Protein AF-0000000074603043 (afdb_homodimer)

Solvent-accessible surface area (backbone atoms only — not comparable to full-atom values): 39452 Å² total; per-residue (Å²): 116,74,67,57,56,56,46,47,62,51,51,57,43,56,59,62,70,58,48,74,81,62,66,72,71,74,90,68,62,43,54,28,22,32,28,30,52,29,53,39,15,46,60,41,42,52,50,49,51,49,52,36,56,74,66,64,51,60,64,40,76,47,75,42,74,73,46,95,51,70,27,81,90,56,72,27,39,52,38,62,65,52,54,48,41,37,67,71,43,22,29,31,40,36,34,19,74,76,57,75,82,84,74,81,60,74,49,58,69,58,47,49,23,58,78,55,40,24,37,29,35,40,33,55,36,59,38,48,90,89,49,88,43,94,40,82,68,40,57,34,34,36,36,15,29,48,67,44,22,56,67,61,64,50,59,48,71,81,48,94,55,33,23,33,31,38,30,41,37,38,48,67,63,31,33,53,40,36,45,48,49,53,52,48,30,60,76,66,72,46,57,37,42,34,41,43,35,52,38,91,59,36,49,60,33,36,34,49,40,50,51,32,37,51,60,47,46,66,77,38,78,84,41,47,76,49,78,39,45,47,30,57,45,42,14,42,45,64,64,44,45,69,82,43,42,33,37,38,26,50,27,63,59,24,50,30,50,48,34,28,48,19,15,47,51,69,25,47,56,70,26,28,26,31,30,32,24,68,94,67,27,36,38,21,29,49,65,41,74,33,55,60,87,49,35,84,47,64,87,74,61,66,53,58,26,51,47,46,10,46,53,53,37,45,36,68,69,46,88,53,47,51,46,76,75,40,40,60,49,48,48,40,46,54,39,48,59,53,53,50,44,71,51,85,76,68,29,47,52,58,47,36,54,58,40,52,68,51,75,72,68,82,71,62,63,68,65,64,66,39,76,66,55,60,52,68,77,94,116,72,68,57,55,56,45,47,60,50,53,57,43,57,60,62,69,59,49,76,80,62,68,71,71,75,90,65,63,43,53,28,22,33,29,30,52,30,53,39,14,46,60,42,42,52,49,49,52,49,52,36,56,73,67,63,49,62,64,39,76,46,76,40,76,74,47,96,52,70,26,81,90,54,71,28,38,52,38,62,66,53,53,47,40,38,66,70,42,23,29,32,40,35,36,18,75,76,54,75,82,84,72,84,60,74,50,58,68,56,48,50,24,60,77,54,41,23,37,30,34,40,33,54,37,57,40,49,90,89,48,86,44,94,42,80,68,41,57,32,33,36,35,17,29,49,66,43,23,56,67,62,63,50,61,50,71,80,48,92,56,32,24,34,31,39,29,40,38,38,49,67,64,31,33,54,40,37,44,48,50,53,51,48,29,60,77,66,74,47,58,37,43,34,41,41,36,52,38,92,59,35,49,60,32,36,34,50,40,49,53,31,36,51,59,46,45,68,78,37,79,85,40,48,76,49,77,40,45,47,30,56,45,42,15,42,45,65,63,43,45,68,80,45,41,31,37,36,25,49,27,64,58,25,51,31,50,46,34,28,48,18,15,48,49,70,25,47,57,70,26,28,27,32,31,34,24,67,93,68,26,37,38,21,28,49,63,43,73,33,53,61,88,50,33,84,49,64,87,72,62,67,52,58,27,50,47,45,9,46,51,52,36,45,36,66,68,46,90,52,47,52,47,77,75,40,39,58,46,48,48,40,47,55,39,49,59,52,52,49,43,70,52,84,76,67,29,49,52,58,46,36,56,58,40,53,68,52,74,74,72,81,71,65,64,70,65,66,65,40,76,67,55,60,52,68,77,95

Nearest PDB structures (foldseek):
  8grb-assembly3_I  TM=8.794E-01  e=2.011E-39  Homo sapiens
  6kdf-assembly5_I  TM=8.538E-01  e=9.826E-40  Homo sapiens
  8grb-assembly3_K  TM=8.430E-01  e=1.107E-39  Homo sapiens
  8grb-assembly1_A  TM=8.436E-01  e=1.406E-39  Homo sapiens
  8gru-assembly2_C  TM=8.445E-01  e=1.279E-38  Homo sapiens

Radius of gyration: 28.47 Å; Cα contacts (8 Å, |Δi|>4): 1426; chains: 2; bounding box: 65×84×84 Å

pLDDT: mean 71.12, std 26.32, range [23.45, 98.94]

Organism: Saponaria officinalis (NCBI:txid3572)

Structure (mmCIF, N/CA/C/O backbone):
data_AF-0000000074603043-model_v1
#
loop_
_entity.id
_entity.type
_entity.pdbx_description
1 polymer 'Isopropylmalate dehydrogenase-like domain-containing protein'
#
loop_
_atom_site.group_PDB
_atom_site.id
_atom_site.type_symbol
_atom_site.label_atom_id
_atom_site.label_alt_id
_atom_site.label_comp_id
_atom_site.label_asym_id
_atom_site.label_entity_id
_atom_site.label_seq_id
_atom_site.pdbx_PDB_ins_code
_atom_site.Cartn_x
_atom_site.Cartn_y
_atom_site.Cartn_z
_atom_site.occupancy
_atom_site.B_iso_or_equiv
_atom_site.auth_seq_id
_atom_site.auth_comp_id
_atom_site.auth_asym_id
_atom_site.auth_atom_id
_atom_site.pdbx_PDB_model_num
ATOM 1 N N . MET A 1 1 ? 7.477 7.004 50.625 1 24.86 1 MET A N 1
ATOM 2 C CA . MET A 1 1 ? 8.43 6.871 49.531 1 24.86 1 MET A CA 1
ATOM 3 C C . MET A 1 1 ? 7.863 7.43 48.25 1 24.86 1 MET A C 1
ATOM 5 O O . MET A 1 1 ? 8.609 7.777 47.312 1 24.86 1 MET A O 1
ATOM 9 N N . ALA A 1 2 ? 6.535 7.441 48.125 1 30.55 2 ALA A N 1
ATOM 10 C CA . ALA A 1 2 ? 5.664 8.008 47.094 1 30.55 2 ALA A CA 1
ATOM 11 C C . ALA A 1 2 ? 5.785 9.523 47.062 1 30.55 2 ALA A C 1
ATOM 13 O O . ALA A 1 2 ? 5.77 10.125 45.969 1 30.55 2 ALA A O 1
ATOM 14 N N . SER A 1 3 ? 6.09 10.062 48.188 1 32.88 3 SER A N 1
ATOM 15 C CA . SER A 1 3 ? 6.219 11.5 48.406 1 32.88 3 SER A CA 1
ATOM 16 C C . SER A 1 3 ? 7.484 12.047 47.75 1 32.88 3 SER A C 1
ATOM 18 O O . SER A 1 3 ? 7.496 13.18 47.25 1 32.88 3 SER A O 1
ATOM 20 N N . GLN A 1 4 ? 8.469 11.211 47.75 1 32.75 4 GLN A N 1
ATOM 21 C CA . GLN A 1 4 ? 9.773 11.695 47.312 1 32.75 4 GLN A CA 1
ATOM 22 C C . GLN A 1 4 ? 9.867 11.719 45.781 1 32.75 4 GLN A C 1
ATOM 24 O O . GLN A 1 4 ? 10.57 12.562 45.219 1 32.75 4 GLN A O 1
ATOM 29 N N . ILE A 1 5 ? 9.141 10.742 45.094 1 31 5 ILE A N 1
ATOM 30 C CA . ILE A 1 5 ? 9.289 10.664 43.656 1 31 5 ILE A CA 1
ATOM 31 C C . ILE A 1 5 ? 8.492 11.781 42.969 1 31 5 ILE A C 1
ATOM 33 O O . ILE A 1 5 ? 8.969 12.414 42.031 1 31 5 ILE A O 1
ATOM 37 N N . ILE A 1 6 ? 7.363 12.195 43.562 1 31.27 6 ILE A N 1
ATOM 38 C CA . ILE A 1 6 ? 6.605 13.367 43.125 1 31.27 6 ILE A CA 1
ATOM 39 C C . ILE A 1 6 ? 7.477 14.617 43.25 1 31.27 6 ILE A C 1
ATOM 41 O O . ILE A 1 6 ? 7.473 15.469 42.375 1 31.27 6 ILE A O 1
ATOM 45 N N . ARG A 1 7 ? 8.297 14.688 44.281 1 33.03 7 ARG A N 1
ATOM 46 C CA . ARG A 1 7 ? 9.133 15.859 44.562 1 33.03 7 ARG A CA 1
ATOM 47 C C . ARG A 1 7 ? 10.234 15.984 43.5 1 33.03 7 ARG A C 1
ATOM 49 O O . ARG A 1 7 ? 10.57 17.094 43.062 1 33.03 7 ARG A O 1
ATOM 56 N N . ARG A 1 8 ? 10.648 14.852 42.969 1 33.53 8 ARG A N 1
ATOM 57 C CA . ARG A 1 8 ? 11.758 14.945 42.031 1 33.53 8 ARG A CA 1
ATOM 58 C C . ARG A 1 8 ? 11.266 15.328 40.625 1 33.53 8 ARG A C 1
ATOM 60 O O . ARG A 1 8 ? 11.953 16.062 39.906 1 33.53 8 ARG A O 1
ATOM 67 N N . VAL A 1 9 ? 10.117 14.758 40.219 1 33.97 9 VAL A N 1
ATOM 68 C CA . VAL A 1 9 ? 9.547 15.156 38.938 1 33.97 9 VAL A CA 1
ATOM 69 C C . VAL A 1 9 ? 9.094 16.609 39.031 1 33.97 9 VAL A C 1
ATOM 71 O O . VAL A 1 9 ? 9.312 17.375 38.062 1 33.97 9 VAL A O 1
ATOM 74 N N . LEU A 1 10 ? 8.633 17.031 40.219 1 33.38 10 LEU A N 1
ATOM 75 C CA . LEU A 1 10 ? 8.328 18.438 40.438 1 33.38 10 LEU A CA 1
ATOM 76 C C . LEU A 1 10 ? 9.609 19.266 40.531 1 33.38 10 LEU A C 1
ATOM 78 O O . LEU A 1 10 ? 9.633 20.422 40.094 1 33.38 10 LEU A O 1
ATOM 82 N N . GLN A 1 11 ? 10.617 18.75 41.281 1 32.59 11 GLN A N 1
ATOM 83 C CA . GLN A 1 11 ? 11.859 19.516 41.406 1 32.59 11 GLN A CA 1
ATOM 84 C C . GLN A 1 11 ? 12.586 19.641 40.062 1 32.59 11 GLN A C 1
ATOM 86 O O . GLN A 1 11 ? 13.227 20.672 39.812 1 32.59 11 GLN A O 1
ATOM 91 N N . LYS A 1 12 ? 12.547 18.547 39.25 1 34.31 12 LYS A N 1
ATOM 92 C CA . LYS A 1 12 ? 13.188 18.734 37.969 1 34.31 12 LYS A CA 1
ATOM 93 C C . LYS A 1 12 ? 12.328 19.594 37.031 1 34.31 12 LYS A C 1
ATOM 95 O O . LYS A 1 12 ? 12.781 20.031 35.969 1 34.31 12 LYS A O 1
ATOM 100 N N . GLN A 1 13 ? 11.086 19.766 37.438 1 31.31 13 GLN A N 1
ATOM 101 C CA . GLN A 1 13 ? 10.172 20.75 36.844 1 31.31 13 GLN A CA 1
ATOM 102 C C . GLN A 1 13 ? 10.664 22.172 37.062 1 31.31 13 GLN A C 1
ATOM 104 O O . GLN A 1 13 ? 10.461 23.031 36.219 1 31.31 13 GLN A O 1
ATOM 109 N N . SER A 1 14 ? 11.18 22.422 38.219 1 32.5 14 SER A N 1
ATOM 110 C CA . SER A 1 14 ? 11.625 23.781 38.531 1 32.5 14 SER A CA 1
ATOM 111 C C . SER A 1 14 ? 12.766 24.219 37.625 1 32.5 14 SER A C 1
ATOM 113 O O . SER A 1 14 ? 12.875 25.391 37.25 1 32.5 14 SER A O 1
ATOM 115 N N . THR A 1 15 ? 13.672 23.328 37.375 1 32.16 15 THR A N 1
ATOM 116 C CA . THR A 1 15 ? 14.812 23.75 36.594 1 32.16 15 THR A CA 1
ATOM 117 C C . THR A 1 15 ? 14.438 23.844 35.125 1 32.16 15 THR A C 1
ATOM 119 O O . THR A 1 15 ? 15.109 24.531 34.344 1 32.16 15 THR A O 1
ATOM 122 N N . PHE A 1 16 ? 13.5 22.984 34.656 1 31.16 16 PHE A N 1
ATOM 123 C CA . PHE A 1 16 ? 13.086 22.984 33.25 1 31.16 16 PHE A CA 1
ATOM 124 C C . PHE A 1 16 ? 12.336 24.266 32.906 1 31.16 16 PHE A C 1
ATOM 126 O O . PHE A 1 16 ? 12.461 24.781 31.797 1 31.16 16 PHE A O 1
ATOM 133 N N . LEU A 1 17 ? 11.609 24.828 33.75 1 32.44 17 LEU A N 1
ATOM 134 C CA . LEU A 1 17 ? 10.969 26.125 33.625 1 32.44 17 LEU A CA 1
ATOM 135 C C . LEU A 1 17 ? 12.008 27.234 33.562 1 32.44 17 LEU A C 1
ATOM 137 O O . LEU A 1 17 ? 11.695 28.359 33.125 1 32.44 17 LEU A O 1
ATOM 141 N N . SER A 1 18 ? 13.164 27.031 34.125 1 31.39 18 SER A N 1
ATOM 142 C CA . SER A 1 18 ? 14.117 28.141 34.156 1 31.39 18 SER A CA 1
ATOM 143 C C . SER A 1 18 ? 14.922 28.219 32.875 1 31.39 18 SER A C 1
ATOM 145 O O . SER A 1 18 ? 15.969 28.859 32.812 1 31.39 18 SER A O 1
ATOM 147 N N . ASN A 1 19 ? 14.656 27.266 31.922 1 29.42 19 ASN A N 1
ATOM 148 C CA . ASN A 1 19 ? 15.484 27.531 30.75 1 29.42 19 ASN A CA 1
ATOM 149 C C . ASN A 1 19 ? 15.148 28.875 30.109 1 29.42 19 ASN A C 1
ATOM 151 O O . ASN A 1 19 ? 13.992 29.125 29.766 1 29.42 19 ASN A O 1
ATOM 155 N N . PRO A 1 20 ? 15.938 29.844 30.172 1 32.69 20 PRO A N 1
ATOM 156 C CA . PRO A 1 20 ? 15.789 31.234 29.719 1 32.69 20 PRO A CA 1
ATOM 157 C C . PRO A 1 20 ? 15.305 31.328 28.281 1 32.69 20 PRO A C 1
ATOM 159 O O . PRO A 1 20 ? 14.844 32.406 27.844 1 32.69 20 PRO A O 1
ATOM 162 N N . ASN A 1 21 ? 15.789 30.391 27.516 1 31 21 ASN A N 1
ATOM 163 C CA . ASN A 1 21 ? 15.469 30.609 26.109 1 31 21 ASN A CA 1
ATOM 164 C C . ASN A 1 21 ? 13.992 30.359 25.828 1 31 21 ASN A C 1
ATOM 166 O O . ASN A 1 21 ? 13.594 30.188 24.672 1 31 21 ASN A O 1
ATOM 170 N N . PHE A 1 22 ? 13.266 29.875 26.75 1 32.16 22 PHE A N 1
ATOM 171 C CA . PHE A 1 22 ? 11.812 29.906 26.641 1 32.16 22 PHE A CA 1
ATOM 172 C C . PHE A 1 22 ? 11.312 31.297 26.328 1 32.16 22 PHE A C 1
ATOM 174 O O . PHE A 1 22 ? 11.406 32.219 27.156 1 32.16 22 PHE A O 1
ATOM 181 N N . ARG A 1 23 ? 11.492 31.719 25.062 1 35.84 23 ARG A N 1
ATOM 182 C CA . ARG A 1 23 ? 10.836 33 24.828 1 35.84 23 ARG A CA 1
ATOM 183 C C . ARG A 1 23 ? 9.375 32.938 25.281 1 35.84 23 ARG A C 1
ATOM 185 O O . ARG A 1 23 ? 8.664 31.984 24.984 1 35.84 23 ARG A O 1
ATOM 192 N N . PRO A 1 24 ? 9.016 33.625 26.125 1 33.88 24 PRO A N 1
ATOM 193 C CA . PRO A 1 24 ? 7.621 33.812 26.547 1 33.88 24 PRO A CA 1
ATOM 194 C C . PRO A 1 24 ? 6.648 33.844 25.375 1 33.88 24 PRO A C 1
ATOM 196 O O . PRO A 1 24 ? 6.996 34.375 24.297 1 33.88 24 PRO A O 1
ATOM 199 N N . LEU A 1 25 ? 5.77 32.781 25.109 1 39.97 25 LEU A N 1
ATOM 200 C CA . LEU A 1 25 ? 4.621 32.906 24.219 1 39.97 25 LEU A CA 1
ATOM 201 C C . LEU A 1 25 ? 4.199 34.344 24.078 1 39.97 25 LEU A C 1
ATOM 203 O O . LEU A 1 25 ? 4.172 35.094 25.062 1 39.97 25 LEU A O 1
ATOM 207 N N . SER A 1 26 ? 4.453 35 23.031 1 41.44 26 SER A N 1
ATOM 208 C CA . SER A 1 26 ? 3.797 36.312 22.922 1 41.44 26 SER A CA 1
ATOM 209 C C . SER A 1 26 ? 2.455 36.312 23.641 1 41.44 26 SER A C 1
ATOM 211 O O . SER A 1 26 ? 1.766 35.281 23.703 1 41.44 26 SER A O 1
ATOM 213 N N . THR A 1 27 ? 2.203 36.938 24.719 1 51.09 27 THR A N 1
ATOM 214 C CA . THR A 1 27 ? 1.079 37.219 25.609 1 51.09 27 THR A CA 1
ATOM 215 C C . THR A 1 27 ? -0.221 37.312 24.812 1 51.09 27 THR A C 1
ATOM 217 O O . THR A 1 27 ? -1.31 37.281 25.391 1 51.09 27 THR A O 1
ATOM 220 N N . SER A 1 28 ? -0.269 37.5 23.391 1 64.62 28 SER A N 1
ATOM 221 C CA . SER A 1 28 ? -1.567 37.688 22.75 1 64.62 28 SER A CA 1
ATOM 222 C C . SER A 1 28 ? -2.152 36.375 22.281 1 64.62 28 SER A C 1
ATOM 224 O O . SER A 1 28 ? -1.431 35.531 21.766 1 64.62 28 SER A O 1
ATOM 226 N N . PRO A 1 29 ? -3.373 36.125 22.562 1 75.75 29 PRO A N 1
ATOM 227 C CA . PRO A 1 29 ? -4.035 34.875 22.188 1 75.75 29 PRO A CA 1
ATOM 228 C C . PRO A 1 29 ? -4.027 34.625 20.672 1 75.75 29 PRO A C 1
ATOM 230 O O . PRO A 1 29 ? -4.098 35.594 19.891 1 75.75 29 PRO A O 1
ATOM 233 N N . ILE A 1 30 ? -3.729 33.469 20.312 1 78.88 30 ILE A N 1
ATOM 234 C CA . ILE A 1 30 ? -3.83 33.031 18.922 1 78.88 30 ILE A CA 1
ATOM 235 C C . ILE A 1 30 ? -5.242 32.531 18.641 1 78.88 30 ILE A C 1
ATOM 237 O O . ILE A 1 30 ? -5.781 31.719 19.406 1 78.88 30 ILE A O 1
ATOM 241 N N . THR A 1 31 ? -5.84 33.031 17.578 1 88.69 31 THR A N 1
ATOM 242 C CA . THR A 1 31 ? -7.148 32.531 17.172 1 88.69 31 THR A CA 1
ATOM 243 C C . THR A 1 31 ? -6.996 31.359 16.219 1 88.69 31 THR A C 1
ATOM 245 O O . THR A 1 31 ? -6.281 31.453 15.211 1 88.69 31 THR A O 1
ATOM 248 N N . ALA A 1 32 ? -7.555 30.203 16.562 1 87.69 32 ALA A N 1
ATOM 249 C CA . ALA A 1 32 ? -7.496 29 15.734 1 87.69 32 ALA A CA 1
ATOM 250 C C . ALA A 1 32 ? -8.898 28.531 15.344 1 87.69 32 ALA A C 1
ATOM 252 O O . ALA A 1 32 ? -9.828 28.594 16.156 1 87.69 32 ALA A O 1
ATOM 253 N N . THR A 1 33 ? -9.008 28.109 14.102 1 92.44 33 THR A N 1
ATOM 254 C CA . THR A 1 33 ? -10.289 27.594 13.633 1 92.44 33 THR A CA 1
ATOM 255 C C . THR A 1 33 ? -10.5 26.156 14.117 1 92.44 33 THR A C 1
ATOM 257 O O . THR A 1 33 ? -9.594 25.328 14.031 1 92.44 33 THR A O 1
ATOM 260 N N . LEU A 1 34 ? -11.711 25.859 14.625 1 91.25 34 LEU A N 1
ATOM 261 C CA . LEU A 1 34 ? -12.047 24.531 15.109 1 91.25 34 LEU A CA 1
ATOM 262 C C . LEU A 1 34 ? -13.273 23.984 14.375 1 91.25 34 LEU A C 1
ATOM 264 O O . LEU A 1 34 ? -14.328 24.625 14.359 1 91.25 34 LEU A O 1
ATOM 268 N N . PHE A 1 35 ? -13.023 22.859 13.711 1 91.31 35 PHE A N 1
ATOM 269 C CA . PHE A 1 35 ? -14.133 22.078 13.18 1 91.31 35 PHE A CA 1
ATOM 270 C C . PHE A 1 35 ? -14.383 20.844 14.039 1 91.31 35 PHE A C 1
ATOM 272 O O . PHE A 1 35 ? -13.68 19.828 13.906 1 91.31 35 PHE A O 1
ATOM 279 N N . PRO A 1 36 ? -15.383 20.844 14.812 1 86.5 36 PRO A N 1
ATOM 280 C CA . PRO A 1 36 ? -15.617 19.672 15.656 1 86.5 36 PRO A CA 1
ATOM 281 C C . PRO A 1 36 ? -15.867 18.406 14.852 1 86.5 36 PRO A C 1
ATOM 283 O O . PRO A 1 36 ? -15.43 17.328 15.25 1 86.5 36 PRO A O 1
ATOM 286 N N . GLY A 1 37 ? -16.484 18.594 13.703 1 86.25 37 GLY A N 1
ATOM 287 C CA . GLY A 1 37 ? -16.719 17.453 12.836 1 86.25 37 GLY A CA 1
ATOM 288 C C . GLY A 1 37 ? -17.953 16.656 13.234 1 86.25 37 GLY A C 1
ATOM 289 O O . GLY A 1 37 ? -18.922 17.203 13.766 1 86.25 37 GLY A O 1
ATOM 290 N N . ASP A 1 38 ? -17.906 15.344 12.844 1 80.81 38 ASP A N 1
ATOM 291 C CA . ASP A 1 38 ? -19.062 14.477 13 1 80.81 38 ASP A CA 1
ATOM 292 C C . ASP A 1 38 ? -18.75 13.297 13.922 1 80.81 38 ASP A C 1
ATOM 294 O O . ASP A 1 38 ? -17.578 13.055 14.242 1 80.81 38 ASP A O 1
ATOM 298 N N . GLY A 1 39 ? -19.859 12.641 14.391 1 76.44 39 GLY A N 1
ATOM 299 C CA . GLY A 1 39 ? -19.672 11.477 15.242 1 76.44 39 GLY A CA 1
ATOM 300 C C . GLY A 1 39 ? -19.094 11.82 16.609 1 76.44 39 GLY A C 1
ATOM 301 O O . GLY A 1 39 ? -19.641 12.672 17.312 1 76.44 39 GLY A O 1
ATOM 302 N N . ILE A 1 40 ? -17.922 11.273 16.844 1 70.06 40 ILE A N 1
ATOM 303 C CA . ILE A 1 40 ? -17.281 11.5 18.141 1 70.06 40 ILE A CA 1
ATOM 304 C C . ILE A 1 40 ? -16.516 12.82 18.109 1 70.06 40 ILE A C 1
ATOM 306 O O . ILE A 1 40 ? -15.945 13.242 19.125 1 70.06 40 ILE A O 1
ATOM 310 N N . GLY A 1 41 ? -16.578 13.484 17.031 1 76.69 41 GLY A N 1
ATOM 311 C CA . GLY A 1 41 ? -15.812 14.703 16.812 1 76.69 41 GLY A CA 1
ATOM 312 C C . GLY A 1 41 ? -16.141 15.797 17.812 1 76.69 41 GLY A C 1
ATOM 313 O O . GLY A 1 41 ? -15.258 16.344 18.469 1 76.69 41 GLY A O 1
ATOM 314 N N . PRO A 1 42 ? -17.391 16.094 17.969 1 80.5 42 PRO A N 1
ATOM 315 C CA . PRO A 1 42 ? -17.781 17.156 18.906 1 80.5 42 PRO A CA 1
ATOM 316 C C . PRO A 1 42 ? -17.328 16.891 20.328 1 80.5 42 PRO A C 1
ATOM 318 O O . PRO A 1 42 ? -16.875 17.797 21.031 1 80.5 42 PRO A O 1
ATOM 321 N N . GLU A 1 43 ? -17.391 15.672 20.688 1 71.88 43 GLU A N 1
ATOM 322 C CA . GLU A 1 43 ? -16.938 15.32 22.031 1 71.88 43 GLU A CA 1
ATOM 323 C C . GLU A 1 43 ? -15.43 15.5 22.172 1 71.88 43 GLU A C 1
ATOM 325 O O . GLU A 1 43 ? -14.945 16 23.188 1 71.88 43 GLU A O 1
ATOM 330 N N . ILE A 1 44 ? -14.781 15.172 21.203 1 72 44 ILE A N 1
ATOM 331 C CA . ILE A 1 44 ? -13.328 15.312 21.203 1 72 44 ILE A CA 1
ATOM 332 C C . ILE A 1 44 ? -12.953 16.797 21.203 1 72 44 ILE A C 1
ATOM 334 O O . ILE A 1 44 ? -12.055 17.203 21.922 1 72 44 ILE A O 1
ATOM 338 N N . ALA A 1 45 ? -13.688 17.531 20.422 1 76.94 45 ALA A N 1
ATOM 339 C CA . ALA A 1 45 ? -13.414 18.969 20.344 1 76.94 45 ALA A CA 1
ATOM 340 C C . ALA A 1 45 ? -13.625 19.656 21.688 1 76.94 45 ALA A C 1
ATOM 342 O O . ALA A 1 45 ? -12.836 20.516 22.078 1 76.94 45 ALA A O 1
ATOM 343 N N . GLU A 1 46 ? -14.641 19.25 22.297 1 75.69 46 GLU A N 1
ATOM 344 C CA . GLU A 1 46 ? -14.922 19.828 23.609 1 75.69 46 GLU A CA 1
ATOM 345 C C . GLU A 1 46 ? -13.828 19.453 24.625 1 75.69 46 GLU A C 1
ATOM 347 O O . GLU A 1 46 ? -13.43 20.297 25.438 1 75.69 46 GLU A O 1
ATOM 352 N N . SER A 1 47 ? -13.438 18.281 24.5 1 68.12 47 SER A N 1
ATOM 353 C CA . SER A 1 47 ? -12.359 17.828 25.375 1 68.12 47 SER A CA 1
ATOM 354 C C . SER A 1 47 ? -11.078 18.609 25.109 1 68.12 47 SER A C 1
ATOM 356 O O . SER A 1 47 ? -10.359 18.969 26.047 1 68.12 47 SER A O 1
ATOM 358 N N . VAL A 1 48 ? -10.812 18.844 23.922 1 71.5 48 VAL A N 1
ATOM 359 C CA . VAL A 1 48 ? -9.609 19.578 23.531 1 71.5 48 VAL A CA 1
ATOM 360 C C . VAL A 1 48 ? -9.68 21 24.078 1 71.5 48 VAL A C 1
ATOM 362 O O . VAL A 1 48 ? -8.695 21.516 24.625 1 71.5 48 VAL A O 1
ATOM 365 N N . LYS A 1 49 ? -10.773 21.625 23.969 1 74.25 49 LYS A N 1
ATOM 366 C CA . LYS A 1 49 ? -10.945 22.969 24.484 1 74.25 49 LYS A CA 1
ATOM 367 C C . LYS A 1 49 ? -10.703 23.031 26 1 74.25 49 LYS A C 1
ATOM 369 O O . LYS A 1 49 ? -10.031 23.938 26.484 1 74.25 49 LYS A O 1
ATOM 374 N N . GLN A 1 50 ? -11.242 22.016 26.578 1 67.38 50 GLN A N 1
ATOM 375 C CA . GLN A 1 50 ? -11.109 21.969 28.031 1 67.38 50 GLN A CA 1
ATOM 376 C C . GLN A 1 50 ? -9.648 21.797 28.438 1 67.38 50 GLN A C 1
ATOM 378 O O . GLN A 1 50 ? -9.188 22.406 29.406 1 67.38 50 GLN A O 1
ATOM 383 N N . ILE A 1 51 ? -9.031 20.953 27.766 1 62.97 51 ILE A N 1
ATOM 384 C CA . ILE A 1 51 ? -7.629 20.688 28.078 1 62.97 51 ILE A CA 1
ATOM 385 C C . ILE A 1 51 ? -6.805 21.953 27.859 1 62.97 51 ILE A C 1
ATOM 387 O O . ILE A 1 51 ? -5.961 22.297 28.688 1 62.97 51 ILE A O 1
ATOM 391 N N . PHE A 1 52 ? -7.066 22.688 26.828 1 67.75 52 PHE A N 1
ATOM 392 C CA . PHE A 1 52 ? -6.316 23.891 26.516 1 67.75 52 PHE A CA 1
ATOM 393 C C . PHE A 1 52 ? -6.625 25 27.531 1 67.75 52 PHE A C 1
ATOM 395 O O . PHE A 1 52 ? -5.734 25.75 27.922 1 67.75 52 PHE A O 1
ATOM 402 N N . GLU A 1 53 ? -7.859 25 27.891 1 67.38 53 GLU A N 1
ATOM 403 C CA . GLU A 1 53 ? -8.258 25.969 28.906 1 67.38 53 GLU A CA 1
ATOM 404 C C . GLU A 1 53 ? -7.578 25.688 30.234 1 67.38 53 GLU A C 1
ATOM 406 O O . GLU A 1 53 ? -7.066 26.609 30.875 1 67.38 53 GLU A O 1
ATOM 411 N N . THR A 1 54 ? -7.605 24.469 30.516 1 57.16 54 THR A N 1
ATOM 412 C CA . THR A 1 54 ? -7.008 24.078 31.797 1 57.16 54 THR A CA 1
ATOM 413 C C . THR A 1 54 ? -5.5 24.312 31.781 1 57.16 54 THR A C 1
ATOM 415 O O . THR A 1 54 ? -4.922 24.688 32.812 1 57.16 54 THR A O 1
ATOM 418 N N . ALA A 1 55 ? -4.91 24.156 30.656 1 54.91 55 ALA A N 1
ATOM 419 C CA . ALA A 1 55 ? -3.467 24.344 30.516 1 54.91 55 ALA A CA 1
ATOM 420 C C . ALA A 1 55 ? -3.123 25.797 30.266 1 54.91 55 ALA A C 1
ATOM 422 O O . ALA A 1 55 ? -1.952 26.156 30.109 1 54.91 55 ALA A O 1
ATOM 423 N N . GLU A 1 56 ? -4.133 26.625 30.203 1 60.09 56 GLU A N 1
ATOM 424 C CA . GLU A 1 56 ? -3.986 28.062 30 1 60.09 56 GLU A CA 1
ATOM 425 C C . GLU A 1 56 ? -3.207 28.359 28.719 1 60.09 56 GLU A C 1
ATOM 427 O O . GLU A 1 56 ? -2.314 29.203 28.719 1 60.09 56 GLU A O 1
ATOM 432 N N . VAL A 1 57 ? -3.424 27.531 27.797 1 62.78 57 VAL A N 1
ATOM 433 C CA . VAL A 1 57 ? -2.863 27.797 26.469 1 62.78 57 VAL A CA 1
ATOM 434 C C . VAL A 1 57 ? -3.566 29 25.844 1 62.78 57 VAL A C 1
ATOM 436 O O . VAL A 1 57 ? -4.797 29.062 25.844 1 62.78 57 VAL A O 1
ATOM 439 N N . PRO A 1 58 ? -2.818 30.047 25.422 1 70.94 58 PRO A N 1
ATOM 440 C CA . PRO A 1 58 ? -3.42 31.266 24.891 1 70.94 58 PRO A CA 1
ATOM 441 C C . PRO A 1 58 ? -4.012 31.078 23.5 1 70.94 58 PRO A C 1
ATOM 443 O O . PRO A 1 58 ? -3.521 31.656 22.531 1 70.94 58 PRO A O 1
ATOM 446 N N . ILE A 1 59 ? -5.086 30.281 23.438 1 77.06 59 ILE A N 1
ATOM 447 C CA . ILE A 1 59 ? -5.762 30.016 22.172 1 77.06 59 ILE A CA 1
ATOM 448 C C . ILE A 1 59 ? -7.234 30.406 22.281 1 77.06 59 ILE A C 1
ATOM 450 O O . ILE A 1 59 ? -7.879 30.141 23.297 1 77.06 59 ILE A O 1
ATOM 454 N N . GLU A 1 60 ? -7.609 31.172 21.297 1 86.06 60 GLU A N 1
ATOM 455 C CA . GLU A 1 60 ? -9.031 31.453 21.109 1 86.06 60 GLU A CA 1
ATOM 456 C C . GLU A 1 60 ? -9.602 30.656 19.938 1 86.06 60 GLU A C 1
ATOM 458 O O . GLU A 1 60 ? -9.125 30.766 18.812 1 86.06 60 GLU A O 1
ATOM 463 N N . TRP A 1 61 ? -10.609 29.906 20.25 1 89.69 61 TRP A N 1
ATOM 464 C CA . TRP A 1 61 ? -11.156 29.016 19.219 1 89.69 61 TRP A CA 1
ATOM 465 C C . TRP A 1 61 ? -12.25 29.719 18.422 1 89.69 61 TRP A C 1
ATOM 467 O O . TRP A 1 61 ? -13.164 30.312 19 1 89.69 61 TRP A O 1
ATOM 477 N N . ASP A 1 62 ? -12.117 29.719 17.156 1 95 62 ASP A N 1
ATOM 478 C CA . ASP A 1 62 ? -13.172 30.094 16.234 1 95 62 ASP A CA 1
ATOM 479 C C . ASP A 1 62 ? -13.898 28.859 15.695 1 95 62 ASP A C 1
ATOM 481 O O . ASP A 1 62 ? -13.484 28.281 14.68 1 95 62 ASP A O 1
ATOM 485 N N . VAL A 1 63 ? -15.016 28.547 16.312 1 95.06 63 VAL A N 1
ATOM 486 C CA . VAL A 1 63 ? -15.68 27.266 16.078 1 95.06 63 VAL A CA 1
ATOM 487 C C . VAL A 1 63 ? -16.609 27.391 14.867 1 95.06 63 VAL A C 1
ATOM 489 O O . VAL A 1 63 ? -17.406 28.328 14.781 1 95.06 63 VAL A O 1
ATOM 492 N N . HIS A 1 64 ? -16.406 26.453 13.961 1 93.62 64 HIS A N 1
ATOM 493 C CA . HIS A 1 64 ? -17.25 26.391 12.766 1 93.62 64 HIS A CA 1
ATOM 494 C C . HIS A 1 64 ? -17.844 25 12.586 1 93.62 64 HIS A C 1
ATOM 496 O O . HIS A 1 64 ? -17.141 24 12.781 1 93.62 64 HIS A O 1
ATOM 502 N N . TYR A 1 65 ? -19.094 24.984 12.203 1 89.38 65 TYR A N 1
ATOM 503 C CA . TYR A 1 65 ? -19.797 23.75 11.906 1 89.38 65 TYR A CA 1
ATOM 504 C C . TYR A 1 65 ? -20.125 23.641 10.422 1 89.38 65 TYR A C 1
ATOM 506 O O . TYR A 1 65 ? -20.203 24.656 9.727 1 89.38 65 TYR A O 1
ATOM 514 N N . PHE A 1 66 ? -20.172 22.375 10.016 1 81.06 66 PHE A N 1
ATOM 515 C CA . PHE A 1 66 ? -20.547 22.203 8.617 1 81.06 66 PHE A CA 1
ATOM 516 C C . PHE A 1 66 ? -22.047 22.438 8.422 1 81.06 66 PHE A C 1
ATOM 518 O O . PHE A 1 66 ? -22.859 22.094 9.281 1 81.06 66 PHE A O 1
ATOM 525 N N . GLY A 1 67 ? -22.25 23.047 7.328 1 74.44 67 GLY A N 1
ATOM 526 C CA . GLY A 1 67 ? -23.625 23.375 7.027 1 74.44 67 GLY A CA 1
ATOM 527 C C . GLY A 1 67 ? -24.5 22.172 6.738 1 74.44 67 GLY A C 1
ATOM 528 O O . GLY A 1 67 ? -23.984 21.109 6.355 1 74.44 67 GLY A O 1
ATOM 529 N N . LYS A 1 68 ? -25.734 22.25 6.984 1 77.38 68 LYS A N 1
ATOM 530 C CA . LYS A 1 68 ? -26.703 21.219 6.652 1 77.38 68 LYS A CA 1
ATOM 531 C C . LYS A 1 68 ? -27.109 21.281 5.18 1 77.38 68 LYS A C 1
ATOM 533 O O . LYS A 1 68 ? -27.609 20.312 4.617 1 77.38 68 LYS A O 1
ATOM 538 N N . GLU A 1 69 ? -26.859 22.484 4.723 1 82.88 69 GLU A N 1
ATOM 539 C CA . GLU A 1 69 ? -27.172 22.703 3.312 1 82.88 69 GLU A CA 1
ATOM 540 C C . GLU A 1 69 ? -25.938 23.172 2.545 1 82.88 69 GLU A C 1
ATOM 542 O O . GLU A 1 69 ? -24.969 23.672 3.143 1 82.88 69 GLU A O 1
ATOM 547 N N . ILE A 1 70 ? -26.078 23.016 1.25 1 86.06 70 ILE A N 1
ATOM 548 C CA . ILE A 1 70 ? -24.969 23.406 0.389 1 86.06 70 ILE A CA 1
ATOM 549 C C . ILE A 1 70 ? -24.891 24.938 0.312 1 86.06 70 ILE A C 1
ATOM 551 O O . ILE A 1 70 ? -25.891 25.609 0.067 1 86.06 70 ILE A O 1
ATOM 555 N N . ASP A 1 71 ? -23.75 25.422 0.648 1 88.38 71 ASP A N 1
ATOM 556 C CA . ASP A 1 71 ? -23.469 26.828 0.426 1 88.38 71 ASP A CA 1
ATOM 557 C C . ASP A 1 71 ? -23.203 27.109 -1.05 1 88.38 71 ASP A C 1
ATOM 559 O O . ASP A 1 71 ? -22.25 26.562 -1.627 1 88.38 71 ASP A O 1
ATOM 563 N N . PRO A 1 72 ? -23.984 27.953 -1.668 1 88.38 72 PRO A N 1
ATOM 564 C CA . PRO A 1 72 ? -23.797 28.203 -3.1 1 88.38 72 PRO A CA 1
ATOM 565 C C . PRO A 1 72 ? -22.453 28.828 -3.426 1 88.38 72 PRO A C 1
ATOM 567 O O . PRO A 1 72 ? -21.969 28.703 -4.555 1 88.38 72 PRO A O 1
ATOM 570 N N . ARG A 1 73 ? -21.922 29.547 -2.49 1 88.81 73 ARG A N 1
ATOM 571 C CA . ARG A 1 73 ? -20.656 30.234 -2.719 1 88.81 73 ARG A CA 1
ATOM 572 C C . ARG A 1 73 ? -19.5 29.234 -2.779 1 88.81 73 ARG A C 1
ATOM 574 O O . ARG A 1 73 ? -18.484 29.516 -3.414 1 88.81 73 ARG A O 1
ATOM 581 N N . THR A 1 74 ? -19.641 28.047 -2.102 1 84.38 74 THR A N 1
ATOM 582 C CA . THR A 1 74 ? -18.578 27.047 -2.053 1 84.38 74 THR A CA 1
ATOM 583 C C . THR A 1 74 ? -19 25.766 -2.738 1 84.38 74 THR A C 1
ATOM 585 O O . THR A 1 74 ? -18.188 24.875 -2.979 1 84.38 74 THR A O 1
ATOM 588 N N . GLN A 1 75 ? -20.281 25.672 -3.041 1 82.94 75 GLN A N 1
ATOM 589 C CA . GLN A 1 75 ? -20.875 24.484 -3.631 1 82.94 75 GLN A CA 1
ATOM 590 C C . GLN A 1 75 ? -20.594 23.25 -2.783 1 82.94 75 GLN A C 1
ATOM 592 O O . GLN A 1 75 ? -20.266 22.188 -3.316 1 82.94 75 GLN A O 1
ATOM 597 N N . SER A 1 76 ? -20.531 23.516 -1.544 1 84.38 76 SER A N 1
ATOM 598 C CA . SER A 1 76 ? -20.281 22.453 -0.584 1 84.38 76 SER A CA 1
ATOM 599 C C . SER A 1 76 ? -20.938 22.75 0.759 1 84.38 76 SER A C 1
ATOM 601 O O . SER A 1 76 ? -21.531 23.812 0.949 1 84.38 76 SER A O 1
ATOM 603 N N . PHE A 1 77 ? -20.828 21.797 1.615 1 85.44 77 PHE A N 1
ATOM 604 C CA . PHE A 1 77 ? -21.359 21.984 2.963 1 85.44 77 PHE A CA 1
ATOM 605 C C . PHE A 1 77 ? -20.406 22.828 3.803 1 85.44 77 PHE A C 1
ATOM 607 O O . PHE A 1 77 ? -20.766 23.266 4.898 1 85.44 77 PHE A O 1
ATOM 614 N N . LEU A 1 78 ? -19.297 23.062 3.25 1 87.69 78 LEU A N 1
ATOM 615 C CA . LEU A 1 78 ? -18.391 24.016 3.857 1 87.69 78 LEU A CA 1
ATOM 616 C C . LEU A 1 78 ? -18.766 25.453 3.484 1 87.69 78 LEU A C 1
ATOM 618 O O . LEU A 1 78 ? -18.75 25.812 2.307 1 87.69 78 LEU A O 1
ATOM 622 N N . THR A 1 79 ? -19.031 26.203 4.531 1 90.38 79 THR A N 1
ATOM 623 C CA . THR A 1 79 ? -19.469 27.578 4.25 1 90.38 79 THR A CA 1
ATOM 624 C C . THR A 1 79 ? -18.281 28.469 3.912 1 90.38 79 THR A C 1
ATOM 626 O O . THR A 1 79 ? -17.141 28.125 4.234 1 90.38 79 THR A O 1
ATOM 629 N N . TRP A 1 80 ? -18.641 29.5 3.264 1 92.38 80 TRP A N 1
ATOM 630 C CA . TRP A 1 80 ? -17.625 30.484 2.945 1 92.38 80 TRP A CA 1
ATOM 631 C C . TRP A 1 80 ? -16.969 31.016 4.215 1 92.38 80 TRP A C 1
ATOM 633 O O . TRP A 1 80 ? -15.75 31.234 4.25 1 92.38 80 TRP A O 1
ATOM 643 N N . GLU A 1 81 ? -17.734 31.219 5.238 1 93.25 81 GLU A N 1
ATOM 644 C CA . GLU A 1 81 ? -17.219 31.719 6.512 1 93.25 81 GLU A CA 1
ATOM 645 C C . GLU A 1 81 ? -16.219 30.75 7.133 1 93.25 81 GLU A C 1
ATOM 647 O O . GLU A 1 81 ? -15.219 31.172 7.711 1 93.25 81 GLU A O 1
ATOM 652 N N . SER A 1 82 ? -16.547 29.516 6.961 1 92.69 82 SER A N 1
ATOM 653 C CA . SER A 1 82 ? -15.656 28.5 7.516 1 92.69 82 SER A CA 1
ATOM 654 C C . SER A 1 82 ? -14.297 28.516 6.816 1 92.69 82 SER A C 1
ATOM 656 O O . SER A 1 82 ? -13.258 28.438 7.473 1 92.69 82 SER A O 1
ATOM 658 N N . LEU A 1 83 ? -14.344 28.672 5.523 1 92.81 83 LEU A N 1
ATOM 659 C CA . LEU A 1 83 ? -13.109 28.703 4.754 1 92.81 83 LEU A CA 1
ATOM 660 C C . LEU A 1 83 ? -12.32 29.969 5.066 1 92.81 83 LEU A C 1
ATOM 662 O O . LEU A 1 83 ? -11.094 29.922 5.199 1 92.81 83 LEU A O 1
ATOM 666 N N . GLN A 1 84 ? -13.047 31.031 5.23 1 94.44 84 GLN A N 1
ATOM 667 C CA . GLN A 1 84 ? -12.398 32.312 5.535 1 94.44 84 GLN A CA 1
ATOM 668 C C . GLN A 1 84 ? -11.758 32.281 6.922 1 94.44 84 GLN A C 1
ATOM 670 O O . GLN A 1 84 ? -10.703 32.875 7.133 1 94.44 84 GLN A O 1
ATOM 675 N N . SER A 1 85 ? -12.391 31.625 7.766 1 95.19 85 SER A N 1
ATOM 676 C CA . SER A 1 85 ? -11.828 31.484 9.102 1 95.19 85 SER A CA 1
ATOM 677 C C . SER A 1 85 ? -10.445 30.844 9.062 1 95.19 85 SER A C 1
ATOM 679 O O . SER A 1 85 ? -9.508 31.328 9.695 1 95.19 85 SER A O 1
ATOM 681 N N . VAL A 1 86 ? -10.344 29.781 8.305 1 92.19 86 VAL A N 1
ATOM 682 C CA . VAL A 1 86 ? -9.078 29.062 8.211 1 92.19 86 VAL A CA 1
ATOM 683 C C . VAL A 1 86 ? -8.039 29.938 7.516 1 92.19 86 VAL A C 1
ATOM 685 O O . VAL A 1 86 ? -6.871 29.969 7.922 1 92.19 86 VAL A O 1
ATOM 688 N N . ARG A 1 87 ? -8.5 30.656 6.5 1 93.25 87 ARG A N 1
ATOM 689 C CA . ARG A 1 87 ? -7.574 31.5 5.754 1 93.25 87 ARG A CA 1
ATOM 690 C C . ARG A 1 87 ? -7.043 32.625 6.625 1 93.25 87 ARG A C 1
ATOM 692 O O . ARG A 1 87 ? -5.875 33 6.508 1 93.25 87 ARG A O 1
ATOM 699 N N . GLN A 1 88 ? -7.902 33.125 7.418 1 93.38 88 GLN A N 1
ATOM 700 C CA . GLN A 1 88 ? -7.539 34.25 8.266 1 93.38 88 GLN A CA 1
ATOM 701 C C . GLN A 1 88 ? -6.691 33.812 9.445 1 93.38 88 GLN A C 1
ATOM 703 O O . GLN A 1 88 ? -5.66 34.406 9.742 1 93.38 88 GLN A O 1
ATOM 708 N N . ASN A 1 89 ? -7.074 32.781 10.039 1 89.75 89 ASN A N 1
ATOM 709 C CA . ASN A 1 89 ? -6.414 32.344 11.266 1 89.75 89 ASN A CA 1
ATOM 710 C C . ASN A 1 89 ? -5.16 31.531 10.961 1 89.75 89 ASN A C 1
ATOM 712 O O . ASN A 1 89 ? -4.266 31.422 11.805 1 89.75 89 ASN A O 1
ATOM 716 N N . LYS A 1 90 ? -5.152 30.828 9.844 1 87.31 90 LYS A N 1
ATOM 717 C CA . LYS A 1 90 ? -4.023 30.078 9.297 1 87.31 90 LYS A CA 1
ATOM 718 C C . LYS A 1 90 ? -3.805 28.781 10.055 1 87.31 90 LYS A C 1
ATOM 720 O O . LYS A 1 90 ? -3.129 27.875 9.562 1 87.31 90 LYS A O 1
ATOM 725 N N . VAL A 1 91 ? -4.336 28.75 11.266 1 84.12 91 VAL A N 1
ATOM 726 C CA . VAL A 1 91 ? -4.199 27.531 12.062 1 84.12 91 VAL A CA 1
ATOM 727 C C . VAL A 1 91 ? -5.582 27.016 12.461 1 84.12 91 VAL A C 1
ATOM 729 O O . VAL A 1 91 ? -6.484 27.812 12.758 1 84.12 91 VAL A O 1
ATOM 732 N N . GLY A 1 92 ? -5.691 25.688 12.398 1 84.19 92 GLY A N 1
ATOM 733 C CA . GLY A 1 92 ? -6.973 25.109 12.781 1 84.19 92 GLY A CA 1
ATOM 734 C C . GLY A 1 92 ? -6.887 23.641 13.148 1 84.19 92 GLY A C 1
ATOM 735 O O . GLY A 1 92 ? -5.824 23.031 13.031 1 84.19 92 GLY A O 1
ATOM 736 N N . LEU A 1 93 ? -8 23.172 13.711 1 84.56 93 LEU A N 1
ATOM 737 C CA . LEU A 1 93 ? -8.195 21.781 14.078 1 84.56 93 LEU A CA 1
ATOM 738 C C . LEU A 1 93 ? -9.508 21.25 13.516 1 84.56 93 LEU A C 1
ATOM 740 O O . LEU A 1 93 ? -10.547 21.906 13.617 1 84.56 93 LEU A O 1
ATOM 744 N N . LYS A 1 94 ? -9.297 20.125 12.867 1 87 94 LYS A N 1
ATOM 745 C CA . LYS A 1 94 ? -10.5 19.531 12.281 1 87 94 LYS A CA 1
ATOM 746 C C . LYS A 1 94 ? -10.75 18.125 12.82 1 87 94 LYS A C 1
ATOM 748 O O . LYS A 1 94 ? -9.844 17.297 12.836 1 87 94 LYS A O 1
ATOM 753 N N . GLY A 1 95 ? -11.977 17.875 13.258 1 80.69 95 GLY A N 1
ATOM 754 C CA . GLY A 1 95 ? -12.422 16.531 13.609 1 80.69 95 GLY A CA 1
ATOM 755 C C . GLY A 1 95 ? -12.836 15.719 12.398 1 80.69 95 GLY A C 1
ATOM 756 O O . GLY A 1 95 ? -12.727 16.172 11.258 1 80.69 95 GLY A O 1
ATOM 757 N N . PRO A 1 96 ? -13.242 14.484 12.672 1 79.62 96 PRO A N 1
ATOM 758 C CA . PRO A 1 96 ? -13.672 13.633 11.562 1 79.62 96 PRO A CA 1
ATOM 759 C C . PRO A 1 96 ? -14.898 14.18 10.828 1 79.62 96 PRO A C 1
ATOM 761 O O . PRO A 1 96 ? -15.797 14.734 11.469 1 79.62 96 PRO A O 1
ATOM 764 N N . MET A 1 97 ? -14.75 14.086 9.547 1 78.88 97 MET A N 1
ATOM 765 C CA . MET A 1 97 ? -15.844 14.586 8.727 1 78.88 97 MET A CA 1
ATOM 766 C C . MET A 1 97 ? -16.484 13.453 7.934 1 78.88 97 MET A C 1
ATOM 768 O O . MET A 1 97 ? -15.797 12.688 7.258 1 78.88 97 MET A O 1
ATOM 772 N N . ALA A 1 98 ? -17.75 13.227 8.172 1 73.19 98 ALA A N 1
ATOM 773 C CA . ALA A 1 98 ? -18.484 12.234 7.398 1 73.19 98 ALA A CA 1
ATOM 774 C C . ALA A 1 98 ? -19.094 12.852 6.141 1 73.19 98 ALA A C 1
ATOM 776 O O . ALA A 1 98 ? -19.594 13.984 6.176 1 73.19 98 ALA A O 1
ATOM 777 N N . THR A 1 99 ? -18.797 12.188 5.004 1 62.84 99 THR A N 1
ATOM 778 C CA . THR A 1 99 ? -19.469 12.602 3.771 1 62.84 99 THR A CA 1
ATOM 779 C C . THR A 1 99 ? -20.797 11.883 3.604 1 62.84 99 THR A C 1
ATOM 781 O O . THR A 1 99 ? -20.875 10.656 3.736 1 62.84 99 THR A O 1
ATOM 784 N N . PRO A 1 100 ? -21.859 12.648 3.564 1 57.06 100 PRO A N 1
ATOM 785 C CA . PRO A 1 100 ? -23.125 11.961 3.33 1 57.06 100 PRO A CA 1
ATOM 786 C C . PRO A 1 100 ? -23.078 11.016 2.133 1 57.06 100 PRO A C 1
ATOM 788 O O . PRO A 1 100 ? -22.5 11.352 1.098 1 57.06 100 PRO A O 1
ATOM 791 N N . ILE A 1 101 ? -23.219 9.648 2.34 1 51.66 101 ILE A N 1
ATOM 792 C CA . ILE A 1 101 ? -23.219 8.578 1.354 1 51.66 101 ILE A CA 1
ATOM 793 C C . ILE A 1 101 ? -24.391 8.75 0.393 1 51.66 101 ILE A C 1
ATOM 795 O O . ILE A 1 101 ? -25.5 9.086 0.812 1 51.66 101 ILE A O 1
ATOM 799 N N . GLY A 1 102 ? -24.391 8.688 -0.954 1 47.38 102 GLY A N 1
ATOM 800 C CA . GLY A 1 102 ? -25.453 8.469 -1.923 1 47.38 102 GLY A CA 1
ATOM 801 C C . GLY A 1 102 ? -25.688 9.664 -2.822 1 47.38 102 GLY A C 1
ATOM 802 O O . GLY A 1 102 ? -26.344 9.547 -3.861 1 47.38 102 GLY A O 1
ATOM 803 N N . LYS A 1 103 ? -25.5 10.805 -2.387 1 49.41 103 LYS A N 1
ATOM 804 C CA . LYS A 1 103 ? -26.109 11.828 -3.219 1 49.41 103 LYS A CA 1
ATOM 805 C C . LYS A 1 103 ? -25.078 12.539 -4.078 1 49.41 103 LYS A C 1
ATOM 807 O O . LYS A 1 103 ? -25.266 13.688 -4.477 1 49.41 103 LYS A O 1
ATOM 812 N N . GLY A 1 104 ? -24.031 11.82 -4.438 1 54.38 104 GLY A N 1
ATOM 813 C CA . GLY A 1 104 ? -23.188 12.445 -5.438 1 54.38 104 GLY A CA 1
ATOM 814 C C . GLY A 1 104 ? -22.375 13.602 -4.883 1 54.38 104 GLY A C 1
ATOM 815 O O . GLY A 1 104 ? -21.906 14.461 -5.637 1 54.38 104 GLY A O 1
ATOM 816 N N . HIS A 1 105 ? -22.281 13.711 -3.598 1 59.41 105 HIS A N 1
ATOM 817 C CA . HIS A 1 105 ? -21.578 14.875 -3.076 1 59.41 105 HIS A CA 1
ATOM 818 C C . HIS A 1 105 ? -20.078 14.586 -2.92 1 59.41 105 HIS A C 1
ATOM 820 O O . HIS A 1 105 ? -19.688 13.445 -2.658 1 59.41 105 HIS A O 1
ATOM 826 N N . ARG A 1 106 ? -19.469 15.648 -3.176 1 67.5 106 ARG A N 1
ATOM 827 C CA . ARG A 1 106 ? -18.016 15.609 -3.059 1 67.5 106 ARG A CA 1
ATOM 828 C C . ARG A 1 106 ? -17.594 15.469 -1.603 1 67.5 106 ARG A C 1
ATOM 830 O O . ARG A 1 106 ? -18.25 15.977 -0.7 1 67.5 106 ARG A O 1
ATOM 837 N N . SER A 1 107 ? -16.547 14.719 -1.414 1 76.25 107 SER A N 1
ATOM 838 C CA . SER A 1 107 ? -15.945 14.539 -0.097 1 76.25 107 SER A CA 1
ATOM 839 C C . SER A 1 107 ? -15.609 15.883 0.54 1 76.25 107 SER A C 1
ATOM 841 O O . SER A 1 107 ? -15.07 16.781 -0.122 1 76.25 107 SER A O 1
ATOM 843 N N . LEU A 1 108 ? -16.078 16.141 1.773 1 79.19 108 LEU A N 1
ATOM 844 C CA . LEU A 1 108 ? -15.773 17.375 2.504 1 79.19 108 LEU A CA 1
ATOM 845 C C . LEU A 1 108 ? -14.266 17.531 2.689 1 79.19 108 LEU A C 1
ATOM 847 O O . LEU A 1 108 ? -13.742 18.641 2.572 1 79.19 108 LEU A O 1
ATOM 851 N N . ASN A 1 109 ? -13.625 16.406 2.926 1 83.31 109 ASN A N 1
ATOM 852 C CA . ASN A 1 109 ? -12.18 16.438 3.09 1 83.31 109 ASN A CA 1
ATOM 853 C C . ASN A 1 109 ? -11.484 16.891 1.81 1 83.31 109 ASN A C 1
ATOM 855 O O . ASN A 1 109 ? -10.555 17.703 1.856 1 83.31 109 ASN A O 1
ATOM 859 N N . LEU A 1 110 ? -11.992 16.391 0.75 1 81.94 110 LEU A N 1
ATOM 860 C CA . LEU A 1 110 ? -11.383 16.75 -0.527 1 81.94 110 LEU A CA 1
ATOM 861 C C . LEU A 1 110 ? -11.633 18.219 -0.851 1 81.94 110 LEU A C 1
ATOM 863 O O . LEU A 1 110 ? -10.758 18.906 -1.394 1 81.94 110 LEU A O 1
ATOM 867 N N . THR A 1 111 ? -12.797 18.703 -0.482 1 82.94 111 THR A N 1
ATOM 868 C CA . THR A 1 111 ? -13.141 20.109 -0.729 1 82.94 111 THR A CA 1
ATOM 869 C C . THR A 1 111 ? -12.25 21.031 0.089 1 82.94 111 THR A C 1
ATOM 871 O O . THR A 1 111 ? -11.758 22.031 -0.424 1 82.94 111 THR A O 1
ATOM 874 N N . LEU A 1 112 ? -12.07 20.672 1.293 1 87.94 112 LEU A N 1
ATOM 875 C CA . LEU A 1 112 ? -11.211 21.469 2.164 1 87.94 112 LEU A CA 1
ATOM 876 C C . LEU A 1 112 ? -9.789 21.531 1.623 1 87.94 112 LEU A C 1
ATOM 878 O O . LEU A 1 112 ? -9.172 22.594 1.601 1 87.94 112 LEU A O 1
ATOM 882 N N . ARG A 1 113 ? -9.312 20.406 1.215 1 89.62 113 ARG A N 1
ATOM 883 C CA . ARG A 1 113 ? -7.949 20.312 0.701 1 89.62 113 ARG A CA 1
ATOM 884 C C . ARG A 1 113 ? -7.785 21.125 -0.572 1 89.62 113 ARG A C 1
ATOM 886 O O . ARG A 1 113 ? -6.773 21.812 -0.752 1 89.62 113 ARG A O 1
ATOM 893 N N . LYS A 1 114 ? -8.758 21.062 -1.363 1 86.12 114 LYS A N 1
ATOM 894 C CA . LYS A 1 114 ? -8.695 21.766 -2.641 1 86.12 114 LYS A CA 1
ATOM 895 C C . LYS A 1 114 ? -8.844 23.281 -2.443 1 86.12 114 LYS A C 1
ATOM 897 O O . LYS A 1 114 ? -8.055 24.062 -2.979 1 86.12 114 LYS A O 1
ATOM 902 N N . GLU A 1 115 ? -9.836 23.688 -1.661 1 88.06 115 GLU A N 1
ATOM 903 C CA . GLU A 1 115 ? -10.148 25.109 -1.502 1 88.06 115 GLU A CA 1
ATOM 904 C C . GLU A 1 115 ? -9.055 25.828 -0.714 1 88.06 115 GLU A C 1
ATOM 906 O O . GLU A 1 115 ? -8.781 27 -0.958 1 88.06 115 GLU A O 1
ATOM 911 N N . LEU A 1 116 ? -8.492 25.109 0.18 1 92.19 116 LEU A N 1
ATOM 912 C CA . LEU A 1 116 ? -7.461 25.719 1.011 1 92.19 116 LEU A CA 1
ATOM 913 C C . LEU A 1 116 ? -6.066 25.344 0.518 1 92.19 116 LEU A C 1
ATOM 915 O O . LEU A 1 116 ? -5.066 25.75 1.109 1 92.19 116 LEU A O 1
ATOM 919 N N . ASN A 1 117 ? -6.023 24.547 -0.502 1 93.12 117 ASN A N 1
ATOM 920 C CA . ASN A 1 117 ? -4.777 24.094 -1.099 1 93.12 117 ASN A CA 1
ATOM 921 C C . ASN A 1 117 ? -3.857 23.453 -0.058 1 93.12 117 ASN A C 1
ATOM 923 O O . ASN A 1 117 ? -2.697 23.844 0.074 1 93.12 117 ASN A O 1
ATOM 927 N N . LEU A 1 118 ? -4.434 22.641 0.691 1 95.06 118 LEU A N 1
ATOM 928 C CA . LEU A 1 118 ? -3.67 21.875 1.668 1 95.06 118 LEU A CA 1
ATOM 929 C C . LEU A 1 118 ? -2.857 20.781 0.982 1 95.06 118 LEU A C 1
ATOM 931 O O . LEU A 1 118 ? -3.254 19.609 0.981 1 95.06 118 LEU A O 1
ATOM 935 N N . TYR A 1 119 ? -1.653 21.125 0.56 1 96.31 119 TYR A N 1
ATOM 936 C CA . TYR A 1 119 ? -0.958 20.312 -0.443 1 96.31 119 TYR A CA 1
ATOM 937 C C . TYR A 1 119 ? -0.119 19.234 0.215 1 96.31 119 TYR A C 1
ATOM 939 O O . TYR A 1 119 ? 0.298 18.281 -0.446 1 96.31 119 TYR A O 1
ATOM 947 N N . ALA A 1 120 ? 0.184 19.359 1.457 1 95.75 120 ALA A N 1
ATOM 948 C CA . ALA A 1 120 ? 1.03 18.359 2.121 1 95.75 120 ALA A CA 1
ATOM 949 C C . ALA A 1 120 ? 0.376 17.859 3.404 1 95.75 120 ALA A C 1
ATOM 951 O O . ALA A 1 120 ? -0.007 18.641 4.27 1 95.75 120 ALA A O 1
ATOM 952 N N . ASN A 1 121 ? 0.16 16.609 3.48 1 94.56 121 ASN A N 1
ATOM 953 C CA . ASN A 1 121 ? -0.254 15.977 4.727 1 94.56 121 ASN A CA 1
ATOM 954 C C . ASN A 1 121 ? 0.937 15.391 5.477 1 94.56 121 ASN A C 1
ATOM 956 O O . ASN A 1 121 ? 1.688 14.586 4.926 1 94.56 121 ASN A O 1
ATOM 960 N N . VAL A 1 122 ? 1.101 15.828 6.668 1 90.5 122 VAL A N 1
ATOM 961 C CA . VAL A 1 122 ? 2.256 15.438 7.469 1 90.5 122 VAL A CA 1
ATOM 962 C C . VAL A 1 122 ? 1.803 14.57 8.641 1 90.5 122 VAL A C 1
ATOM 964 O O . VAL A 1 122 ? 0.984 15 9.461 1 90.5 122 VAL A O 1
ATOM 967 N N . ARG A 1 123 ? 2.346 13.336 8.703 1 89.31 123 ARG A N 1
ATOM 968 C CA . ARG A 1 123 ? 1.997 12.414 9.789 1 89.31 123 ARG A CA 1
ATOM 969 C C . ARG A 1 123 ? 3.248 11.859 10.453 1 89.31 123 ARG A C 1
ATOM 971 O O . ARG A 1 123 ? 3.82 10.867 9.984 1 89.31 123 ARG A O 1
ATOM 978 N N . PRO A 1 124 ? 3.65 12.461 11.555 1 84 124 PRO A N 1
ATOM 979 C CA . PRO A 1 124 ? 4.727 11.844 12.336 1 84 124 PRO A CA 1
ATOM 980 C C . PRO A 1 124 ? 4.297 10.539 13.008 1 84 124 PRO A C 1
ATOM 982 O O . PRO A 1 124 ? 3.174 10.438 13.508 1 84 124 PRO A O 1
ATOM 985 N N . CYS A 1 125 ? 5.094 9.57 12.93 1 85.38 125 CYS A N 1
ATOM 986 C CA . CYS A 1 125 ? 4.84 8.266 13.523 1 85.38 125 CYS A CA 1
ATOM 987 C C . CYS A 1 125 ? 5.961 7.871 14.484 1 85.38 125 CYS A C 1
ATOM 989 O O . CYS A 1 125 ? 7.074 7.574 14.047 1 85.38 125 CYS A O 1
ATOM 991 N N . TYR A 1 126 ? 5.582 7.84 15.781 1 78.69 126 TYR A N 1
ATOM 992 C CA . TYR A 1 126 ? 6.551 7.555 16.828 1 78.69 126 TYR A CA 1
ATOM 993 C C . TYR A 1 126 ? 6.023 6.488 17.781 1 78.69 126 TYR A C 1
ATOM 995 O O . TYR A 1 126 ? 4.848 6.504 18.156 1 78.69 126 TYR A O 1
ATOM 1003 N N . SER A 1 127 ? 6.977 5.531 18.062 1 78.56 127 SER A N 1
ATOM 1004 C CA . SER A 1 127 ? 6.629 4.602 19.141 1 78.56 127 SER A CA 1
ATOM 1005 C C . SER A 1 127 ? 6.523 5.316 20.469 1 78.56 127 SER A C 1
ATOM 1007 O O . SER A 1 127 ? 7.328 6.203 20.781 1 78.56 127 SER A O 1
ATOM 1009 N N . LEU A 1 128 ? 5.492 4.918 21.156 1 64.12 128 LEU A N 1
ATOM 1010 C CA . LEU A 1 128 ? 5.32 5.461 22.484 1 64.12 128 LEU A CA 1
ATOM 1011 C C . LEU A 1 128 ? 5.891 4.516 23.547 1 64.12 128 LEU A C 1
ATOM 1013 O O . LEU A 1 128 ? 5.699 3.301 23.453 1 64.12 128 LEU A O 1
ATOM 1017 N N . PRO A 1 129 ? 6.758 4.957 24.359 1 57.12 129 PRO A N 1
ATOM 1018 C CA . PRO A 1 129 ? 7.426 4.098 25.344 1 57.12 129 PRO A CA 1
ATOM 1019 C C . PRO A 1 129 ? 6.449 3.234 26.141 1 57.12 129 PRO A C 1
ATOM 1021 O O . PRO A 1 129 ? 6.73 2.064 26.406 1 57.12 129 PRO A O 1
ATOM 1024 N N . ASP A 1 130 ? 5.352 3.637 26.5 1 52.66 130 ASP A N 1
ATOM 1025 C CA . ASP A 1 130 ? 4.469 2.896 27.406 1 52.66 130 ASP A CA 1
ATOM 1026 C C . ASP A 1 130 ? 3.379 2.166 26.609 1 52.66 130 ASP A C 1
ATOM 1028 O O . ASP A 1 130 ? 2.443 1.621 27.203 1 52.66 130 ASP A O 1
ATOM 1032 N N . TYR A 1 131 ? 3.473 2.193 25.406 1 62.19 131 TYR A N 1
ATOM 1033 C CA . TYR A 1 131 ? 2.545 1.456 24.562 1 62.19 131 TYR A CA 1
ATOM 1034 C C . TYR A 1 131 ? 3.279 0.419 23.719 1 62.19 131 TYR A C 1
ATOM 1036 O O . TYR A 1 131 ? 3.832 0.743 22.672 1 62.19 131 TYR A O 1
ATOM 1044 N N . LYS A 1 132 ? 3.152 -0.731 24.219 1 67.19 132 LYS A N 1
ATOM 1045 C CA . LYS A 1 132 ? 3.951 -1.778 23.594 1 67.19 132 LYS A CA 1
ATOM 1046 C C . LYS A 1 132 ? 3.289 -2.283 22.312 1 67.19 132 LYS A C 1
ATOM 1048 O O . LYS A 1 132 ? 2.088 -2.562 22.312 1 67.19 132 LYS A O 1
ATOM 1053 N N . THR A 1 133 ? 3.953 -2.152 21.312 1 80.31 133 THR A N 1
ATOM 1054 C CA . THR A 1 133 ? 3.582 -2.768 20.047 1 80.31 133 THR A CA 1
ATOM 1055 C C . THR A 1 133 ? 4.652 -3.754 19.594 1 80.31 133 THR A C 1
ATOM 1057 O O . THR A 1 133 ? 5.59 -4.051 20.328 1 80.31 133 THR A O 1
ATOM 1060 N N . ARG A 1 134 ? 4.445 -4.297 18.484 1 87.25 134 ARG A N 1
ATOM 1061 C CA . ARG A 1 134 ? 5.445 -5.203 17.922 1 87.25 134 ARG A CA 1
ATOM 1062 C C . ARG A 1 134 ? 6.73 -4.457 17.578 1 87.25 134 ARG A C 1
ATOM 1064 O O . ARG A 1 134 ? 7.789 -5.07 17.422 1 87.25 134 ARG A O 1
ATOM 1071 N N . TYR A 1 135 ? 6.551 -3.162 17.562 1 88.69 135 TYR A N 1
ATOM 1072 C CA . TYR A 1 135 ? 7.684 -2.316 17.203 1 88.69 135 TYR A CA 1
ATOM 1073 C C . TYR A 1 135 ? 8.031 -1.366 18.344 1 88.69 135 TYR A C 1
ATOM 1075 O O . TYR A 1 135 ? 7.145 -0.8 18.984 1 88.69 135 TYR A O 1
ATOM 1083 N N . ASP A 1 136 ? 9.328 -1.146 18.688 1 78.25 136 ASP A N 1
ATOM 1084 C CA . ASP A 1 136 ? 9.719 -0.363 19.859 1 78.25 136 ASP A CA 1
ATOM 1085 C C . ASP A 1 136 ? 10.398 0.94 19.453 1 78.25 136 ASP A C 1
ATOM 1087 O O . ASP A 1 136 ? 10.461 1.888 20.234 1 78.25 136 ASP A O 1
ATOM 1091 N N . ASP A 1 137 ? 10.789 1.102 18.266 1 83.25 137 ASP A N 1
ATOM 1092 C CA . ASP A 1 137 ? 11.625 2.254 17.938 1 83.25 137 ASP A CA 1
ATOM 1093 C C . ASP A 1 137 ? 11.219 2.855 16.594 1 83.25 137 ASP A C 1
ATOM 1095 O O . ASP A 1 137 ? 12.078 3.18 15.766 1 83.25 137 ASP A O 1
ATOM 1099 N N . VAL A 1 138 ? 9.922 3.01 16.531 1 91.44 138 VAL A N 1
ATOM 1100 C CA . VAL A 1 138 ? 9.461 3.633 15.305 1 91.44 138 VAL A CA 1
ATOM 1101 C C . VAL A 1 138 ? 9.602 5.148 15.398 1 91.44 138 VAL A C 1
ATOM 1103 O O . VAL A 1 138 ? 9.188 5.758 16.391 1 91.44 138 VAL A O 1
ATOM 1106 N N . ASN A 1 139 ? 10.32 5.797 14.547 1 90.12 139 ASN A N 1
ATOM 1107 C CA . ASN A 1 139 ? 10.5 7.242 14.453 1 90.12 139 ASN A CA 1
ATOM 1108 C C . ASN A 1 139 ? 10.633 7.699 13.008 1 90.12 139 ASN A C 1
ATOM 1110 O O . ASN A 1 139 ? 11.742 7.836 12.492 1 90.12 139 ASN A O 1
ATOM 1114 N N . LEU A 1 140 ? 9.508 7.938 12.398 1 94.75 140 LEU A N 1
ATOM 1115 C CA . LEU A 1 140 ? 9.5 8.375 11.008 1 94.75 140 LEU A CA 1
ATOM 1116 C C . LEU A 1 140 ? 8.359 9.352 10.742 1 94.75 140 LEU A C 1
ATOM 1118 O O . LEU A 1 140 ? 7.473 9.516 11.586 1 94.75 140 LEU A O 1
ATOM 1122 N N . VAL A 1 141 ? 8.43 10.078 9.617 1 92.5 141 VAL A N 1
ATOM 1123 C CA . VAL A 1 141 ? 7.402 11.047 9.234 1 92.5 141 VAL A CA 1
ATOM 1124 C C . VAL A 1 141 ? 6.992 10.812 7.785 1 92.5 141 VAL A C 1
ATOM 1126 O O . VAL A 1 141 ? 7.844 10.633 6.914 1 92.5 141 VAL A O 1
ATOM 1129 N N . THR A 1 142 ? 5.703 10.758 7.605 1 96.56 142 THR A N 1
ATOM 1130 C CA . THR A 1 142 ? 5.211 10.656 6.238 1 96.56 142 THR A CA 1
ATOM 1131 C C . THR A 1 142 ? 4.695 12.008 5.746 1 96.56 142 THR A C 1
ATOM 1133 O O . THR A 1 142 ? 4.035 12.734 6.488 1 96.56 142 THR A O 1
ATOM 1136 N N . ILE A 1 143 ? 5.098 12.383 4.586 1 97.75 143 ILE A N 1
ATOM 1137 C CA . ILE A 1 143 ? 4.637 13.586 3.902 1 97.75 143 ILE A CA 1
ATOM 1138 C C . ILE A 1 143 ? 3.971 13.211 2.582 1 97.75 143 ILE A C 1
ATOM 1140 O O . ILE A 1 143 ? 4.641 12.766 1.646 1 97.75 143 ILE A O 1
ATOM 1144 N N . ARG A 1 144 ? 2.713 13.414 2.541 1 98 144 ARG A N 1
ATOM 1145 C CA . ARG A 1 144 ? 1.85 12.992 1.442 1 98 144 ARG A CA 1
ATOM 1146 C C . ARG A 1 144 ? 1.398 14.188 0.609 1 98 144 ARG A C 1
ATOM 1148 O O . ARG A 1 144 ? 0.872 15.156 1.147 1 98 144 ARG A O 1
ATOM 1155 N N . GLU A 1 145 ? 1.699 14.102 -0.789 1 98.25 145 GLU A N 1
ATOM 1156 C CA . GLU A 1 145 ? 1.024 15.047 -1.672 1 98.25 145 GLU A CA 1
ATOM 1157 C C . GLU A 1 145 ? -0.492 14.906 -1.571 1 98.25 145 GLU A C 1
ATOM 1159 O O . GLU A 1 145 ? -1.026 13.797 -1.632 1 98.25 145 GLU A O 1
ATOM 1164 N N . ASN A 1 146 ? -1.227 15.961 -1.503 1 95.88 146 ASN A N 1
ATOM 1165 C CA . ASN A 1 146 ? -2.584 15.867 -0.978 1 95.88 146 ASN A CA 1
ATOM 1166 C C . ASN A 1 146 ? -3.598 16.5 -1.925 1 95.88 146 ASN A C 1
ATOM 1168 O O . ASN A 1 146 ? -4.77 16.656 -1.574 1 95.88 146 ASN A O 1
ATOM 1172 N N . THR A 1 147 ? -3.191 16.859 -3.195 1 94.75 147 THR A N 1
ATOM 1173 C CA . THR A 1 147 ? -4.098 17.688 -3.992 1 94.75 147 THR A CA 1
ATOM 1174 C C . THR A 1 147 ? -4.379 17.016 -5.34 1 94.75 147 THR A C 1
ATOM 1176 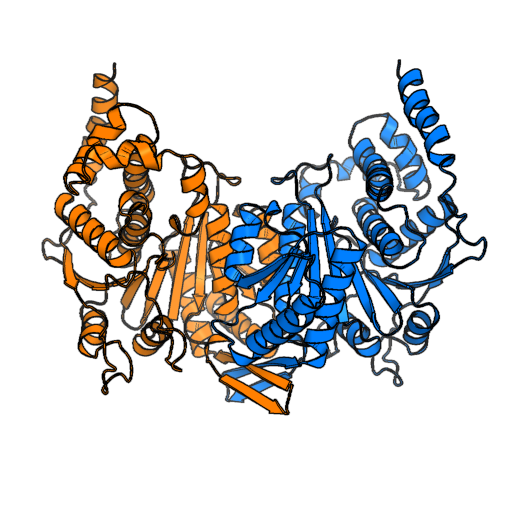O O . THR A 1 147 ? -5.309 17.406 -6.047 1 94.75 147 THR A O 1
ATOM 1179 N N . GLU A 1 148 ? -3.574 16.094 -5.703 1 95.69 148 GLU A N 1
ATOM 1180 C CA . GLU A 1 148 ? -3.779 15.5 -7.023 1 95.69 148 GLU A CA 1
ATOM 1181 C C . GLU A 1 148 ? -3.596 13.984 -6.988 1 95.69 148 GLU A C 1
ATOM 1183 O O . GLU A 1 148 ? -4.023 13.328 -6.039 1 95.69 148 GLU A O 1
ATOM 1188 N N . GLY A 1 149 ? -3.139 13.352 -8.016 1 95.62 149 GLY A N 1
ATOM 1189 C CA . GLY A 1 149 ? -3.035 11.898 -8.094 1 95.62 149 GLY A CA 1
ATOM 1190 C C . GLY A 1 149 ? -4.328 11.234 -8.516 1 95.62 149 GLY A C 1
ATOM 1191 O O . GLY A 1 149 ? -5.023 11.727 -9.406 1 95.62 149 GLY A O 1
ATOM 1192 N N . GLU A 1 150 ? -4.598 10.125 -7.918 1 94.69 150 GLU A N 1
ATOM 1193 C CA . GLU A 1 150 ? -5.82 9.375 -8.188 1 94.69 150 GLU A CA 1
ATOM 1194 C C . GLU A 1 150 ? -7.039 10.07 -7.59 1 94.69 150 GLU A C 1
ATOM 1196 O O . GLU A 1 150 ? -8.18 9.711 -7.879 1 94.69 150 GLU A O 1
ATOM 1201 N N . TYR A 1 151 ? -6.824 11.125 -6.883 1 90.75 151 TYR A N 1
ATOM 1202 C CA . TYR A 1 151 ? -7.871 11.82 -6.145 1 90.75 151 TYR A CA 1
ATOM 1203 C C . TYR A 1 151 ? -8.453 12.961 -6.973 1 90.75 151 TYR A C 1
ATOM 1205 O O . TYR A 1 151 ? -9.211 13.789 -6.457 1 90.75 151 TYR A O 1
ATOM 1213 N N . SER A 1 152 ? -8.094 12.969 -8.219 1 84.81 152 SER A N 1
ATOM 1214 C CA . SER A 1 152 ? -8.602 14 -9.125 1 84.81 152 SER A CA 1
ATOM 1215 C C . SER A 1 152 ? -10.07 13.766 -9.453 1 84.81 152 SER A C 1
ATOM 1217 O O . SER A 1 152 ? -10.742 14.656 -9.969 1 84.81 152 SER A O 1
ATOM 1219 N N . GLY A 1 153 ? -10.539 12.562 -9.18 1 82.88 153 GLY A N 1
ATOM 1220 C CA . GLY A 1 153 ? -11.938 12.234 -9.414 1 82.88 153 GLY A CA 1
ATOM 1221 C C . GLY A 1 153 ? -12.273 12.07 -10.883 1 82.88 153 GLY A C 1
ATOM 1222 O O . GLY A 1 153 ? -13.453 12.07 -11.258 1 82.88 153 GLY A O 1
ATOM 1223 N N . LEU A 1 154 ? -11.281 11.93 -11.688 1 88.88 154 LEU A N 1
ATOM 1224 C CA . LEU A 1 154 ? -11.492 11.812 -13.125 1 88.88 154 LEU A CA 1
ATOM 1225 C C . LEU A 1 154 ? -11.586 10.344 -13.539 1 88.88 154 LEU A C 1
ATOM 1227 O O . LEU A 1 154 ? -10.562 9.695 -13.781 1 88.88 154 LEU A O 1
ATOM 1231 N N . GLU A 1 155 ? -12.836 9.875 -13.531 1 92.62 155 GLU A N 1
ATOM 1232 C CA . GLU A 1 155 ? -13.133 8.5 -13.938 1 92.62 155 GLU A CA 1
ATOM 1233 C C . GLU A 1 155 ? -14.211 8.469 -15.023 1 92.62 155 GLU A C 1
ATOM 1235 O O . GLU A 1 155 ? -15.117 9.297 -15.023 1 92.62 155 GLU A O 1
ATOM 1240 N N . HIS A 1 156 ? -14.055 7.594 -15.914 1 91.94 156 HIS A N 1
ATOM 1241 C CA . HIS A 1 156 ? -15.07 7.484 -16.953 1 91.94 156 HIS A CA 1
ATOM 1242 C C . HIS A 1 156 ? -15.234 6.039 -17.422 1 91.94 156 HIS A C 1
ATOM 1244 O O . HIS A 1 156 ? -14.281 5.254 -17.359 1 91.94 156 HIS A O 1
ATOM 1250 N N . GLN A 1 157 ? -16.484 5.688 -17.75 1 89.31 157 GLN A N 1
ATOM 1251 C CA . GLN A 1 157 ? -16.75 4.418 -18.422 1 89.31 157 GLN A CA 1
ATOM 1252 C C . GLN A 1 157 ? -16.625 4.555 -19.922 1 89.31 157 GLN A C 1
ATOM 1254 O O . GLN A 1 157 ? -17.422 5.242 -20.562 1 89.31 157 GLN A O 1
ATOM 1259 N N . VAL A 1 158 ? -15.703 3.84 -20.5 1 85.69 158 VAL A N 1
ATOM 1260 C CA . VAL A 1 158 ? -15.438 3.967 -21.922 1 85.69 158 VAL A CA 1
ATOM 1261 C C . VAL A 1 158 ? -16.5 3.209 -22.719 1 85.69 158 VAL A C 1
ATOM 1263 O O . VAL A 1 158 ? -17.078 3.746 -23.672 1 85.69 158 VAL A O 1
ATOM 1266 N N . VAL A 1 159 ? -16.641 1.992 -22.375 1 88.75 159 VAL A N 1
ATOM 1267 C CA . VAL A 1 159 ? -17.719 1.118 -22.844 1 88.75 159 VAL A CA 1
ATOM 1268 C C . VAL A 1 159 ? -18.219 0.253 -21.688 1 88.75 159 VAL A C 1
ATOM 1270 O O . VAL A 1 159 ? -17.578 0.192 -20.625 1 88.75 159 VAL A O 1
ATOM 1273 N N . ARG A 1 160 ? -19.297 -0.337 -21.906 1 87.69 160 ARG A N 1
ATOM 1274 C CA . ARG A 1 160 ? -19.859 -1.141 -20.828 1 87.69 160 ARG A CA 1
ATOM 1275 C C . ARG A 1 160 ? -18.859 -2.17 -20.328 1 87.69 160 ARG A C 1
ATOM 1277 O O . ARG A 1 160 ? -18.312 -2.947 -21.109 1 87.69 160 ARG A O 1
ATOM 1284 N N . GLY A 1 161 ? -18.641 -2.027 -19.078 1 91.19 161 GLY A N 1
ATOM 1285 C CA . GLY A 1 161 ? -17.75 -3.004 -18.469 1 91.19 161 GLY A CA 1
ATOM 1286 C C . GLY A 1 161 ? -16.297 -2.611 -18.516 1 91.19 161 GLY A C 1
ATOM 1287 O O . GLY A 1 161 ? -15.422 -3.375 -18.109 1 91.19 161 GLY A O 1
ATOM 1288 N N . VAL A 1 162 ? -16.016 -1.535 -19.062 1 93.81 162 VAL A N 1
ATOM 1289 C CA . VAL A 1 162 ? -14.648 -1.022 -19.109 1 93.81 162 VAL A CA 1
ATOM 1290 C C . VAL A 1 162 ? -14.594 0.383 -18.516 1 93.81 162 VAL A C 1
ATOM 1292 O O . VAL A 1 162 ? -15.164 1.322 -19.078 1 93.81 162 VAL A O 1
ATOM 1295 N N . VAL A 1 163 ? -13.922 0.498 -17.391 1 95.69 163 VAL A N 1
ATOM 1296 C CA . VAL A 1 163 ? -13.859 1.774 -16.688 1 95.69 163 VAL A CA 1
ATOM 1297 C C . VAL A 1 163 ? -12.406 2.211 -16.547 1 95.69 163 VAL A C 1
ATOM 1299 O O . VAL A 1 163 ? -11.516 1.374 -16.391 1 95.69 163 VAL A O 1
ATOM 1302 N N . GLU A 1 164 ? -12.203 3.514 -16.641 1 95.5 164 GLU A N 1
ATOM 1303 C CA . GLU A 1 164 ? -10.867 4.082 -16.516 1 95.5 164 GLU A CA 1
ATOM 1304 C C . GLU A 1 164 ? -10.836 5.199 -15.469 1 95.5 164 GLU A C 1
ATOM 1306 O O . GLU A 1 164 ? -11.828 5.91 -15.281 1 95.5 164 GLU A O 1
ATOM 1311 N N . SER A 1 165 ? -9.766 5.254 -14.758 1 95.56 165 SER A N 1
ATOM 1312 C CA . SER A 1 165 ? -9.484 6.332 -13.82 1 95.56 165 SER A CA 1
ATOM 1313 C C . SER A 1 165 ? -8.141 6.984 -14.109 1 95.56 165 SER A C 1
ATOM 1315 O O . SER A 1 165 ? -7.176 6.301 -14.469 1 95.56 165 SER A O 1
ATOM 1317 N N . LEU A 1 166 ? -8.055 8.32 -13.945 1 94.75 166 LEU A N 1
ATOM 1318 C CA . LEU A 1 166 ? -6.84 9.055 -14.273 1 94.75 166 LEU A CA 1
ATOM 1319 C C . LEU A 1 166 ? -6.043 9.383 -13.016 1 94.75 166 LEU A C 1
ATOM 1321 O O . LEU A 1 166 ? -6.613 9.82 -12.016 1 94.75 166 LEU A O 1
ATOM 1325 N N . LYS A 1 167 ? -4.832 9.039 -13.039 1 96.69 167 LYS A N 1
ATOM 1326 C CA . LYS A 1 167 ? -3.84 9.562 -12.109 1 96.69 167 LYS A CA 1
ATOM 1327 C C . LYS A 1 167 ? -3.119 10.773 -12.695 1 96.69 167 LYS A C 1
ATOM 1329 O O . LYS A 1 167 ? -2.527 10.688 -13.773 1 96.69 167 LYS A O 1
ATOM 1334 N N . ILE A 1 168 ? -3.158 11.922 -12 1 96.88 168 ILE A N 1
ATOM 1335 C CA . ILE A 1 168 ? -2.523 13.133 -12.508 1 96.88 168 ILE A CA 1
ATOM 1336 C C . ILE A 1 168 ? -1.343 13.508 -11.617 1 96.88 168 ILE A C 1
ATOM 1338 O O . ILE A 1 168 ? -1.466 13.531 -10.391 1 96.88 168 ILE A O 1
ATOM 1342 N N . ILE A 1 169 ? -0.201 13.742 -12.227 1 98 169 ILE A N 1
ATOM 1343 C CA . ILE A 1 169 ? 0.978 14.258 -11.539 1 98 169 ILE A CA 1
ATOM 1344 C C . ILE A 1 169 ? 1.471 15.523 -12.242 1 98 169 ILE A C 1
ATOM 1346 O O . ILE A 1 169 ? 1.647 15.531 -13.461 1 98 169 ILE A O 1
ATOM 1350 N N . THR A 1 170 ? 1.639 16.609 -11.523 1 98 170 THR A N 1
ATOM 1351 C CA . THR A 1 170 ? 2.146 17.844 -12.102 1 98 170 THR A CA 1
ATOM 1352 C C . THR A 1 170 ? 3.49 18.219 -11.477 1 98 170 THR A C 1
ATOM 1354 O O . THR A 1 170 ? 3.773 17.859 -10.336 1 98 170 THR A O 1
ATOM 1357 N N . ARG A 1 171 ? 4.199 18.906 -12.25 1 98.25 171 ARG A N 1
ATOM 1358 C CA . ARG A 1 171 ? 5.48 19.422 -11.766 1 98.25 171 ARG A CA 1
ATOM 1359 C C . ARG A 1 171 ? 5.285 20.344 -10.562 1 98.25 171 ARG A C 1
ATOM 1361 O O . ARG A 1 171 ? 6.031 20.25 -9.586 1 98.25 171 ARG A O 1
ATOM 1368 N N . HIS A 1 172 ? 4.348 21.172 -10.641 1 97.5 172 HIS A N 1
ATOM 1369 C CA . HIS A 1 172 ? 4.09 22.156 -9.586 1 97.5 172 HIS A CA 1
ATOM 1370 C C . HIS A 1 172 ? 3.807 21.453 -8.258 1 97.5 172 HIS A C 1
ATOM 1372 O O . HIS A 1 172 ? 4.441 21.766 -7.242 1 97.5 172 HIS A O 1
ATOM 1378 N N . ALA A 1 173 ? 2.869 20.547 -8.25 1 97.44 173 ALA A N 1
ATOM 1379 C CA . ALA A 1 173 ? 2.494 19.859 -7.023 1 97.44 173 ALA A CA 1
ATOM 1380 C C . ALA A 1 173 ? 3.645 19 -6.504 1 97.44 173 ALA A C 1
ATOM 1382 O O . ALA A 1 173 ? 3.867 18.906 -5.293 1 97.44 173 ALA A O 1
ATOM 1383 N N . SER A 1 174 ? 4.406 18.359 -7.406 1 98.69 174 SER A N 1
ATOM 1384 C CA . SER A 1 174 ? 5.52 17.5 -7.027 1 98.69 174 SER A CA 1
ATOM 1385 C C . SER A 1 174 ? 6.664 18.297 -6.414 1 98.69 174 SER A C 1
ATOM 1387 O O . SER A 1 174 ? 7.242 17.891 -5.406 1 98.69 174 SER A O 1
ATOM 1389 N N . LEU A 1 175 ? 6.93 19.453 -6.98 1 98.5 175 LEU A N 1
ATOM 1390 C CA . LEU A 1 175 ? 8.016 20.297 -6.48 1 98.5 175 LEU A CA 1
ATOM 1391 C C . LEU A 1 175 ? 7.691 20.844 -5.09 1 98.5 175 LEU A C 1
ATOM 1393 O O . LEU A 1 175 ? 8.539 20.812 -4.199 1 98.5 175 LEU A O 1
ATOM 1397 N N . ARG A 1 176 ? 6.543 21.359 -4.93 1 97.25 176 ARG A N 1
ATOM 1398 C CA . ARG A 1 176 ? 6.207 22.016 -3.676 1 97.25 176 ARG A CA 1
ATOM 1399 C C . ARG A 1 176 ? 6.211 21.016 -2.516 1 97.25 176 ARG A C 1
ATOM 1401 O O . ARG A 1 176 ? 6.691 21.344 -1.425 1 97.25 176 ARG A O 1
ATOM 1408 N N . VAL A 1 177 ? 5.664 19.797 -2.732 1 98.31 177 VAL A N 1
ATOM 1409 C CA . VAL A 1 177 ? 5.645 18.828 -1.639 1 98.31 177 VAL A CA 1
ATOM 1410 C C . VAL A 1 177 ? 7.062 18.344 -1.363 1 98.31 177 VAL A C 1
ATOM 1412 O O . VAL A 1 177 ? 7.422 18.062 -0.214 1 98.31 177 VAL A O 1
ATOM 1415 N N . ALA A 1 178 ? 7.859 18.156 -2.418 1 98.81 178 ALA A N 1
ATOM 1416 C CA . ALA A 1 178 ? 9.258 17.781 -2.229 1 98.81 178 ALA A CA 1
ATOM 1417 C C . ALA A 1 178 ? 10 18.859 -1.436 1 98.81 178 ALA A C 1
ATOM 1419 O O . ALA A 1 178 ? 10.742 18.547 -0.502 1 98.81 178 ALA A O 1
ATOM 1420 N N . GLU A 1 179 ? 9.773 20.078 -1.836 1 98 179 GLU A N 1
ATOM 1421 C CA . GLU A 1 179 ? 10.398 21.188 -1.121 1 98 179 GLU A CA 1
ATOM 1422 C C . GLU A 1 179 ? 10.008 21.188 0.353 1 98 179 GLU A C 1
ATOM 1424 O O . GLU A 1 179 ? 10.859 21.375 1.228 1 98 179 GLU A O 1
ATOM 1429 N N . TYR A 1 180 ? 8.805 21 0.605 1 96.38 180 TYR A N 1
ATOM 1430 C CA . TYR A 1 180 ? 8.336 20.953 1.984 1 96.38 180 TYR A CA 1
ATOM 1431 C C . TYR A 1 180 ? 9.031 19.844 2.758 1 96.38 180 TYR A C 1
ATOM 1433 O O . TYR A 1 180 ? 9.422 20.016 3.912 1 96.38 180 TYR A O 1
ATOM 1441 N N . ALA A 1 181 ? 9.133 18.656 2.148 1 97.75 181 ALA A N 1
ATOM 1442 C CA . ALA A 1 181 ? 9.734 17.5 2.811 1 97.75 181 ALA A CA 1
ATOM 1443 C C . ALA A 1 181 ? 11.18 17.781 3.213 1 97.75 181 ALA A C 1
ATOM 1445 O O . ALA A 1 181 ? 11.594 17.469 4.332 1 97.75 181 ALA A O 1
ATOM 1446 N N . PHE A 1 182 ? 11.898 18.406 2.344 1 97.94 182 PHE A N 1
ATOM 1447 C CA . PHE A 1 182 ? 13.297 18.688 2.631 1 97.94 182 PHE A CA 1
ATOM 1448 C C . PHE A 1 182 ? 13.422 19.812 3.656 1 97.94 182 PHE A C 1
ATOM 1450 O O . PHE A 1 182 ? 14.289 19.766 4.531 1 97.94 182 PHE A O 1
ATOM 1457 N N . GLN A 1 183 ? 12.602 20.828 3.506 1 93.69 183 GLN A N 1
ATOM 1458 C CA . GLN A 1 183 ? 12.578 21.891 4.512 1 93.69 183 GLN A CA 1
ATOM 1459 C C . GLN A 1 183 ? 12.242 21.328 5.891 1 93.69 183 GLN A C 1
ATOM 1461 O O . GLN A 1 183 ? 12.867 21.703 6.887 1 93.69 183 GLN A O 1
ATOM 1466 N N . TYR A 1 184 ? 11.266 20.453 5.914 1 90.62 184 TYR A N 1
ATOM 1467 C CA . TYR A 1 184 ? 10.883 19.812 7.16 1 90.62 184 TYR A CA 1
ATOM 1468 C C . TYR A 1 184 ? 12.047 19.031 7.75 1 90.62 184 TYR A C 1
ATOM 1470 O O . TYR A 1 184 ? 12.32 19.109 8.953 1 90.62 184 TYR A O 1
ATOM 1478 N N . ALA A 1 185 ? 12.695 18.219 6.902 1 93.56 185 ALA A N 1
ATOM 1479 C CA . ALA A 1 185 ? 13.82 17.391 7.348 1 93.56 185 ALA A CA 1
ATOM 1480 C C . ALA A 1 185 ? 14.906 18.266 7.98 1 93.56 185 ALA A C 1
ATOM 1482 O O . ALA A 1 185 ? 15.391 17.953 9.078 1 93.56 185 ALA A O 1
ATOM 1483 N N . ARG A 1 186 ? 15.203 19.328 7.316 1 92 186 ARG A N 1
ATOM 1484 C CA . ARG A 1 186 ? 16.25 20.203 7.836 1 92 186 ARG A CA 1
ATOM 1485 C C . ARG A 1 186 ? 15.797 20.875 9.133 1 92 186 ARG A C 1
ATOM 1487 O O . ARG A 1 186 ? 16.547 20.922 10.102 1 92 186 ARG A O 1
ATOM 1494 N N . ALA A 1 187 ? 14.602 21.391 9.148 1 81.69 187 ALA A N 1
ATOM 1495 C CA . ALA A 1 187 ? 14.078 22.125 10.297 1 81.69 187 ALA A CA 1
ATOM 1496 C C . ALA A 1 187 ? 13.984 21.219 11.523 1 81.69 187 ALA A C 1
ATOM 1498 O O . ALA A 1 187 ? 14.086 21.703 12.656 1 81.69 187 ALA A O 1
ATOM 1499 N N . HIS A 1 188 ? 13.867 19.891 11.32 1 82.69 188 HIS A N 1
ATOM 1500 C CA . HIS A 1 188 ? 13.641 19 12.445 1 82.69 188 HIS A CA 1
ATOM 1501 C C . HIS A 1 188 ? 14.828 18.062 12.664 1 82.69 188 HIS A C 1
ATOM 1503 O O . HIS A 1 188 ? 14.711 17.047 13.359 1 82.69 188 HIS A O 1
ATOM 1509 N N . GLY A 1 189 ? 15.852 18.328 12.055 1 86.94 189 GLY A N 1
ATOM 1510 C CA . GLY A 1 189 ? 17.094 17.594 12.266 1 86.94 189 GLY A CA 1
ATOM 1511 C C . GLY A 1 189 ? 17.016 16.172 11.742 1 86.94 189 GLY A C 1
ATOM 1512 O O . GLY A 1 189 ? 17.625 15.258 12.32 1 86.94 189 GLY A O 1
ATOM 1513 N N . ARG A 1 190 ? 16.219 15.969 10.742 1 92.5 190 ARG A N 1
ATOM 1514 C CA . ARG A 1 190 ? 16.156 14.664 10.086 1 92.5 190 ARG A CA 1
ATOM 1515 C C . ARG A 1 190 ? 17.297 14.484 9.094 1 92.5 190 ARG A C 1
ATOM 1517 O O . ARG A 1 190 ? 17.859 15.469 8.609 1 92.5 190 ARG A O 1
ATOM 1524 N N . GLU A 1 191 ? 17.625 13.227 8.781 1 96.88 191 GLU A N 1
ATOM 1525 C CA . GLU A 1 191 ? 18.875 12.992 8.055 1 96.88 191 GLU A CA 1
ATOM 1526 C C . GLU A 1 191 ? 18.594 12.445 6.656 1 96.88 191 GLU A C 1
ATOM 1528 O O . GLU A 1 191 ? 19.469 12.453 5.793 1 96.88 191 GLU A O 1
ATOM 1533 N N . ARG A 1 192 ? 17.391 11.992 6.434 1 98.56 192 ARG A N 1
ATOM 1534 C CA . ARG A 1 192 ? 17.125 11.281 5.188 1 98.56 192 ARG A CA 1
ATOM 1535 C C . ARG A 1 192 ? 15.711 11.555 4.688 1 98.56 192 ARG A C 1
ATOM 1537 O O . ARG A 1 192 ? 14.766 11.578 5.477 1 98.56 192 ARG A O 1
ATOM 1544 N N . VAL A 1 193 ? 15.602 11.797 3.377 1 98.81 193 VAL A N 1
ATOM 1545 C CA . VAL A 1 193 ? 14.312 11.883 2.697 1 98.81 193 VAL A CA 1
ATOM 1546 C C . VAL A 1 193 ? 14.211 10.797 1.633 1 98.81 193 VAL A C 1
ATOM 1548 O O . VAL A 1 193 ? 15.078 10.688 0.759 1 98.81 193 VAL A O 1
ATOM 1551 N N . SER A 1 194 ? 13.242 9.938 1.768 1 98.88 194 SER A N 1
ATOM 1552 C CA . SER A 1 194 ? 12.977 8.875 0.809 1 98.88 194 SER A CA 1
ATOM 1553 C C . SER A 1 194 ? 11.773 9.195 -0.069 1 98.88 194 SER A C 1
ATOM 1555 O O . SER A 1 194 ? 10.664 9.375 0.434 1 98.88 194 SER A O 1
ATOM 1557 N N . ALA A 1 195 ? 12.008 9.273 -1.392 1 98.94 195 ALA A N 1
ATOM 1558 C CA . ALA A 1 195 ? 10.898 9.438 -2.33 1 98.94 195 ALA A CA 1
ATOM 1559 C C . ALA A 1 195 ? 10.297 8.086 -2.705 1 98.94 195 ALA A C 1
ATOM 1561 O O . ALA A 1 195 ? 10.992 7.223 -3.248 1 98.94 195 ALA A O 1
ATOM 1562 N N . ILE A 1 196 ? 9.039 7.934 -2.383 1 98.81 196 ILE A N 1
ATOM 1563 C CA . ILE A 1 196 ? 8.344 6.68 -2.664 1 98.81 196 ILE A CA 1
ATOM 1564 C C . ILE A 1 196 ? 7.609 6.785 -3.998 1 98.81 196 ILE A C 1
ATOM 1566 O O . ILE A 1 196 ? 6.945 7.789 -4.27 1 98.81 196 ILE A O 1
ATOM 1570 N N . HIS A 1 197 ? 7.723 5.754 -4.793 1 98.25 197 HIS A N 1
ATOM 1571 C CA . HIS A 1 197 ? 7.227 5.844 -6.16 1 98.25 197 HIS A CA 1
ATOM 1572 C C . HIS A 1 197 ? 6.949 4.461 -6.738 1 98.25 197 HIS A C 1
ATOM 1574 O O . HIS A 1 197 ? 7.156 3.449 -6.066 1 98.25 197 HIS A O 1
ATOM 1580 N N . LYS A 1 198 ? 6.344 4.418 -7.863 1 96.62 198 LYS A N 1
ATOM 1581 C CA . LYS A 1 198 ? 6.215 3.23 -8.703 1 96.62 198 LYS A CA 1
ATOM 1582 C C . LYS A 1 198 ? 6.629 3.525 -10.141 1 96.62 198 LYS A C 1
ATOM 1584 O O . LYS A 1 198 ? 5.926 3.152 -11.086 1 96.62 198 LYS A O 1
ATOM 1589 N N . ALA A 1 199 ? 7.766 4.078 -10.367 1 95.25 199 ALA A N 1
ATOM 1590 C CA . ALA A 1 199 ? 8.203 4.582 -11.664 1 95.25 199 ALA A CA 1
ATOM 1591 C C . ALA A 1 199 ? 8.609 3.439 -12.586 1 95.25 199 ALA A C 1
ATOM 1593 O O . ALA A 1 199 ? 8.734 3.627 -13.797 1 95.25 199 ALA A O 1
ATOM 1594 N N . ASN A 1 200 ? 8.797 2.25 -12.039 1 87.62 200 ASN A N 1
ATOM 1595 C CA . ASN A 1 200 ? 9.094 1.11 -12.898 1 87.62 200 ASN A CA 1
ATOM 1596 C C . ASN A 1 200 ? 7.867 0.696 -13.711 1 87.62 200 ASN A C 1
ATOM 1598 O O . ASN A 1 200 ? 8 0.06 -14.758 1 87.62 200 ASN A O 1
ATOM 1602 N N . ILE A 1 201 ? 6.742 1.056 -13.242 1 89.88 201 ILE A N 1
ATOM 1603 C CA . ILE A 1 201 ? 5.504 0.753 -13.953 1 89.88 201 ILE A CA 1
ATOM 1604 C C . ILE A 1 201 ? 4.926 2.033 -14.547 1 89.88 201 ILE A C 1
ATOM 1606 O O . ILE A 1 201 ? 4.555 2.066 -15.727 1 89.88 201 ILE A O 1
ATOM 1610 N N . MET A 1 202 ? 4.836 3.006 -13.734 1 94.31 202 MET A N 1
ATOM 1611 C CA . MET A 1 202 ? 4.352 4.305 -14.188 1 94.31 202 ME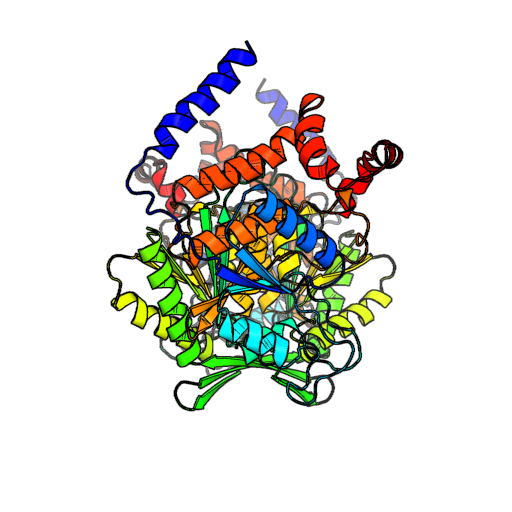T A CA 1
ATOM 1612 C C . MET A 1 202 ? 5.512 5.266 -14.43 1 94.31 202 MET A C 1
ATOM 1614 O O . MET A 1 202 ? 5.789 6.133 -13.602 1 94.31 202 MET A O 1
ATOM 1618 N N . GLN A 1 203 ? 6.035 5.219 -15.547 1 93.12 203 GLN A N 1
ATOM 1619 C CA . GLN A 1 203 ? 7.301 5.859 -15.883 1 93.12 203 GLN A CA 1
ATOM 1620 C C . GLN A 1 203 ? 7.141 7.371 -16 1 93.12 203 GLN A C 1
ATOM 1622 O O . GLN A 1 203 ? 8.031 8.125 -15.625 1 93.12 203 GLN A O 1
ATOM 1627 N N . LYS A 1 204 ? 6.012 7.758 -16.5 1 95.38 204 LYS A N 1
ATOM 1628 C CA . LYS A 1 204 ? 5.855 9.188 -16.75 1 95.38 204 LYS A CA 1
ATOM 1629 C C . LYS A 1 204 ? 5.34 9.914 -15.516 1 95.38 204 LYS A C 1
ATOM 1631 O O . LYS A 1 204 ? 5.93 10.898 -15.07 1 95.38 204 LYS A O 1
ATOM 1636 N N . THR A 1 205 ? 4.293 9.406 -14.953 1 96.75 205 THR A N 1
ATOM 1637 C CA . THR A 1 205 ? 3.719 10.086 -13.797 1 96.75 205 THR A CA 1
ATOM 1638 C C . THR A 1 205 ? 4.676 10.031 -12.609 1 96.75 205 THR A C 1
ATOM 1640 O O . THR A 1 205 ? 5.168 11.062 -12.156 1 96.75 205 THR A O 1
ATOM 1643 N N . ASP A 1 206 ? 5.016 8.82 -12.195 1 97.56 206 ASP A N 1
ATOM 1644 C CA . ASP A 1 206 ? 5.93 8.703 -11.062 1 97.56 206 ASP A CA 1
ATOM 1645 C C . ASP A 1 206 ? 7.336 9.156 -11.445 1 97.56 206 ASP A C 1
ATOM 1647 O O . ASP A 1 206 ? 8.109 9.594 -10.586 1 97.56 206 ASP A O 1
ATOM 1651 N N . GLY A 1 207 ? 7.641 9.031 -12.727 1 97.19 207 GLY A N 1
ATOM 1652 C CA . GLY A 1 207 ? 8.906 9.578 -13.188 1 97.19 207 GLY A CA 1
ATOM 1653 C C . GLY A 1 207 ? 9.016 11.078 -12.984 1 97.19 207 GLY A C 1
ATOM 1654 O O . GLY A 1 207 ? 10.07 11.578 -12.594 1 97.19 207 GLY A O 1
ATOM 1655 N N . LEU A 1 208 ? 7.961 11.781 -13.305 1 98.06 208 LEU A N 1
ATOM 1656 C CA . LEU A 1 208 ? 7.945 13.227 -13.094 1 98.06 208 LEU A CA 1
ATOM 1657 C C . LEU A 1 208 ? 8.086 13.562 -11.617 1 98.06 208 LEU A C 1
ATOM 1659 O O . LEU A 1 208 ? 8.812 14.492 -11.25 1 98.06 208 LEU A O 1
ATOM 1663 N N . PHE A 1 209 ? 7.438 12.82 -10.805 1 98.69 209 PHE A N 1
ATOM 1664 C CA . PHE A 1 209 ? 7.535 13.023 -9.367 1 98.69 209 PHE A CA 1
ATOM 1665 C C . PHE A 1 209 ? 8.977 12.867 -8.891 1 98.69 209 PHE A C 1
ATOM 1667 O O . PHE A 1 209 ? 9.477 13.703 -8.141 1 98.69 209 PHE A O 1
ATOM 1674 N N . LEU A 1 210 ? 9.633 11.82 -9.344 1 98.69 210 LEU A N 1
ATOM 1675 C CA . LEU A 1 210 ? 11.023 11.562 -8.977 1 98.69 210 LEU A CA 1
ATOM 1676 C C . LEU A 1 210 ? 11.938 12.68 -9.477 1 98.69 210 LEU A C 1
ATOM 1678 O O . LEU A 1 210 ? 12.844 13.109 -8.766 1 98.69 210 LEU A O 1
ATOM 1682 N N . LYS A 1 211 ? 11.703 13.07 -10.695 1 98.38 211 LYS A N 1
ATOM 1683 C CA . LYS A 1 211 ? 12.508 14.156 -11.258 1 98.38 211 LYS A CA 1
ATOM 1684 C C . LYS A 1 211 ? 12.43 15.406 -10.383 1 98.38 211 LYS A C 1
ATOM 1686 O O . LYS A 1 211 ? 13.453 16.047 -10.125 1 98.38 211 LYS A O 1
ATOM 1691 N N . CYS A 1 212 ? 11.258 15.742 -9.977 1 98.75 212 CYS A N 1
ATOM 1692 C CA . CYS A 1 212 ? 11.055 16.906 -9.125 1 98.75 212 CYS A CA 1
ATOM 1693 C C . CYS A 1 212 ? 11.75 16.719 -7.777 1 98.75 212 CYS A C 1
ATOM 1695 O O . CYS A 1 212 ? 12.383 17.641 -7.27 1 98.75 212 CYS A O 1
ATOM 1697 N N . CYS A 1 213 ? 11.625 15.562 -7.191 1 98.81 213 CYS A N 1
ATOM 1698 C CA . CYS A 1 213 ? 12.289 15.289 -5.918 1 98.81 213 CYS A CA 1
ATOM 1699 C C . CYS A 1 213 ? 13.797 15.406 -6.051 1 98.81 213 CYS A C 1
ATOM 1701 O O . CYS A 1 213 ? 14.461 15.953 -5.168 1 98.81 213 CYS A O 1
ATOM 1703 N N . ARG A 1 214 ? 14.375 14.93 -7.145 1 98.69 214 ARG A N 1
ATOM 1704 C CA . ARG A 1 214 ? 15.805 15.023 -7.398 1 98.69 214 ARG A CA 1
ATOM 1705 C C . ARG A 1 214 ? 16.25 16.484 -7.488 1 98.69 214 ARG A C 1
ATOM 1707 O O . ARG A 1 214 ? 17.281 16.859 -6.938 1 98.69 214 ARG A O 1
ATOM 1714 N N . GLU A 1 215 ? 15.461 17.203 -8.227 1 98.62 215 GLU A N 1
ATOM 1715 C CA . GLU A 1 215 ? 15.773 18.625 -8.383 1 98.62 215 GLU A CA 1
ATOM 1716 C C . GLU A 1 215 ? 15.828 19.328 -7.031 1 98.62 215 GLU A C 1
ATOM 1718 O O . GLU A 1 215 ? 16.719 20.141 -6.781 1 98.62 215 GLU A O 1
ATOM 1723 N N . VAL A 1 216 ? 14.922 19.047 -6.191 1 98.75 216 VAL A N 1
ATOM 1724 C CA . VAL A 1 216 ? 14.883 19.656 -4.875 1 98.75 216 VAL A CA 1
ATOM 1725 C C . VAL A 1 216 ? 16.031 19.141 -4.02 1 98.75 216 VAL A C 1
ATOM 1727 O O . VAL A 1 216 ? 16.656 19.906 -3.279 1 98.75 216 VAL A O 1
ATOM 1730 N N . ALA A 1 217 ? 16.297 17.844 -4.062 1 98.75 217 ALA A N 1
ATOM 1731 C CA . ALA A 1 217 ? 17.359 17.219 -3.279 1 98.75 217 ALA A CA 1
ATOM 1732 C C . ALA A 1 217 ? 18.703 17.891 -3.527 1 98.75 217 ALA A C 1
ATOM 1734 O O . ALA A 1 217 ? 19.547 17.984 -2.623 1 98.75 217 ALA A O 1
ATOM 1735 N N . GLU A 1 218 ? 18.922 18.391 -4.668 1 98.5 218 GLU A N 1
ATOM 1736 C CA . GLU A 1 218 ? 20.156 19.062 -5.031 1 98.5 218 GLU A CA 1
ATOM 1737 C C . GLU A 1 218 ? 20.375 20.328 -4.191 1 98.5 218 GLU A C 1
ATOM 1739 O O . GLU A 1 218 ? 21.516 20.719 -3.947 1 98.5 218 GLU A O 1
ATOM 1744 N N . LYS A 1 219 ? 19.344 20.906 -3.807 1 98.19 219 LYS A N 1
ATOM 1745 C CA . LYS A 1 219 ? 19.422 22.125 -3.014 1 98.19 219 LYS A CA 1
ATOM 1746 C C . LYS A 1 219 ? 19.719 21.828 -1.55 1 98.19 219 LYS A C 1
ATOM 1748 O O . LYS A 1 219 ? 20.047 22.719 -0.774 1 98.19 219 LYS A O 1
ATOM 1753 N N . TYR A 1 220 ? 19.609 20.562 -1.191 1 98.06 220 TYR A N 1
ATOM 1754 C CA . TYR A 1 220 ? 19.812 20.141 0.192 1 98.06 220 TYR A CA 1
ATOM 1755 C C . TYR A 1 220 ? 20.859 19.031 0.279 1 98.06 220 TYR A C 1
ATOM 1757 O O . TYR A 1 220 ? 20.547 17.922 0.712 1 98.06 220 TYR A O 1
ATOM 1765 N N . PRO A 1 221 ? 22.109 19.281 0.06 1 97.06 221 PRO A N 1
ATOM 1766 C CA . PRO A 1 221 ? 23.156 18.25 0.02 1 97.06 221 PRO A CA 1
ATOM 1767 C C . PRO A 1 221 ? 23.422 17.641 1.39 1 97.06 221 PRO A C 1
ATOM 1769 O O . PRO A 1 221 ? 24.031 16.562 1.479 1 97.06 221 PRO A O 1
ATOM 1772 N N . ASP A 1 222 ? 22.953 18.266 2.389 1 96.88 222 ASP A N 1
ATOM 1773 C CA . ASP A 1 222 ? 23.188 17.781 3.748 1 96.88 222 ASP A CA 1
ATOM 1774 C C . ASP A 1 222 ? 22.188 16.688 4.121 1 96.88 222 ASP A C 1
ATOM 1776 O O . ASP A 1 222 ? 22.359 16.016 5.137 1 96.88 222 ASP A O 1
ATOM 1780 N N . ILE A 1 223 ? 21.219 16.453 3.328 1 98.25 223 ILE A N 1
ATOM 1781 C CA . ILE A 1 223 ? 20.188 15.445 3.566 1 98.25 223 ILE A CA 1
ATOM 1782 C C . ILE A 1 223 ? 20.359 14.281 2.596 1 98.25 223 ILE A C 1
ATOM 1784 O O . ILE A 1 223 ? 20.484 14.492 1.385 1 98.25 223 ILE A O 1
ATOM 1788 N N . LYS A 1 224 ? 20.469 13.094 3.137 1 98.5 224 LYS A N 1
ATOM 1789 C CA . LYS A 1 224 ? 20.547 11.906 2.289 1 98.5 224 LYS A CA 1
ATOM 1790 C C . LYS A 1 224 ? 19.234 11.695 1.526 1 98.5 224 LYS A C 1
ATOM 1792 O O . LYS A 1 224 ? 18.156 11.742 2.111 1 98.5 224 LYS A O 1
ATOM 1797 N N . TYR A 1 225 ? 19.406 11.578 0.164 1 98.56 225 TYR A N 1
ATOM 1798 C CA . TYR A 1 225 ? 18.25 11.359 -0.69 1 98.56 225 TYR A CA 1
ATOM 1799 C C . TYR A 1 225 ? 18.25 9.938 -1.255 1 98.56 225 TYR A C 1
ATOM 1801 O O . TYR A 1 225 ? 19.281 9.438 -1.681 1 98.56 225 TYR A O 1
ATOM 1809 N N . GLU A 1 226 ? 17.047 9.227 -1.207 1 98.38 226 GLU A N 1
ATOM 1810 C CA . GLU A 1 226 ? 16.906 7.914 -1.829 1 98.38 226 GLU A CA 1
ATOM 1811 C C . GLU A 1 226 ? 15.516 7.742 -2.453 1 98.38 226 GLU A C 1
ATOM 1813 O O . GLU A 1 226 ? 14.602 8.508 -2.158 1 98.38 226 GLU A O 1
ATOM 1818 N N . GLU A 1 227 ? 15.445 6.863 -3.387 1 98.12 227 GLU A N 1
ATOM 1819 C CA . GLU A 1 227 ? 14.211 6.504 -4.086 1 98.12 227 GLU A CA 1
ATOM 1820 C C . GLU A 1 227 ? 13.844 5.047 -3.834 1 98.12 227 GLU A C 1
ATOM 1822 O O . GLU A 1 227 ? 14.688 4.156 -3.943 1 98.12 227 GLU A O 1
ATOM 1827 N N . VAL A 1 228 ? 12.594 4.855 -3.389 1 97.69 228 VAL A N 1
ATOM 1828 C CA . VAL A 1 228 ? 12.172 3.508 -3.023 1 97.69 228 VAL A CA 1
ATOM 1829 C C . VAL A 1 228 ? 10.82 3.195 -3.662 1 97.69 228 VAL A C 1
ATOM 1831 O O . VAL A 1 228 ? 9.891 3.998 -3.576 1 97.69 228 VAL A O 1
ATOM 1834 N N . ILE A 1 229 ? 10.719 2.033 -4.266 1 95.75 229 ILE A N 1
ATOM 1835 C CA . ILE A 1 229 ? 9.453 1.589 -4.844 1 95.75 229 ILE A CA 1
ATOM 1836 C C . ILE A 1 229 ? 8.461 1.257 -3.729 1 95.75 229 ILE A C 1
ATOM 1838 O O . ILE A 1 229 ? 8.836 0.656 -2.717 1 95.75 229 ILE A O 1
ATOM 1842 N N . ILE A 1 230 ? 7.223 1.587 -3.93 1 97.81 230 ILE A N 1
ATOM 1843 C CA . ILE A 1 230 ? 6.234 1.581 -2.859 1 97.81 230 ILE A CA 1
ATOM 1844 C C . ILE A 1 230 ? 6.07 0.164 -2.314 1 97.81 230 ILE A C 1
ATOM 1846 O O . ILE A 1 230 ? 5.941 -0.032 -1.104 1 97.81 230 ILE A O 1
ATOM 1850 N N . ASP A 1 231 ? 6.004 -0.85 -3.219 1 94.88 231 ASP A N 1
ATOM 1851 C CA . ASP A 1 231 ? 5.824 -2.213 -2.727 1 94.88 231 ASP A CA 1
ATOM 1852 C C . ASP A 1 231 ? 6.996 -2.637 -1.844 1 94.88 231 ASP A C 1
ATOM 1854 O O . ASP A 1 231 ? 6.797 -3.213 -0.772 1 94.88 231 ASP A O 1
ATOM 1858 N N . ASN A 1 232 ? 8.164 -2.285 -2.279 1 93.75 232 ASN A N 1
ATOM 1859 C CA . ASN A 1 232 ? 9.344 -2.557 -1.469 1 93.75 232 ASN A CA 1
ATOM 1860 C C . ASN A 1 232 ? 9.328 -1.755 -0.17 1 93.75 232 ASN A C 1
ATOM 1862 O O . ASN A 1 232 ? 9.773 -2.242 0.871 1 93.75 232 ASN A O 1
ATOM 1866 N N . CYS A 1 233 ? 8.922 -0.581 -0.282 1 97.19 233 CYS A N 1
ATOM 1867 C CA . CYS A 1 233 ? 8.82 0.268 0.899 1 97.19 233 CYS A CA 1
ATOM 1868 C C . CYS A 1 233 ? 7.941 -0.378 1.965 1 97.19 233 CYS A C 1
ATOM 1870 O O . CYS A 1 233 ? 8.312 -0.415 3.141 1 97.19 233 CYS A O 1
ATOM 1872 N N . CYS A 1 234 ? 6.797 -0.87 1.558 1 97.25 234 CYS A N 1
ATOM 1873 C CA . CYS A 1 234 ? 5.887 -1.51 2.502 1 97.25 234 CYS A CA 1
ATOM 1874 C C . CYS A 1 234 ? 6.543 -2.721 3.154 1 97.25 234 CYS A C 1
ATOM 1876 O O . CYS A 1 234 ? 6.406 -2.93 4.363 1 97.25 234 CYS A O 1
ATOM 1878 N N . MET A 1 235 ? 7.23 -3.473 2.383 1 93.94 235 MET A N 1
ATOM 1879 C CA . MET A 1 235 ? 7.941 -4.629 2.918 1 93.94 235 MET A CA 1
ATOM 1880 C C . MET A 1 235 ? 9 -4.199 3.934 1 93.94 235 MET A C 1
ATOM 1882 O O . MET A 1 235 ? 9.086 -4.773 5.02 1 93.94 235 MET A O 1
ATOM 1886 N N . MET A 1 236 ? 9.758 -3.195 3.598 1 94.69 236 MET A N 1
ATOM 1887 C CA . MET A 1 236 ? 10.852 -2.725 4.441 1 94.69 236 MET A CA 1
ATOM 1888 C C . MET A 1 236 ? 10.32 -2.135 5.746 1 94.69 236 MET A C 1
ATOM 1890 O O . MET A 1 236 ? 10.906 -2.332 6.809 1 94.69 236 MET A O 1
ATOM 1894 N N . LEU A 1 237 ? 9.242 -1.421 5.641 1 96.69 237 LEU A N 1
ATOM 1895 C CA . LEU A 1 237 ? 8.648 -0.808 6.824 1 96.69 237 LEU A CA 1
ATOM 1896 C C . LEU A 1 237 ? 8.234 -1.869 7.836 1 96.69 237 LEU A C 1
ATOM 1898 O O . LEU A 1 237 ? 8.438 -1.7 9.039 1 96.69 237 LEU A O 1
ATOM 1902 N N . VAL A 1 238 ? 7.66 -2.92 7.32 1 94 238 VAL A N 1
ATOM 1903 C CA . VAL A 1 238 ? 7.18 -3.986 8.188 1 94 238 VAL A CA 1
ATOM 1904 C C . VAL A 1 238 ? 8.367 -4.723 8.805 1 94 238 VAL A C 1
ATOM 1906 O O . VAL A 1 238 ? 8.312 -5.141 9.969 1 94 238 VAL A O 1
ATOM 1909 N N . LYS A 1 239 ? 9.398 -4.828 8.094 1 90.38 239 LYS A N 1
ATOM 1910 C CA . LYS A 1 239 ? 10.578 -5.547 8.57 1 90.38 239 LYS A CA 1
ATOM 1911 C C . LYS A 1 239 ? 11.375 -4.695 9.547 1 90.38 239 LYS A C 1
ATOM 1913 O O . LYS A 1 239 ? 11.781 -5.176 10.609 1 90.38 239 LYS A O 1
ATOM 1918 N N . ASN A 1 240 ? 11.617 -3.471 9.125 1 92.62 240 ASN A N 1
ATOM 1919 C CA . ASN A 1 240 ? 12.438 -2.566 9.922 1 92.62 240 ASN A CA 1
ATOM 1920 C C . ASN A 1 240 ? 12.109 -1.105 9.625 1 92.62 240 ASN A C 1
ATOM 1922 O O . ASN A 1 240 ? 12.797 -0.464 8.828 1 92.62 240 ASN A O 1
ATOM 1926 N N . PRO A 1 241 ? 11.242 -0.548 10.414 1 95.25 241 PRO A N 1
ATOM 1927 C CA . PRO A 1 241 ? 10.82 0.827 10.141 1 95.25 241 PRO A CA 1
ATOM 1928 C C . PRO A 1 241 ? 11.945 1.842 10.328 1 95.25 241 PRO A C 1
ATOM 1930 O O . PRO A 1 241 ? 11.859 2.963 9.812 1 95.25 241 PRO A O 1
ATOM 1933 N N . SER A 1 242 ? 13.023 1.522 11.047 1 92.75 242 SER A N 1
ATOM 1934 C CA . SER A 1 242 ? 14.102 2.457 11.336 1 92.75 242 SER A CA 1
ATOM 1935 C C . SER A 1 242 ? 14.914 2.779 10.086 1 92.75 242 SER A C 1
ATOM 1937 O O . SER A 1 242 ? 15.711 3.717 10.086 1 92.75 242 SER A O 1
ATOM 1939 N N . LEU A 1 243 ? 14.617 2.018 9.062 1 94.88 243 LEU A N 1
ATOM 1940 C CA . LEU A 1 243 ? 15.305 2.256 7.797 1 94.88 243 LEU A CA 1
ATOM 1941 C C . LEU A 1 243 ? 14.859 3.576 7.18 1 94.88 243 LEU A C 1
ATOM 1943 O O . LEU A 1 243 ? 15.516 4.094 6.273 1 94.88 243 LEU A O 1
ATOM 1947 N N . PHE A 1 244 ? 13.75 4.117 7.691 1 97.69 244 PHE A N 1
ATOM 1948 C CA . PHE A 1 244 ? 13.188 5.324 7.09 1 97.69 244 PHE A CA 1
ATOM 1949 C C . PHE A 1 244 ? 13.18 6.473 8.094 1 97.69 244 PHE A C 1
ATOM 1951 O O . PHE A 1 244 ? 13.195 6.246 9.305 1 97.69 244 PHE A O 1
ATOM 1958 N N . ASP A 1 245 ? 13.211 7.629 7.562 1 97.56 245 ASP A N 1
ATOM 1959 C CA . ASP A 1 245 ? 13.219 8.867 8.344 1 97.56 245 ASP A CA 1
ATOM 1960 C C . ASP A 1 245 ? 12.086 9.797 7.906 1 97.56 245 ASP A C 1
ATOM 1962 O O . ASP A 1 245 ? 10.992 9.742 8.453 1 97.56 245 ASP A O 1
ATOM 1966 N N . VAL A 1 246 ? 12.219 10.469 6.789 1 97.88 246 VAL A N 1
ATOM 1967 C CA . VAL A 1 246 ? 11.148 11.242 6.172 1 97.88 246 VAL A CA 1
ATOM 1968 C C . VAL A 1 246 ? 10.781 10.625 4.824 1 97.88 246 VAL A C 1
ATOM 1970 O O . VAL A 1 246 ? 11.648 10.406 3.979 1 97.88 246 VAL A O 1
ATOM 1973 N N . LEU A 1 247 ? 9.516 10.305 4.684 1 98.88 247 LEU A N 1
ATOM 1974 C CA . LEU A 1 247 ? 9.039 9.766 3.418 1 98.88 247 LEU A CA 1
ATOM 1975 C C . LEU A 1 247 ? 8.156 10.773 2.691 1 98.88 247 LEU A C 1
ATOM 1977 O O . LEU A 1 247 ? 7.207 11.305 3.271 1 98.88 247 LEU A O 1
ATOM 1981 N N . VAL A 1 248 ? 8.484 11.086 1.433 1 98.88 248 VAL A N 1
ATOM 1982 C CA . VAL A 1 248 ? 7.66 11.953 0.598 1 98.88 248 VAL A CA 1
ATOM 1983 C C . VAL A 1 248 ? 7.062 11.148 -0.556 1 98.88 248 VAL A C 1
ATOM 1985 O O . VAL A 1 248 ? 7.742 10.305 -1.149 1 98.88 248 VAL A O 1
ATOM 1988 N N . MET A 1 249 ? 5.75 11.352 -0.783 1 98.69 249 MET A N 1
ATOM 1989 C CA . MET A 1 249 ? 5.07 10.43 -1.683 1 98.69 249 MET A CA 1
ATOM 1990 C C . MET A 1 249 ? 3.873 11.094 -2.354 1 98.69 249 MET A C 1
ATOM 1992 O O . MET A 1 249 ? 3.312 12.055 -1.817 1 98.69 249 MET A O 1
ATOM 1996 N N . PRO A 1 250 ? 3.469 10.531 -3.545 1 98.56 250 PRO A N 1
ATOM 1997 C CA . PRO A 1 250 ? 2.191 10.945 -4.133 1 98.56 250 PRO A CA 1
ATOM 1998 C C . PRO A 1 250 ? 0.994 10.578 -3.262 1 98.56 250 PRO A C 1
ATOM 2000 O O . PRO A 1 250 ? 1.135 9.812 -2.303 1 98.56 250 PRO A O 1
ATOM 2003 N N . ASN A 1 251 ? -0.119 11.008 -3.59 1 97.75 251 ASN A N 1
ATOM 2004 C CA . ASN A 1 251 ? -1.328 11.016 -2.773 1 97.75 251 ASN A CA 1
ATOM 2005 C C . ASN A 1 251 ? -1.725 9.602 -2.348 1 97.75 251 ASN A C 1
ATOM 2007 O O . ASN A 1 251 ? -1.77 9.297 -1.153 1 97.75 251 ASN A O 1
ATOM 2011 N N . LEU A 1 252 ? -1.907 8.766 -3.264 1 98.06 252 LEU A N 1
ATOM 2012 C CA . LEU A 1 252 ? -2.365 7.418 -2.941 1 98.06 252 LEU A CA 1
ATOM 2013 C C . LEU A 1 252 ? -1.326 6.672 -2.109 1 98.06 252 LEU A C 1
ATOM 2015 O O . LEU A 1 252 ? -1.673 5.984 -1.146 1 98.06 252 LEU A O 1
ATOM 2019 N N . TYR A 1 253 ? -0.071 6.793 -2.5 1 98.69 253 TYR A N 1
ATOM 2020 C CA . TYR A 1 253 ? 1.002 6.113 -1.778 1 98.69 253 TYR A CA 1
ATOM 2021 C C . TYR A 1 253 ? 1.089 6.609 -0.34 1 98.69 253 TYR A C 1
ATOM 2023 O O . TYR A 1 253 ? 1.262 5.816 0.588 1 98.69 253 TYR A O 1
ATOM 2031 N N . GLY A 1 254 ? 0.928 7.926 -0.227 1 98.06 254 GLY A N 1
ATOM 2032 C CA . GLY A 1 254 ? 0.933 8.492 1.11 1 98.06 254 GLY A CA 1
ATOM 2033 C C . GLY A 1 254 ? -0.22 8.008 1.97 1 98.06 254 GLY A C 1
ATOM 2034 O O . GLY A 1 254 ? -0.061 7.812 3.176 1 98.06 254 GLY A O 1
ATOM 2035 N N . ASP A 1 255 ? -1.325 7.848 1.377 1 96.06 255 ASP A N 1
ATOM 2036 C CA . ASP A 1 255 ? -2.498 7.332 2.076 1 96.06 255 ASP A CA 1
ATOM 2037 C C . ASP A 1 255 ? -2.248 5.918 2.598 1 96.06 255 ASP A C 1
ATOM 2039 O O . ASP A 1 255 ? -2.525 5.625 3.762 1 96.06 255 ASP A O 1
ATOM 2043 N N . ILE A 1 256 ? -1.708 5.145 1.797 1 97.88 256 ILE A N 1
ATOM 2044 C CA . ILE A 1 256 ? -1.475 3.736 2.107 1 97.88 256 ILE A CA 1
ATOM 2045 C C . ILE A 1 256 ? -0.383 3.617 3.17 1 97.88 256 ILE A C 1
ATOM 2047 O O . ILE A 1 256 ? -0.58 2.971 4.199 1 97.88 256 ILE A O 1
ATOM 2051 N N . ILE A 1 257 ? 0.712 4.277 2.977 1 98.38 257 ILE A N 1
ATOM 2052 C CA . ILE A 1 257 ? 1.889 4.102 3.82 1 98.38 257 ILE A CA 1
ATOM 2053 C C . ILE A 1 257 ? 1.657 4.773 5.172 1 98.38 257 ILE A C 1
ATOM 2055 O O . ILE A 1 257 ? 2.094 4.266 6.207 1 98.38 257 ILE A O 1
ATOM 2059 N N . SER A 1 258 ? 0.977 5.934 5.156 1 95.94 258 SER A N 1
ATOM 2060 C CA . SER A 1 258 ? 0.726 6.594 6.434 1 95.94 258 SER A CA 1
ATOM 2061 C C . SER A 1 258 ? -0.135 5.723 7.348 1 95.94 258 SER A C 1
ATOM 2063 O O . SER A 1 258 ? 0.104 5.656 8.555 1 95.94 258 SER A O 1
ATOM 2065 N N . ASP A 1 259 ? -1.135 5.051 6.828 1 94.75 259 ASP A N 1
ATOM 2066 C CA . ASP A 1 259 ? -1.955 4.148 7.629 1 94.75 259 ASP A CA 1
ATOM 2067 C C . ASP A 1 259 ? -1.165 2.908 8.039 1 94.75 259 ASP A C 1
ATOM 2069 O O . ASP A 1 259 ? -1.368 2.369 9.133 1 94.75 259 ASP A O 1
ATOM 2073 N N . LEU A 1 260 ? -0.321 2.42 7.125 1 97.31 260 LEU A N 1
ATOM 2074 C CA . LEU A 1 260 ? 0.578 1.333 7.5 1 97.31 260 LEU A CA 1
ATOM 2075 C C . LEU A 1 260 ? 1.428 1.719 8.703 1 97.31 260 LEU A C 1
ATOM 2077 O O . LEU A 1 260 ? 1.522 0.958 9.672 1 97.31 260 LEU A O 1
ATOM 2081 N N . CYS A 1 261 ? 1.983 2.928 8.68 1 95.12 261 CYS A N 1
ATOM 2082 C CA . CYS A 1 261 ? 2.84 3.402 9.758 1 95.12 261 CYS A CA 1
ATOM 2083 C C . CYS A 1 261 ? 2.051 3.551 11.055 1 95.12 261 CYS A C 1
ATOM 2085 O O . CYS A 1 261 ? 2.574 3.285 12.141 1 95.12 261 CYS A O 1
ATOM 2087 N N . ALA A 1 262 ? 0.829 4.004 10.891 1 88.31 262 ALA A N 1
ATOM 2088 C CA . ALA A 1 262 ? -0.029 4.062 12.07 1 88.31 262 ALA A CA 1
ATOM 2089 C C . ALA A 1 262 ? -0.166 2.688 12.719 1 88.31 262 ALA A C 1
ATOM 2091 O O . ALA A 1 262 ? -0.199 2.574 13.945 1 88.31 262 ALA A O 1
ATOM 2092 N N . GLY A 1 263 ? -0.209 1.674 11.906 1 90.19 263 GLY A N 1
ATOM 2093 C CA . GLY A 1 263 ? -0.296 0.312 12.406 1 90.19 263 GLY A CA 1
ATOM 2094 C C . GLY A 1 263 ? 0.944 -0.124 13.164 1 90.19 263 GLY A C 1
ATOM 2095 O O . GLY A 1 263 ? 0.857 -0.921 14.102 1 90.19 263 GLY A O 1
ATOM 2096 N N . LEU A 1 264 ? 2.051 0.395 12.781 1 92.31 264 LEU A N 1
ATOM 2097 C CA . LEU A 1 264 ? 3.307 0.047 13.438 1 92.31 264 LEU A CA 1
ATOM 2098 C C . LEU A 1 264 ? 3.295 0.472 14.898 1 92.31 264 LEU A C 1
ATOM 2100 O O . LEU A 1 264 ? 3.914 -0.177 15.742 1 92.31 264 LEU A O 1
ATOM 2104 N N . ILE A 1 265 ? 2.561 1.543 15.172 1 82.62 265 ILE A N 1
ATOM 2105 C CA . ILE A 1 265 ? 2.666 2.109 16.516 1 82.62 265 ILE A CA 1
ATOM 2106 C C . ILE A 1 265 ? 1.37 1.86 17.281 1 82.62 265 ILE A C 1
ATOM 2108 O O . ILE A 1 265 ? 1.163 2.422 18.359 1 82.62 265 ILE A O 1
ATOM 2112 N N . GLY A 1 266 ? 0.521 1.12 16.719 1 76.31 266 GLY A N 1
ATOM 2113 C CA . GLY A 1 266 ? -0.625 0.694 17.5 1 76.31 266 GLY A CA 1
ATOM 2114 C C . GLY A 1 266 ? -1.952 1.126 16.906 1 76.31 266 GLY A C 1
ATOM 2115 O O . GLY A 1 266 ? -3.012 0.682 17.359 1 76.31 266 GLY A O 1
ATOM 2116 N N . GLY A 1 267 ? -1.931 2.086 15.984 1 72.12 267 GLY A N 1
ATOM 2117 C CA . GLY A 1 267 ? -3.182 2.412 15.32 1 72.12 267 GLY A CA 1
ATOM 2118 C C . GLY A 1 267 ? -3.309 3.885 14.977 1 72.12 267 GLY A C 1
ATOM 2119 O O . GLY A 1 267 ? -2.414 4.676 15.273 1 72.12 267 GLY A O 1
ATOM 2120 N N . LEU A 1 268 ? -4.488 4.133 14.367 1 63.47 268 LEU A N 1
ATOM 2121 C CA . LEU A 1 268 ? -4.75 5.477 13.859 1 63.47 268 LEU A CA 1
ATOM 2122 C C . LEU A 1 268 ? -4.961 6.461 15.008 1 63.47 268 LEU A C 1
ATOM 2124 O O . LEU A 1 268 ? -4.664 7.648 14.875 1 63.47 268 LEU A O 1
ATOM 2128 N N . GLY A 1 269 ? -5.336 5.953 16.016 1 62.91 269 GLY A N 1
ATOM 2129 C CA . GLY A 1 269 ? -5.629 6.812 17.156 1 62.91 269 GLY A CA 1
ATOM 2130 C C . GLY A 1 269 ? -4.387 7.414 17.781 1 62.91 269 GLY A C 1
ATOM 2131 O O . GLY A 1 269 ? -4.469 8.422 18.484 1 62.91 269 GLY A O 1
ATOM 2132 N N . LEU A 1 270 ? -3.295 6.953 17.375 1 62.28 270 LEU A N 1
ATOM 2133 C CA . LEU A 1 270 ? -2.051 7.398 18 1 62.28 270 LEU A CA 1
ATOM 2134 C C . LEU A 1 270 ? -1.227 8.227 17.016 1 62.28 270 LEU A C 1
ATOM 2136 O O . LEU A 1 270 ? -0.108 8.641 17.328 1 62.28 270 LEU A O 1
ATOM 2140 N N . THR A 1 271 ? -1.767 8.469 15.883 1 70.19 271 THR A N 1
ATOM 2141 C CA . THR A 1 271 ? -0.985 9.125 14.844 1 70.19 271 THR A CA 1
ATOM 2142 C C . THR A 1 271 ? -1.521 10.531 14.57 1 70.19 271 THR A C 1
ATOM 2144 O O . THR A 1 271 ? -2.66 10.688 14.125 1 70.19 271 THR A O 1
ATOM 2147 N N . PRO A 1 272 ? -0.739 11.5 14.93 1 73.94 272 PRO A N 1
ATOM 2148 C CA . PRO A 1 272 ? -1.149 12.859 14.57 1 73.94 272 PRO A CA 1
ATOM 2149 C C . PRO A 1 272 ? -1.057 13.133 13.07 1 73.94 272 PRO A C 1
ATOM 2151 O O . PRO A 1 272 ? -0.367 12.406 12.352 1 73.94 272 PRO A O 1
ATOM 2154 N N . SER A 1 273 ? -1.823 14.117 12.656 1 83.81 273 SER A N 1
ATOM 2155 C CA . SER A 1 273 ? -1.81 14.5 11.242 1 83.81 273 SER A CA 1
ATOM 2156 C C . SER A 1 273 ? -2.025 16 11.078 1 83.81 273 SER A C 1
ATOM 2158 O O . SER A 1 273 ? -2.756 16.625 11.859 1 83.81 273 SER A O 1
ATOM 2160 N N . CYS A 1 274 ? -1.357 16.578 10.141 1 84.62 274 CYS A N 1
ATOM 2161 C CA . CYS A 1 274 ? -1.511 18 9.82 1 84.62 274 CYS A CA 1
ATOM 2162 C C . CYS A 1 274 ? -1.489 18.219 8.312 1 84.62 274 CYS A C 1
ATOM 2164 O O . CYS A 1 274 ? -0.652 17.656 7.609 1 84.62 274 CYS A O 1
ATOM 2166 N N . ASN A 1 275 ? -2.422 19.016 7.906 1 90.44 275 ASN A N 1
ATOM 2167 C CA . ASN A 1 275 ? -2.449 19.438 6.512 1 90.44 275 ASN A CA 1
ATOM 2168 C C . ASN A 1 275 ? -1.848 20.828 6.34 1 90.44 275 ASN A C 1
ATOM 2170 O O . ASN A 1 275 ? -2.285 21.781 6.984 1 90.44 275 ASN A O 1
ATOM 2174 N N . ILE A 1 276 ? -0.899 20.891 5.473 1 90.19 276 ILE A N 1
ATOM 2175 C CA . ILE A 1 276 ? -0.174 22.125 5.246 1 90.19 276 ILE A CA 1
ATOM 2176 C C . ILE A 1 276 ? -0.608 22.75 3.916 1 90.19 276 ILE A C 1
ATOM 2178 O O . ILE A 1 276 ? -0.673 22.047 2.898 1 90.19 276 ILE A O 1
ATOM 2182 N N . GLY A 1 277 ? -0.924 24.016 4.004 1 90.56 277 GLY A N 1
ATOM 2183 C CA . GLY A 1 277 ? -1.299 24.75 2.807 1 90.56 277 GLY A CA 1
ATOM 2184 C C . GLY A 1 277 ? -0.364 25.906 2.498 1 90.56 277 GLY A C 1
ATOM 2185 O O . GLY A 1 277 ? 0.626 26.125 3.203 1 90.56 277 GLY A O 1
ATOM 2186 N N . GLU A 1 278 ? -0.705 26.5 1.353 1 85.12 278 GLU A N 1
ATOM 2187 C CA . GLU A 1 278 ? 0.069 27.688 0.982 1 85.12 278 GLU A CA 1
ATOM 2188 C C . GLU A 1 278 ? -0.241 28.859 1.905 1 85.12 278 GLU A C 1
ATOM 2190 O O . GLU A 1 278 ? -1.31 28.906 2.518 1 85.12 278 GLU A O 1
ATOM 2195 N N . GLY A 1 279 ? 0.693 29.766 2.09 1 81.62 279 GLY A N 1
ATOM 2196 C CA . GLY A 1 279 ? 0.479 30.953 2.881 1 81.62 279 GLY A CA 1
ATOM 2197 C C . GLY A 1 279 ? 0.567 30.719 4.375 1 81.62 279 GLY A C 1
ATOM 2198 O O . GLY A 1 279 ? 0.042 31.5 5.168 1 81.62 279 GLY A O 1
ATOM 2199 N N . GLY A 1 280 ? 0.99 29.562 4.707 1 83.25 280 GLY A N 1
ATOM 2200 C CA . GLY A 1 280 ? 1.219 29.297 6.117 1 83.25 280 GLY A CA 1
ATOM 2201 C C . GLY A 1 280 ? 0.042 28.625 6.797 1 83.25 280 GLY A C 1
ATOM 2202 O O . GLY A 1 280 ? -0.014 28.547 8.023 1 83.25 280 GLY A O 1
ATOM 2203 N N . ILE A 1 281 ? -0.889 28.109 6.004 1 88.38 281 ILE A N 1
ATOM 2204 C CA . ILE A 1 281 ? -2.055 27.453 6.57 1 88.38 281 ILE A CA 1
ATOM 2205 C C . ILE A 1 281 ? -1.657 26.078 7.102 1 88.38 281 ILE A C 1
ATOM 2207 O O . ILE A 1 281 ? -0.881 25.359 6.465 1 88.38 281 ILE A O 1
ATOM 2211 N N . ALA A 1 282 ? -2.078 25.766 8.297 1 85.88 282 ALA A N 1
ATOM 2212 C CA . ALA A 1 282 ? -1.902 24.453 8.914 1 85.88 282 ALA A CA 1
ATOM 2213 C C . ALA A 1 282 ? -3.186 23.984 9.602 1 85.88 282 ALA A C 1
ATOM 2215 O O . ALA A 1 282 ? -3.666 24.641 10.531 1 85.88 282 ALA A O 1
ATOM 2216 N N . LEU A 1 283 ? -3.709 22.938 9.078 1 87.5 283 LEU A N 1
ATOM 2217 C CA . LEU A 1 283 ? -4.93 22.375 9.648 1 87.5 283 LEU A CA 1
ATOM 2218 C C . LEU A 1 283 ? -4.672 21 10.227 1 87.5 283 LEU A C 1
ATOM 2220 O O . LEU A 1 283 ? -4.492 20.031 9.484 1 87.5 283 LEU A O 1
ATOM 2224 N N . ALA A 1 284 ? -4.695 20.906 11.516 1 83.06 284 ALA A N 1
ATOM 2225 C CA . ALA A 1 284 ? -4.508 19.641 12.203 1 83.06 284 ALA A CA 1
ATOM 2226 C C . ALA A 1 284 ? -5.77 18.781 12.125 1 83.06 284 ALA A C 1
ATOM 2228 O O . ALA A 1 284 ? -6.883 19.312 12.109 1 83.06 284 ALA A O 1
ATOM 2229 N N . GLU A 1 285 ? -5.484 17.469 11.984 1 81.5 285 GLU A N 1
ATOM 2230 C CA . GLU A 1 285 ? -6.641 16.594 11.852 1 81.5 285 GLU A CA 1
ATOM 2231 C C . GLU A 1 285 ? -6.434 15.281 12.602 1 81.5 285 GLU A C 1
ATOM 2233 O O . GLU A 1 285 ? -5.324 14.742 12.633 1 81.5 285 GLU A O 1
ATOM 2238 N N . ALA A 1 286 ? -7.598 14.867 13.188 1 67.94 286 ALA A N 1
ATOM 2239 C CA . ALA A 1 286 ? -7.609 13.508 13.727 1 67.94 286 ALA A CA 1
ATOM 2240 C C . ALA A 1 286 ? -7.699 12.477 12.602 1 67.94 286 ALA A C 1
ATOM 2242 O O . ALA A 1 286 ? -8.422 12.688 11.617 1 67.94 286 ALA A O 1
ATOM 2243 N N . VAL A 1 287 ? -6.902 11.43 12.656 1 63.19 287 VAL A N 1
ATOM 2244 C CA . VAL A 1 287 ? -6.84 10.484 11.547 1 63.19 287 VAL A CA 1
ATOM 2245 C C . VAL A 1 287 ? -7.891 9.398 11.734 1 63.19 287 VAL A C 1
ATOM 2247 O O . VAL A 1 287 ? -8.289 8.734 10.773 1 63.19 287 VAL A O 1
ATOM 2250 N N . HIS A 1 288 ? -8.469 9.344 12.891 1 58.56 288 HIS A N 1
ATOM 2251 C CA . HIS A 1 288 ? -9.445 8.273 13.102 1 58.56 288 HIS A CA 1
ATOM 2252 C C . HIS A 1 288 ? -10.789 8.625 12.469 1 58.56 288 HIS A C 1
ATOM 2254 O O . HIS A 1 288 ? -11.07 9.797 12.203 1 58.56 288 HIS A O 1
ATOM 2260 N N . GLY A 1 289 ? -11.539 7.645 12.039 1 60.41 289 GLY A N 1
ATOM 2261 C CA . GLY A 1 289 ? -12.852 7.832 11.445 1 60.41 289 GLY A CA 1
ATOM 2262 C C . GLY A 1 289 ? -13.883 8.359 12.422 1 60.41 289 GLY A C 1
ATOM 2263 O O . GLY A 1 289 ? -13.578 8.594 13.594 1 60.41 289 GLY A O 1
ATOM 2264 N N . SER A 1 290 ? -15.016 8.719 11.906 1 52.25 290 SER A N 1
ATOM 2265 C CA . SER A 1 290 ? -16.094 9.305 12.695 1 52.25 290 SER A CA 1
ATOM 2266 C C . SER A 1 290 ? -16.672 8.297 13.68 1 52.25 290 SER A C 1
ATOM 2268 O O . SER A 1 290 ? -17.297 8.672 14.672 1 52.25 290 SER A O 1
ATOM 2270 N N . ALA A 1 291 ? -16.281 7.047 13.43 1 51.44 291 ALA A N 1
ATOM 2271 C CA . ALA A 1 291 ? -16.734 5.953 14.281 1 51.44 291 ALA A CA 1
ATOM 2272 C C . ALA A 1 291 ? -18.125 6.242 14.828 1 51.44 291 ALA A C 1
ATOM 2274 O O . ALA A 1 291 ? -18.328 6.281 16.047 1 51.44 291 ALA A O 1
ATOM 2275 N N . PRO A 1 292 ? -19.078 6.406 13.898 1 53.25 292 PRO A N 1
ATOM 2276 C CA . PRO A 1 292 ? -20.406 6.844 14.336 1 53.25 292 PRO A CA 1
ATOM 2277 C C . PRO A 1 292 ? -21.062 5.867 15.312 1 53.25 292 PRO A C 1
ATOM 2279 O O . PRO A 1 292 ? -21.875 6.273 16.141 1 53.25 292 PRO A O 1
ATOM 2282 N N . ASP A 1 293 ? -20.578 4.703 15.211 1 50.19 293 ASP A N 1
ATOM 2283 C CA . ASP A 1 293 ? -21.203 3.676 16.031 1 50.19 293 ASP A CA 1
ATOM 2284 C C . ASP A 1 293 ? -20.859 3.859 17.516 1 50.19 293 ASP A C 1
ATOM 2286 O O . ASP A 1 293 ? -21.578 3.365 18.391 1 50.19 293 ASP A O 1
ATOM 2290 N N . ILE A 1 294 ? -19.828 4.559 17.75 1 49.91 294 ILE A N 1
ATOM 2291 C CA . ILE A 1 294 ? -19.438 4.719 19.141 1 49.91 294 ILE A CA 1
ATOM 2292 C C . ILE A 1 294 ? -19.625 6.172 19.562 1 49.91 294 ILE A C 1
ATOM 2294 O O . ILE A 1 294 ? -19.266 6.551 20.688 1 49.91 294 ILE A O 1
ATOM 2298 N N . ALA A 1 295 ? -20.281 6.91 18.594 1 50.97 295 ALA A N 1
ATOM 2299 C CA . ALA A 1 295 ? -20.562 8.312 18.906 1 50.97 295 ALA A CA 1
ATOM 2300 C C . ALA A 1 295 ? -21.453 8.438 20.125 1 50.97 295 ALA A C 1
ATOM 2302 O O . ALA A 1 295 ? -22.422 7.68 20.281 1 50.97 295 ALA A O 1
ATOM 2303 N N . GLY A 1 296 ? -21.109 9.391 20.922 1 44.78 296 GLY A N 1
ATOM 2304 C CA . GLY A 1 296 ? -21.906 9.578 22.125 1 44.78 296 GLY A CA 1
ATOM 2305 C C . GLY A 1 296 ? -21.516 8.648 23.266 1 44.78 296 GLY A C 1
ATOM 2306 O O . GLY A 1 296 ? -21.984 8.797 24.391 1 44.78 296 GLY A O 1
ATOM 2307 N N . LYS A 1 297 ? -20.812 7.652 22.766 1 43.53 297 LYS A N 1
ATOM 2308 C CA . LYS A 1 297 ? -20.359 6.707 23.781 1 43.53 297 LYS A CA 1
ATOM 2309 C C . LYS A 1 297 ? -19 7.098 24.344 1 43.53 297 LYS A C 1
ATOM 2311 O O . LYS A 1 297 ? -17.984 6.945 23.672 1 43.53 297 LYS A O 1
ATOM 2316 N N . VAL A 1 298 ? -19.031 8.18 24.984 1 40.97 298 VAL A N 1
ATOM 2317 C CA . VAL A 1 298 ? -18 9.078 25.484 1 40.97 298 VAL A CA 1
ATOM 2318 C C . VAL A 1 298 ? -16.734 8.273 25.797 1 40.97 298 VAL A C 1
ATOM 2320 O O . VAL A 1 298 ? -15.617 8.719 25.5 1 40.97 298 VAL A O 1
ATOM 2323 N N . CYS A 1 299 ? -16.891 7.203 26.547 1 35.88 299 CYS A N 1
ATOM 2324 C CA . CYS A 1 299 ? -15.797 6.656 27.344 1 35.88 299 CYS A CA 1
ATOM 2325 C C . CYS A 1 299 ? -14.703 6.09 26.438 1 35.88 299 CYS A C 1
ATOM 2327 O O . CYS A 1 299 ? -13.586 5.84 26.891 1 35.88 299 CYS A O 1
ATOM 2329 N N . LEU A 1 300 ? -15.133 5.844 25.312 1 36.88 300 LEU A N 1
ATOM 2330 C CA . LEU A 1 300 ? -14.203 4.98 24.594 1 36.88 300 LEU A CA 1
ATOM 2331 C C . LEU A 1 300 ? -13.25 5.809 23.734 1 36.88 300 LEU A C 1
ATOM 2333 O O . LEU A 1 300 ? -12.328 5.266 23.125 1 36.88 300 LEU A O 1
ATOM 2337 N N . ILE A 1 301 ? -13.539 7.148 23.594 1 39.72 301 ILE A N 1
ATOM 2338 C CA . ILE A 1 301 ? -12.766 7.887 22.594 1 39.72 301 ILE A CA 1
ATOM 2339 C C . ILE A 1 301 ? -11.547 8.516 23.266 1 39.72 301 ILE A C 1
ATOM 2341 O O . ILE A 1 301 ? -11.68 9.305 24.203 1 39.72 301 ILE A O 1
ATOM 2345 N N . TYR A 1 302 ? -10.375 7.914 23.234 1 42.28 302 TYR A N 1
ATOM 2346 C CA . TYR A 1 302 ? -9.133 8.422 23.797 1 42.28 302 TYR A CA 1
ATOM 2347 C C . TYR A 1 302 ? -8.805 9.797 23.234 1 42.28 302 TYR A C 1
ATOM 2349 O O . TYR A 1 302 ? -8.438 9.922 22.062 1 42.28 302 TYR A O 1
ATOM 2357 N N . PRO A 1 303 ? -9.414 10.844 23.859 1 42.41 303 PRO A N 1
ATOM 2358 C CA . PRO A 1 303 ? -9.062 12.211 23.469 1 42.41 303 PRO A CA 1
ATOM 2359 C C . PRO A 1 303 ? -7.562 12.391 23.234 1 42.41 303 PRO A C 1
ATOM 2361 O O . PRO A 1 303 ? -7.137 13.383 22.641 1 42.41 303 PRO A O 1
ATOM 2364 N N . GLU A 1 304 ? -6.863 11.375 23.719 1 43.31 304 GLU A N 1
ATOM 2365 C CA . GLU A 1 304 ? -5.41 11.492 23.672 1 43.31 304 GLU A CA 1
ATOM 2366 C C . GLU A 1 304 ? -4.926 11.758 22.25 1 43.31 304 GLU A C 1
ATOM 2368 O O . GLU A 1 304 ? -4.027 12.578 22.047 1 43.31 304 GLU A O 1
ATOM 2373 N N . PHE A 1 305 ? -5.645 11.117 21.453 1 47.06 305 PHE A N 1
ATOM 2374 C CA . PHE A 1 305 ? -5.102 11.148 20.094 1 47.06 305 PHE A CA 1
ATOM 2375 C C . PHE A 1 305 ? -5.293 12.516 19.469 1 47.06 305 PHE A C 1
ATOM 2377 O O . PHE A 1 305 ? -4.414 13.008 18.75 1 47.06 305 PHE A O 1
ATOM 2384 N N . CYS A 1 306 ? -6.449 13.055 19.891 1 46 306 CYS A N 1
ATOM 2385 C CA . CYS A 1 306 ? -6.668 14.398 19.375 1 46 306 CYS A CA 1
ATOM 2386 C C . CYS A 1 306 ? -5.668 15.391 19.953 1 46 306 CYS A C 1
ATOM 2388 O O . CYS A 1 306 ? -5.148 16.25 19.25 1 46 306 CYS A O 1
ATOM 2390 N N . VAL A 1 307 ? -5.379 15.086 21.172 1 44.47 307 VAL A N 1
ATOM 2391 C CA . VAL A 1 307 ? -4.469 16 21.844 1 44.47 307 VAL A CA 1
ATOM 2392 C C . VAL A 1 307 ? -3.068 15.883 21.25 1 44.47 307 VAL A C 1
ATOM 2394 O O . VAL A 1 307 ? -2.385 16.891 21.047 1 44.47 307 VAL A O 1
ATOM 2397 N N . ILE A 1 308 ? -2.75 14.617 20.922 1 46.38 308 ILE A N 1
ATOM 2398 C CA . ILE A 1 308 ? -1.429 14.406 20.344 1 46.38 308 ILE A CA 1
ATOM 2399 C C . ILE A 1 308 ? -1.34 15.109 18.984 1 46.38 308 ILE A C 1
ATOM 2401 O O . ILE A 1 308 ? -0.34 15.766 18.688 1 46.38 308 ILE A O 1
ATOM 2405 N N . SER A 1 309 ? -2.402 14.914 18.266 1 47 309 SER A N 1
ATOM 2406 C CA . SER A 1 309 ? -2.391 15.57 16.969 1 47 309 SER A CA 1
ATOM 2407 C C . SER A 1 309 ? -2.213 17.078 17.109 1 47 309 SER A C 1
ATOM 2409 O O . SER A 1 309 ? -1.45 17.688 16.359 1 47 309 SER A O 1
ATOM 2411 N N . ILE A 1 310 ? -2.885 17.547 18.125 1 46.88 310 ILE A N 1
ATOM 2412 C CA . ILE A 1 310 ? -2.875 18.984 18.312 1 46.88 310 ILE A CA 1
ATOM 2413 C C . ILE A 1 310 ? -1.496 19.438 18.797 1 46.88 310 ILE A C 1
ATOM 2415 O O . ILE A 1 310 ? -0.991 20.469 18.359 1 46.88 310 ILE A O 1
ATOM 2419 N N . SER A 1 311 ? -0.981 18.609 19.688 1 42.88 311 SER A N 1
ATOM 2420 C CA . SER A 1 311 ? 0.313 19.016 20.234 1 42.88 311 SER A CA 1
ATOM 2421 C C . SER A 1 311 ? 1.389 19.016 19.156 1 42.88 311 SER A C 1
ATOM 2423 O O . SER A 1 311 ? 2.244 19.906 19.125 1 42.88 311 SER A O 1
ATOM 2425 N N . LEU A 1 312 ? 1.319 17.984 18.391 1 44.12 312 LEU A N 1
ATOM 2426 C CA . LEU A 1 312 ? 2.279 17.938 17.297 1 44.12 312 LEU A CA 1
ATOM 2427 C C . LEU A 1 312 ? 2.121 19.156 16.375 1 44.12 312 LEU A C 1
ATOM 2429 O O . LEU A 1 312 ? 3.111 19.719 15.906 1 44.12 312 LEU A O 1
ATOM 2433 N N . PHE A 1 313 ? 0.893 19.484 16.172 1 42.47 313 PHE A N 1
ATOM 2434 C CA . PHE A 1 313 ? 0.59 20.594 15.273 1 42.47 313 PHE A CA 1
ATOM 2435 C C . PHE A 1 313 ? 1.218 21.891 15.781 1 42.47 313 PHE A C 1
ATOM 2437 O O . PHE A 1 313 ? 1.804 22.641 15.008 1 42.47 313 PHE A O 1
ATOM 2444 N N . PHE A 1 314 ? 0.883 22.062 16.984 1 44.09 314 PHE A N 1
ATOM 2445 C CA . PHE A 1 314 ? 1.363 23.344 17.5 1 44.09 314 PHE A CA 1
ATOM 2446 C C . PHE A 1 314 ? 2.887 23.375 17.531 1 44.09 314 PHE A C 1
ATOM 2448 O O . PHE A 1 314 ? 3.492 24.438 17.422 1 44.09 314 PHE A O 1
ATOM 2455 N N . SER A 1 315 ? 3.365 22.188 17.625 1 40.38 315 SER A N 1
ATOM 2456 C CA . SER A 1 315 ? 4.824 22.188 17.562 1 40.38 315 SER A CA 1
ATOM 2457 C C . SER A 1 315 ? 5.312 22.547 16.156 1 40.38 315 SER A C 1
ATOM 2459 O O . SER A 1 315 ? 6.387 23.141 16 1 40.38 315 SER A O 1
ATOM 2461 N N . LEU A 1 316 ? 4.633 22.047 15.148 1 38.47 316 LEU A N 1
ATOM 2462 C CA . LEU A 1 316 ? 5.074 22.234 13.773 1 38.47 316 LEU A CA 1
ATOM 2463 C C . LEU A 1 316 ? 4.934 23.703 13.352 1 38.47 316 LEU A C 1
ATOM 2465 O O . LEU A 1 316 ? 5.715 24.188 12.539 1 38.47 316 LEU A O 1
ATOM 2469 N N . GLN A 1 317 ? 3.791 24.219 13.391 1 37 317 GLN A N 1
ATOM 2470 C CA . GLN A 1 317 ? 3.584 25.516 12.766 1 37 317 GLN A CA 1
ATOM 2471 C C . GLN A 1 317 ? 4.27 26.625 13.562 1 37 317 GLN A C 1
ATOM 2473 O O . GLN A 1 317 ? 4.812 27.562 12.984 1 37 317 GLN A O 1
ATOM 2478 N N . ASN A 1 318 ? 3.635 27.047 14.648 1 36.38 318 ASN A N 1
ATOM 2479 C CA . ASN A 1 318 ? 4.059 28.266 15.305 1 36.38 318 ASN A CA 1
ATOM 2480 C C . ASN A 1 318 ? 5.383 28.078 16.047 1 36.38 318 ASN A C 1
ATOM 2482 O O . ASN A 1 318 ? 5.723 26.969 16.438 1 36.38 318 ASN A O 1
ATOM 2486 N N . ASN A 1 319 ? 6.367 28.984 15.852 1 32.66 319 ASN A N 1
ATOM 2487 C CA . ASN A 1 319 ? 7.441 29.281 16.797 1 32.66 319 ASN A CA 1
ATOM 2488 C C . ASN A 1 319 ? 7.043 28.922 18.234 1 32.66 319 ASN A C 1
ATOM 2490 O O . ASN A 1 319 ? 7.582 29.484 19.188 1 32.66 319 ASN A O 1
ATOM 2494 N N . ILE A 1 320 ? 5.918 28.766 18.422 1 32.53 320 ILE A N 1
ATOM 2495 C CA . ILE A 1 320 ? 5.684 28.172 19.734 1 32.53 320 ILE A CA 1
ATOM 2496 C C . ILE A 1 320 ? 6.277 26.766 19.766 1 32.53 320 ILE A C 1
ATOM 2498 O O . ILE A 1 320 ? 5.676 25.812 19.266 1 32.53 320 ILE A O 1
ATOM 2502 N N . LEU A 1 321 ? 7.375 26.609 19.266 1 30.86 321 LEU A N 1
ATOM 2503 C CA . LEU A 1 321 ? 8.258 25.469 19.5 1 30.86 321 LEU A CA 1
ATOM 2504 C C . LEU A 1 321 ? 7.941 24.781 20.812 1 30.86 321 LEU A C 1
ATOM 2506 O O . LEU A 1 321 ? 8.203 25.344 21.891 1 30.86 321 LEU A O 1
ATOM 2510 N N . ILE A 1 322 ? 6.801 24.297 21.109 1 32.78 322 ILE A N 1
ATOM 2511 C CA . ILE A 1 322 ? 7.109 23.375 22.203 1 32.78 322 ILE A CA 1
ATOM 2512 C C . ILE A 1 322 ? 8.5 22.781 21.984 1 32.78 322 ILE A C 1
ATOM 2514 O O . ILE A 1 322 ? 8.797 22.25 20.906 1 32.78 322 ILE A O 1
ATOM 2518 N N . GLN A 1 323 ? 9.477 23.422 22.375 1 31.52 323 GLN A N 1
ATOM 2519 C CA . GLN A 1 323 ? 10.844 22.938 22.203 1 31.52 323 GLN A CA 1
ATOM 2520 C C . GLN A 1 323 ? 10.867 21.438 21.906 1 31.52 323 GLN A C 1
ATOM 2522 O O . GLN A 1 323 ? 10.234 20.656 22.609 1 31.52 323 GLN A O 1
ATOM 2527 N N . SER A 1 324 ? 11.023 21.172 20.562 1 36.66 324 SER A N 1
ATOM 2528 C CA . SER A 1 324 ? 11.242 19.812 20.062 1 36.66 324 SER A CA 1
ATOM 2529 C C . SER A 1 324 ? 11.578 18.844 21.203 1 36.66 324 SER A C 1
ATOM 2531 O O . SER A 1 324 ? 11.164 17.688 21.188 1 36.66 324 SER A O 1
ATOM 2533 N N . SER A 1 325 ? 12.352 19.453 22.156 1 35.66 325 SER A N 1
ATOM 2534 C CA . SER A 1 325 ? 12.789 18.641 23.281 1 35.66 325 SER A CA 1
ATOM 2535 C C . SER A 1 325 ? 11.648 18.375 24.25 1 35.66 325 SER A C 1
ATOM 2537 O O . SER A 1 325 ? 11.703 17.438 25.047 1 35.66 325 SER A O 1
ATOM 2539 N N . LEU A 1 326 ? 10.773 19.281 24.219 1 34.69 326 LEU A N 1
ATOM 2540 C CA . LEU A 1 326 ? 9.727 19.094 25.234 1 34.69 326 LEU A CA 1
ATOM 2541 C C . LEU A 1 326 ? 8.57 18.266 24.672 1 34.69 326 LEU A C 1
ATOM 2543 O O . LEU A 1 326 ? 7.715 17.812 25.438 1 34.69 326 LEU A O 1
ATOM 2547 N N . LEU A 1 327 ? 8.57 18.188 23.344 1 39.88 327 LEU A N 1
ATOM 2548 C CA . LEU A 1 327 ? 7.508 17.422 22.703 1 39.88 327 LEU A CA 1
ATOM 2549 C C . LEU A 1 327 ? 7.453 16 23.25 1 39.88 327 LEU A C 1
ATOM 2551 O O . LEU A 1 327 ? 6.387 15.523 23.641 1 39.88 327 LEU A O 1
ATOM 2555 N N . PRO A 1 328 ? 8.586 15.398 23.156 1 38.97 328 PRO A N 1
ATOM 2556 C CA . PRO A 1 328 ? 8.492 14.07 23.766 1 38.97 328 PRO A CA 1
ATOM 2557 C C . PRO A 1 328 ? 8 14.117 25.203 1 38.97 328 PRO A C 1
ATOM 2559 O O . PRO A 1 328 ? 7.207 13.273 25.625 1 38.97 328 PRO A O 1
ATOM 2562 N N . SER A 1 329 ? 8.539 15.219 25.891 1 37.22 329 SER A N 1
ATOM 2563 C CA . SER A 1 329 ? 8.125 15.32 27.281 1 37.22 329 SER A CA 1
ATOM 2564 C C . SER A 1 329 ? 6.641 15.672 27.391 1 37.22 329 SER A C 1
ATOM 2566 O O . SER A 1 329 ? 5.945 15.172 28.281 1 37.22 329 SER A O 1
ATOM 2568 N N . PHE A 1 330 ? 6.285 16.609 26.578 1 40.03 330 PHE A N 1
ATOM 2569 C CA . PHE A 1 330 ? 4.867 16.953 26.578 1 40.03 330 PHE A CA 1
ATOM 2570 C C . PHE A 1 330 ? 4.02 15.758 26.172 1 40.03 330 PHE A C 1
ATOM 2572 O O . PHE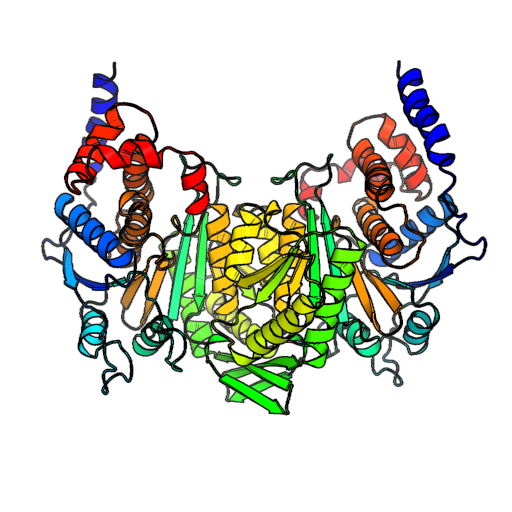 A 1 330 ? 3.016 15.445 26.812 1 40.03 330 PHE A O 1
ATOM 2579 N N . LEU A 1 331 ? 4.426 15.094 25.109 1 43.03 331 LEU A N 1
ATOM 2580 C CA . LEU A 1 331 ? 3.754 13.875 24.688 1 43.03 331 LEU A CA 1
ATOM 2581 C C . LEU A 1 331 ? 3.812 12.812 25.781 1 43.03 331 LEU A C 1
ATOM 2583 O O . LEU A 1 331 ? 2.82 12.133 26.047 1 43.03 331 LEU A O 1
ATOM 2587 N N . HIS A 1 332 ? 5.035 12.75 26.297 1 38.72 332 HIS A N 1
ATOM 2588 C CA . HIS A 1 332 ? 5.16 11.875 27.453 1 38.72 332 HIS A CA 1
ATOM 2589 C C . HIS A 1 332 ? 4.227 12.305 28.578 1 38.72 332 HIS A C 1
ATOM 2591 O O . HIS A 1 332 ? 3.617 11.461 29.25 1 38.72 332 HIS A O 1
ATOM 2597 N N . TYR A 1 333 ? 4.234 13.531 28.75 1 36.5 333 TYR A N 1
ATOM 2598 C CA . TYR A 1 333 ? 3.342 14.047 29.781 1 36.5 333 TYR A CA 1
ATOM 2599 C C . TYR A 1 333 ? 1.886 13.75 29.438 1 36.5 333 TYR A C 1
ATOM 2601 O O . TYR A 1 333 ? 1.124 13.281 30.281 1 36.5 333 TYR A O 1
ATOM 2609 N N . ILE A 1 334 ? 1.559 14.008 28.25 1 42.59 334 ILE A N 1
ATOM 2610 C CA . ILE A 1 334 ? 0.19 13.719 27.844 1 42.59 334 ILE A CA 1
ATOM 2611 C C . ILE A 1 334 ? -0.053 12.211 27.875 1 42.59 334 ILE A C 1
ATOM 2613 O O . ILE A 1 334 ? -1.103 11.758 28.344 1 42.59 334 ILE A O 1
ATOM 2617 N N . PHE A 1 335 ? 1.006 11.492 27.406 1 40.78 335 PHE A N 1
ATOM 2618 C CA . PHE A 1 335 ? 0.926 10.039 27.469 1 40.78 335 PHE A CA 1
ATOM 2619 C C . PHE A 1 335 ? 0.934 9.547 28.906 1 40.78 335 PHE A C 1
ATOM 2621 O O . PHE A 1 335 ? 0.193 8.633 29.25 1 40.78 335 PHE A O 1
ATOM 2628 N N . SER A 1 336 ? 1.988 10.008 29.625 1 35.81 336 SER A N 1
ATOM 2629 C CA . SER A 1 336 ? 2.004 9.664 31.031 1 35.81 336 SER A CA 1
ATOM 2630 C C . SER A 1 336 ? 0.67 9.992 31.703 1 35.81 336 SER A C 1
ATOM 2632 O O . SER A 1 336 ? 0.236 9.281 32.625 1 35.81 336 SER A O 1
ATOM 2634 N N . LEU A 1 337 ? 0.243 10.961 31.266 1 35.5 337 LEU A N 1
ATOM 2635 C CA . LEU A 1 337 ? -1.085 11.273 31.781 1 35.5 337 LEU A CA 1
ATOM 2636 C C . LEU A 1 337 ? -2.105 10.242 31.328 1 35.5 337 LEU A C 1
ATOM 2638 O O . LEU A 1 337 ? -3.021 9.891 32.062 1 35.5 337 LEU A O 1
ATOM 2642 N N . LEU A 1 338 ? -1.85 9.719 30.094 1 37 338 LEU A N 1
ATOM 2643 C CA . LEU A 1 338 ? -2.754 8.719 29.547 1 37 338 LEU A CA 1
ATOM 2644 C C . LEU A 1 338 ? -2.432 7.332 30.094 1 37 338 LEU A C 1
ATOM 2646 O O . LEU A 1 338 ? -3.336 6.535 30.344 1 37 338 LEU A O 1
ATOM 2650 N N . TRP A 1 339 ? -1.194 6.883 30.078 1 33.69 339 TRP A N 1
ATOM 2651 C CA . TRP A 1 339 ? -0.776 5.57 30.562 1 33.69 339 TRP A CA 1
ATOM 2652 C C . TRP A 1 339 ? -1.032 5.438 32.062 1 33.69 339 TRP A C 1
ATOM 2654 O O . TRP A 1 339 ? -1.329 4.344 32.531 1 33.69 339 TRP A O 1
ATOM 2664 N N . VAL A 1 340 ? -0.521 6.387 32.906 1 31.11 340 VAL A N 1
ATOM 2665 C CA . VAL A 1 340 ? -0.766 6.16 34.344 1 31.11 340 VAL A CA 1
ATOM 2666 C C . VAL A 1 340 ? -2.213 5.723 34.531 1 31.11 340 VAL A C 1
ATOM 2668 O O . VAL A 1 340 ? -2.576 5.262 35.625 1 31.11 340 VAL A O 1
ATOM 2671 N N . THR A 1 341 ? -3.02 6.047 33.531 1 31.42 341 THR A N 1
ATOM 2672 C CA . THR A 1 341 ? -4.391 5.66 33.844 1 31.42 341 THR A CA 1
ATOM 2673 C C . THR A 1 341 ? -4.562 4.148 33.781 1 31.42 341 THR A C 1
ATOM 2675 O O . THR A 1 341 ? -5.605 3.615 34.156 1 31.42 341 THR A O 1
ATOM 2678 N N . TRP A 1 342 ? -3.721 3.506 33.094 1 30.22 342 TRP A N 1
ATOM 2679 C CA . TRP A 1 342 ? -4.051 2.084 33.062 1 30.22 342 TRP A CA 1
ATOM 2680 C C . TRP A 1 342 ? -3.611 1.418 34.375 1 30.22 342 TRP A C 1
ATOM 2682 O O . TRP A 1 342 ? -3.799 0.212 34.562 1 30.22 342 TRP A O 1
ATOM 2692 N N . ASP A 1 343 ? -2.658 1.816 35.156 1 29.45 343 ASP A N 1
ATOM 2693 C CA . ASP A 1 343 ? -2.572 1.066 36.406 1 29.45 343 ASP A CA 1
ATOM 2694 C C . ASP A 1 343 ? -3.738 1.404 37.312 1 29.45 343 ASP A C 1
ATOM 2696 O O . ASP A 1 343 ? -4.359 2.461 37.188 1 29.45 343 ASP A O 1
ATOM 2700 N N . GLY A 1 344 ? -4.129 0.631 38.531 1 27.16 344 GLY A N 1
ATOM 2701 C CA . GLY A 1 344 ? -5.266 0.597 39.438 1 27.16 344 GLY A CA 1
ATOM 2702 C C . GLY A 1 344 ? -5.707 1.975 39.906 1 27.16 344 GLY A C 1
ATOM 2703 O O . GLY A 1 344 ? -6.785 2.441 39.5 1 27.16 344 GLY A O 1
ATOM 2704 N N . GLU A 1 345 ? -5.281 2.43 41.281 1 27.66 345 GLU A N 1
ATOM 2705 C CA . GLU A 1 345 ? -5.863 3.32 42.281 1 27.66 345 GLU A CA 1
ATOM 2706 C C . GLU A 1 345 ? -5.797 4.777 41.812 1 27.66 345 GLU A C 1
ATOM 2708 O O . GLU A 1 345 ? -6.777 5.512 41.938 1 27.66 345 GLU A O 1
ATOM 2713 N N . ARG A 1 346 ? -4.648 5.344 41.781 1 27.53 346 ARG A N 1
ATOM 2714 C CA . ARG A 1 346 ? -4.523 6.797 41.75 1 27.53 346 ARG A CA 1
ATOM 2715 C C . ARG A 1 346 ? -4.871 7.355 40.375 1 27.53 346 ARG A C 1
ATOM 2717 O O . ARG A 1 346 ? -4.965 8.57 40.188 1 27.53 346 ARG A O 1
ATOM 2724 N N . THR A 1 347 ? -4.672 6.68 39.344 1 33.31 347 THR A N 1
ATOM 2725 C CA . THR A 1 347 ? -4.969 7.18 38 1 33.31 347 THR A CA 1
ATOM 2726 C C . THR A 1 347 ? -6.461 7.449 37.844 1 33.31 347 THR A C 1
ATOM 2728 O O . THR A 1 347 ? -6.887 8.062 36.875 1 33.31 347 THR A O 1
ATOM 2731 N N . ALA A 1 348 ? -7.258 6.949 38.625 1 29.94 348 ALA A N 1
ATOM 2732 C CA . ALA A 1 348 ? -8.664 7.312 38.781 1 29.94 348 ALA A CA 1
ATOM 2733 C C . ALA A 1 348 ? -8.812 8.797 39.125 1 29.94 348 ALA A C 1
ATOM 2735 O O . ALA A 1 348 ? -9.742 9.445 38.625 1 29.94 348 ALA A O 1
ATOM 2736 N N . SER A 1 349 ? -7.875 9.359 39.969 1 29.11 349 SER A N 1
ATOM 2737 C CA . SER A 1 349 ? -8.062 10.727 40.438 1 29.11 349 SER A CA 1
ATOM 2738 C C . SER A 1 349 ? -7.809 11.742 39.312 1 29.11 349 SER A C 1
ATOM 2740 O O . SER A 1 349 ? -8.555 12.711 39.188 1 29.11 349 SER A O 1
ATOM 2742 N N . VAL A 1 350 ? -6.695 11.586 38.625 1 30.28 350 VAL A N 1
ATOM 2743 C CA . VAL A 1 350 ? -6.461 12.664 37.656 1 30.28 350 VAL A CA 1
ATOM 2744 C C . VAL A 1 350 ? -7.355 12.469 36.438 1 30.28 350 VAL A C 1
ATOM 2746 O O . VAL A 1 350 ? -7.949 13.43 35.938 1 30.28 350 VAL A O 1
ATOM 2749 N N . ILE A 1 351 ? -7.676 11.258 35.906 1 34.03 351 ILE A N 1
ATOM 2750 C CA . ILE A 1 351 ? -8.773 11.008 34.969 1 34.03 351 ILE A CA 1
ATOM 2751 C C . ILE A 1 351 ? -10.102 11.344 35.625 1 34.03 351 ILE A C 1
ATOM 2753 O O . ILE A 1 351 ? -10.977 11.961 35.031 1 34.03 351 ILE A O 1
ATOM 2757 N N . SER A 1 352 ? -10.258 10.992 36.812 1 30.92 352 SER A N 1
ATOM 2758 C CA . SER A 1 352 ? -11.406 11.461 37.594 1 30.92 352 SER A CA 1
ATOM 2759 C C . SER A 1 352 ? -11.469 12.984 37.594 1 30.92 352 SER A C 1
ATOM 2761 O O . SER A 1 352 ? -12.547 13.57 37.5 1 30.92 352 SER A O 1
ATOM 2763 N N . SER A 1 353 ? -10.352 13.602 37.781 1 30.38 353 SER A N 1
ATOM 2764 C CA . SER A 1 353 ? -10.406 15.062 37.719 1 30.38 353 SER A CA 1
ATOM 2765 C C . SER A 1 353 ? -10.57 15.547 36.281 1 30.38 353 SER A C 1
ATOM 2767 O O . SER A 1 353 ? -11.289 16.516 36.031 1 30.38 353 SER A O 1
ATOM 2769 N N . CYS A 1 354 ? -9.891 14.93 35.25 1 30.67 354 CYS A N 1
ATOM 2770 C CA . CYS A 1 354 ? -10.219 15.273 33.875 1 30.67 354 CYS A CA 1
ATOM 2771 C C . CYS A 1 354 ? -11.547 14.648 33.469 1 30.67 354 CYS A C 1
ATOM 2773 O O . CYS A 1 354 ? -12.367 15.305 32.812 1 30.67 354 CYS A O 1
ATOM 2775 N N . ILE A 1 355 ? -11.828 13.328 33.625 1 30.75 355 ILE A N 1
ATOM 2776 C CA . ILE A 1 355 ? -13.172 12.773 33.5 1 30.75 355 ILE A CA 1
ATOM 2777 C C . ILE A 1 355 ? -14.102 13.422 34.531 1 30.75 355 ILE A C 1
ATOM 2779 O O . ILE A 1 355 ? -15.281 13.648 34.25 1 30.75 355 ILE A O 1
ATOM 2783 N N . LYS A 1 356 ? -13.773 13.609 35.75 1 30.41 356 LYS A N 1
ATOM 2784 C CA . LYS A 1 356 ? -14.68 14.344 36.625 1 30.41 356 LYS A CA 1
ATOM 2785 C C . LYS A 1 356 ? -15.188 15.609 35.969 1 30.41 356 LYS A C 1
ATOM 2787 O O . LYS A 1 356 ? -16.312 16.047 36.219 1 30.41 356 LYS A O 1
ATOM 2792 N N . THR A 1 357 ? -14.391 16.203 35.188 1 28.69 357 THR A N 1
ATOM 2793 C CA . THR A 1 357 ? -15.109 17.266 34.5 1 28.69 357 THR A CA 1
ATOM 2794 C C . THR A 1 357 ? -16.078 16.688 33.469 1 28.69 357 THR A C 1
ATOM 2796 O O . THR A 1 357 ? -17.094 17.312 33.156 1 28.69 357 THR A O 1
ATOM 2799 N N . VAL A 1 358 ? -15.742 15.5 32.688 1 28.94 358 VAL A N 1
ATOM 2800 C CA . VAL A 1 358 ? -16.891 14.875 32.031 1 28.94 358 VAL A CA 1
ATOM 2801 C C . VAL A 1 358 ? -17.625 13.977 33.031 1 28.94 358 VAL A C 1
ATOM 2803 O O . VAL A 1 358 ? -17 13.148 33.719 1 28.94 358 VAL A O 1
ATOM 2806 N N . SER A 1 359 ? -18.609 14.258 33.719 1 27.67 359 SER A N 1
ATOM 2807 C CA . SER A 1 359 ? -19.531 13.602 34.625 1 27.67 359 SER A CA 1
ATOM 2808 C C . SER A 1 359 ? -19.859 12.188 34.156 1 27.67 359 SER A C 1
ATOM 2810 O O . SER A 1 359 ? -20.781 11.984 33.375 1 27.67 359 SER A O 1
ATOM 2812 N N . LEU A 1 360 ? -19 11.352 33.688 1 28.7 360 LEU A N 1
ATOM 2813 C CA . LEU A 1 360 ? -19.516 10.023 33.406 1 28.7 360 LEU A CA 1
ATOM 2814 C C . LEU A 1 360 ? -20.016 9.344 34.656 1 28.7 360 LEU A C 1
ATOM 2816 O O . LEU A 1 360 ? -19.406 9.484 35.719 1 28.7 360 LEU A O 1
ATOM 2820 N N . SER A 1 361 ? -21.375 8.867 34.812 1 26.39 361 SER A N 1
ATOM 2821 C CA . SER A 1 361 ? -22.078 8.172 35.875 1 26.39 361 SER A CA 1
ATOM 2822 C C . SER A 1 361 ? -21.359 6.883 36.25 1 26.39 361 SER A C 1
ATOM 2824 O O . SER A 1 361 ? -20.578 6.34 35.469 1 26.39 361 SER A O 1
ATOM 2826 N N . ALA A 1 362 ? -21.344 6.344 37.531 1 28.3 362 ALA A N 1
ATOM 2827 C CA . ALA A 1 362 ? -20.938 5.145 38.25 1 28.3 362 ALA A CA 1
ATOM 2828 C C . ALA A 1 362 ? -21.125 3.896 37.406 1 28.3 362 ALA A C 1
ATOM 2830 O O . ALA A 1 362 ? -20.297 2.979 37.438 1 28.3 362 ALA A O 1
ATOM 2831 N N . GLU A 1 363 ? -22.172 3.691 36.719 1 27.36 363 GLU A N 1
ATOM 2832 C CA . GLU A 1 363 ? -22.641 2.477 36.062 1 27.36 363 GLU A CA 1
ATOM 2833 C C . GLU A 1 363 ? -21.75 2.117 34.875 1 27.36 363 GLU A C 1
ATOM 2835 O O . GLU A 1 363 ? -21.562 0.939 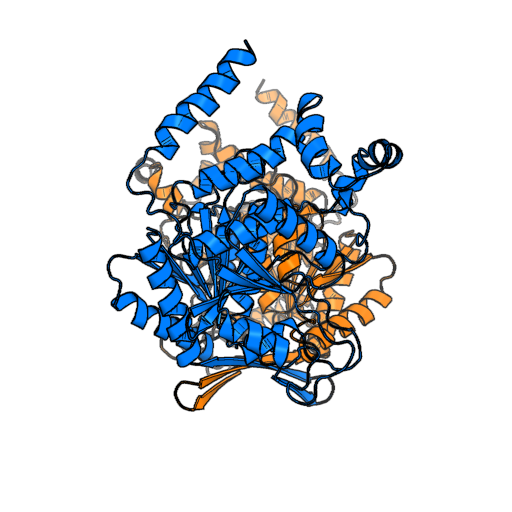34.562 1 27.36 363 GLU A O 1
ATOM 2840 N N . LEU A 1 364 ? -21.297 3.051 34.188 1 27.23 364 LEU A N 1
ATOM 2841 C CA . LEU A 1 364 ? -20.625 2.701 32.938 1 27.23 364 LEU A CA 1
ATOM 2842 C C . LEU A 1 364 ? -19.203 2.211 33.219 1 27.23 364 LEU A C 1
ATOM 2844 O O . LEU A 1 364 ? -18.516 1.748 32.312 1 27.23 364 LEU A O 1
ATOM 2848 N N . GLN A 1 365 ? -18.703 2.34 34.438 1 28.59 365 GLN A N 1
ATOM 2849 C CA . GLN A 1 365 ? -17.391 1.831 34.875 1 28.59 365 GLN A CA 1
ATOM 2850 C C . GLN A 1 365 ? -17.328 0.312 34.75 1 28.59 365 GLN A C 1
ATOM 2852 O O . GLN A 1 365 ? -16.297 -0.237 34.344 1 28.59 365 GLN A O 1
ATOM 2857 N N . GLU A 1 366 ? -18.344 -0.409 35.094 1 28.55 366 GLU A N 1
ATOM 2858 C CA . GLU A 1 366 ? -18.328 -1.868 35.156 1 28.55 366 GLU A CA 1
ATOM 2859 C C . GLU A 1 366 ? -18.266 -2.465 33.75 1 28.55 366 GLU A C 1
ATOM 2861 O O . GLU A 1 366 ? -17.625 -3.5 33.531 1 28.55 366 GLU A O 1
ATOM 2866 N N . ALA A 1 367 ? -19.031 -1.953 32.844 1 26.69 367 ALA A N 1
ATOM 2867 C CA . ALA A 1 367 ? -19.188 -2.639 31.578 1 26.69 367 ALA A CA 1
ATOM 2868 C C . ALA A 1 367 ? -17.938 -2.492 30.719 1 26.69 367 ALA A C 1
ATOM 2870 O O . ALA A 1 367 ? -17.625 -3.375 29.922 1 26.69 367 ALA A O 1
ATOM 2871 N N . TYR A 1 368 ? -17.328 -1.471 30.797 1 30.64 368 TYR A N 1
ATOM 2872 C CA . TYR A 1 368 ? -16.25 -1.121 29.875 1 30.64 368 TYR A CA 1
ATOM 2873 C C . TYR A 1 368 ? -15.023 -1.984 30.109 1 30.64 368 TYR A C 1
ATOM 2875 O O . TYR A 1 368 ? -14.094 -1.999 29.297 1 30.64 368 TYR A O 1
ATOM 2883 N N . TRP A 1 369 ? -15.008 -2.586 31.281 1 28.97 369 TRP A N 1
ATOM 2884 C CA . TRP A 1 369 ? -13.836 -3.404 31.594 1 28.97 369 TRP A CA 1
ATOM 2885 C C . TRP A 1 369 ? -13.922 -4.754 30.891 1 28.97 369 TRP A C 1
ATOM 2887 O O . TRP A 1 369 ? -13.133 -5.66 31.172 1 28.97 369 TRP A O 1
ATOM 2897 N N . SER A 1 370 ? -15 -4.926 30.125 1 25.95 370 SER A N 1
ATOM 2898 C CA . SER A 1 370 ? -14.867 -6.27 29.578 1 25.95 370 SER A CA 1
ATOM 2899 C C . SER A 1 370 ? -13.852 -6.301 28.438 1 25.95 370 SER A C 1
ATOM 2901 O O . SER A 1 370 ? -13.742 -5.348 27.672 1 25.95 370 SER A O 1
ATOM 2903 N N . PRO A 1 371 ? -12.805 -7.148 28.547 1 27.09 371 PRO A N 1
ATOM 2904 C CA . PRO A 1 371 ? -11.812 -7.461 27.531 1 27.09 371 PRO A CA 1
ATOM 2905 C C . PRO A 1 371 ? -12.375 -7.375 26.109 1 27.09 371 PRO A C 1
ATOM 2907 O O . PRO A 1 371 ? -11.641 -7.078 25.156 1 27.09 371 PRO A O 1
ATOM 2910 N N . GLN A 1 372 ? -13.617 -7.66 25.953 1 25.83 372 GLN A N 1
ATOM 2911 C CA . GLN A 1 372 ? -14.234 -7.711 24.625 1 25.83 372 GLN A CA 1
ATOM 2912 C C . GLN A 1 372 ? -14.375 -6.312 24.031 1 25.83 372 GLN A C 1
ATOM 2914 O O . GLN A 1 372 ? -14.422 -6.156 22.812 1 25.83 372 GLN A O 1
ATOM 2919 N N . ALA A 1 373 ? -14.727 -5.426 24.844 1 25.95 373 ALA A N 1
ATOM 2920 C CA . ALA A 1 373 ? -15.023 -4.098 24.312 1 25.95 373 ALA A CA 1
ATOM 2921 C C . ALA A 1 373 ? -13.766 -3.436 23.75 1 25.95 373 ALA A C 1
ATOM 2923 O O . ALA A 1 373 ? -13.828 -2.723 22.75 1 25.95 373 ALA A O 1
ATOM 2924 N N . SER A 1 374 ? -12.633 -3.658 24.328 1 26.31 374 SER A N 1
ATOM 2925 C CA . SER A 1 374 ? -11.375 -3.109 23.844 1 26.31 374 SER A CA 1
ATOM 2926 C C . SER A 1 374 ? -11.133 -3.496 22.391 1 26.31 374 SER A C 1
ATOM 2928 O O . SER A 1 374 ? -10.484 -2.762 21.641 1 26.31 374 SER A O 1
ATOM 2930 N N . LEU A 1 375 ? -11.539 -4.699 22.031 1 25.2 375 LEU A N 1
ATOM 2931 C CA . LEU A 1 375 ? -11.289 -5.207 20.688 1 25.2 375 LEU A CA 1
ATOM 2932 C C . LEU A 1 375 ? -12.086 -4.418 19.656 1 25.2 375 LEU A C 1
ATOM 2934 O O . LEU A 1 375 ? -11.648 -4.266 18.516 1 25.2 375 LEU A O 1
ATOM 2938 N N . ALA A 1 376 ? -13.328 -4.082 20.188 1 24.78 376 ALA A N 1
ATOM 2939 C CA . ALA A 1 376 ? -14.172 -3.475 19.172 1 24.78 376 ALA A CA 1
ATOM 2940 C C . ALA A 1 376 ? -13.609 -2.127 18.719 1 24.78 376 ALA A C 1
ATOM 2942 O O . ALA A 1 376 ? -13.898 -1.663 17.625 1 24.78 376 ALA A O 1
ATOM 2943 N N . ILE A 1 377 ? -13.078 -1.519 19.672 1 27.58 377 ILE A N 1
ATOM 2944 C CA . ILE A 1 377 ? -12.586 -0.195 19.312 1 27.58 377 ILE A CA 1
ATOM 2945 C C . ILE A 1 377 ? -11.359 -0.331 18.406 1 27.58 377 ILE A C 1
ATOM 2947 O O . ILE A 1 377 ? -11.078 0.549 17.594 1 27.58 377 ILE A O 1
ATOM 2951 N N . LEU A 1 378 ? -10.609 -1.422 18.672 1 23.73 378 LEU A N 1
ATOM 2952 C CA . LEU A 1 378 ? -9.469 -1.636 17.797 1 23.73 378 LEU A CA 1
ATOM 2953 C C . LEU A 1 378 ? -9.93 -1.955 16.375 1 23.73 378 LEU A C 1
ATOM 2955 O O . LEU A 1 378 ? -10.781 -2.82 16.172 1 23.73 378 LEU A O 1
ATOM 2959 N N . MET B 1 1 ? 21.656 -41.375 21.953 1 25.22 1 MET B N 1
ATOM 2960 C CA . MET B 1 1 ? 20.344 -40.781 22.109 1 25.22 1 MET B CA 1
ATOM 2961 C C . MET B 1 1 ? 19.875 -40.125 20.812 1 25.22 1 MET B C 1
ATOM 2963 O O . MET B 1 1 ? 18.688 -39.875 20.625 1 25.22 1 MET B O 1
ATOM 2967 N N . ALA B 1 2 ? 20.859 -39.75 19.984 1 32.47 2 ALA B N 1
ATOM 2968 C CA . ALA B 1 2 ? 20.75 -39.25 18.609 1 32.47 2 ALA B CA 1
ATOM 2969 C C . ALA B 1 2 ? 20.188 -40.312 17.688 1 32.47 2 ALA B C 1
ATOM 2971 O O . ALA B 1 2 ? 19.406 -40.031 16.781 1 32.47 2 ALA B O 1
ATOM 2972 N N . SER B 1 3 ? 20.469 -41.5 18.062 1 34.09 3 SER B N 1
ATOM 2973 C CA . SER B 1 3 ? 20.078 -42.688 17.281 1 34.09 3 SER B CA 1
ATOM 2974 C C . SER B 1 3 ? 18.578 -42.938 17.375 1 34.09 3 SER B C 1
ATOM 2976 O O . SER B 1 3 ? 17.953 -43.375 16.422 1 34.09 3 SER B O 1
ATOM 2978 N N . GLN B 1 4 ? 18.078 -42.625 18.547 1 33.12 4 GLN B N 1
ATOM 2979 C CA . GLN B 1 4 ? 16.688 -42.969 18.797 1 33.12 4 GLN B CA 1
ATOM 2980 C C . GLN B 1 4 ? 15.742 -41.969 18.156 1 33.12 4 GLN B C 1
ATOM 2982 O O . GLN B 1 4 ? 14.633 -42.312 17.75 1 33.12 4 GLN B O 1
ATOM 2987 N N . ILE B 1 5 ? 16.188 -40.656 18.047 1 30.98 5 ILE B N 1
ATOM 2988 C CA . ILE B 1 5 ? 15.281 -39.625 17.531 1 30.98 5 ILE B CA 1
ATOM 2989 C C . ILE B 1 5 ? 15.188 -39.75 16.016 1 30.98 5 ILE B C 1
ATOM 2991 O O . ILE B 1 5 ? 14.102 -39.625 15.445 1 30.98 5 ILE B O 1
ATOM 2995 N N . ILE B 1 6 ? 16.297 -40.125 15.336 1 31.36 6 ILE B N 1
ATOM 2996 C CA . ILE B 1 6 ? 16.281 -40.438 13.914 1 31.36 6 ILE B CA 1
ATOM 2997 C C . ILE B 1 6 ? 15.312 -41.594 13.648 1 31.36 6 ILE B C 1
ATOM 2999 O O . ILE B 1 6 ? 14.555 -41.562 12.672 1 31.36 6 ILE B O 1
ATOM 3003 N N . ARG B 1 7 ? 15.273 -42.594 14.539 1 33.03 7 ARG B N 1
ATOM 3004 C CA . ARG B 1 7 ? 14.43 -43.781 14.367 1 33.03 7 ARG B CA 1
ATOM 3005 C C . ARG B 1 7 ? 12.953 -43.406 14.461 1 33.03 7 ARG B C 1
ATOM 3007 O O . ARG B 1 7 ? 12.125 -43.969 13.734 1 33.03 7 ARG B O 1
ATOM 3014 N N . ARG B 1 8 ? 12.664 -42.375 15.234 1 34.12 8 ARG B N 1
ATOM 3015 C CA . ARG B 1 8 ? 11.25 -42.062 15.391 1 34.12 8 ARG B CA 1
ATOM 3016 C C . ARG B 1 8 ? 10.727 -41.281 14.195 1 34.12 8 ARG B C 1
ATOM 3018 O O . ARG B 1 8 ? 9.578 -41.438 13.781 1 34.12 8 ARG B O 1
ATOM 3025 N N . VAL B 1 9 ? 11.57 -40.312 13.727 1 33.81 9 VAL B N 1
ATOM 3026 C CA . VAL B 1 9 ? 11.164 -39.594 12.539 1 33.81 9 VAL B CA 1
ATOM 3027 C C . VAL B 1 9 ? 11.133 -40.531 11.328 1 33.81 9 VAL B C 1
ATOM 3029 O O . VAL B 1 9 ? 10.211 -40.469 10.508 1 33.81 9 VAL B O 1
ATOM 3032 N N . LEU B 1 10 ? 12.039 -41.531 11.328 1 33.78 10 LEU B N 1
ATOM 3033 C CA . LEU B 1 10 ? 12.008 -42.562 10.305 1 33.78 10 LEU B CA 1
ATOM 3034 C C . LEU B 1 10 ? 10.836 -43.5 10.523 1 33.78 10 LEU B C 1
ATOM 3036 O O . LEU B 1 10 ? 10.242 -44 9.562 1 33.78 10 LEU B O 1
ATOM 3040 N N . GLN B 1 11 ? 10.602 -43.938 11.797 1 32.97 11 GLN B N 1
ATOM 3041 C CA . GLN B 1 11 ? 9.508 -44.875 12.062 1 32.97 11 GLN B CA 1
ATOM 3042 C C . GLN B 1 11 ? 8.156 -44.25 11.773 1 32.97 11 GLN B C 1
ATOM 3044 O O . GLN B 1 11 ? 7.223 -44.906 11.344 1 32.97 11 GLN B O 1
ATOM 3049 N N . LYS B 1 12 ? 8.031 -42.906 12.086 1 34.72 12 LYS B N 1
ATOM 3050 C CA . LYS B 1 12 ? 6.75 -42.312 11.734 1 34.72 12 LYS B CA 1
ATOM 3051 C C . LYS B 1 12 ? 6.656 -42.062 10.234 1 34.72 12 LYS B C 1
ATOM 3053 O O . LYS B 1 12 ? 5.594 -41.688 9.727 1 34.72 12 LYS B O 1
ATOM 3058 N N . GLN B 1 13 ? 7.805 -42.156 9.578 1 31.45 13 GLN B N 1
ATOM 3059 C CA . GLN B 1 13 ? 7.898 -42.188 8.125 1 31.45 13 GLN B CA 1
ATOM 3060 C C . GLN B 1 13 ? 7.219 -43.438 7.555 1 31.45 13 GLN B C 1
ATOM 3062 O O . GLN B 1 13 ? 6.668 -43.406 6.449 1 31.45 13 GLN B O 1
ATOM 3067 N N . SER B 1 14 ? 7.379 -44.562 8.211 1 32.72 14 SER B N 1
ATOM 3068 C CA . SER B 1 14 ? 6.82 -45.781 7.684 1 32.72 14 SER B CA 1
ATOM 3069 C C . SER B 1 14 ? 5.297 -45.719 7.613 1 32.72 14 SER B C 1
ATOM 3071 O O . SER B 1 14 ? 4.688 -46.281 6.703 1 32.72 14 SER B O 1
ATOM 3073 N N . THR B 1 15 ? 4.699 -45.188 8.609 1 32.12 15 THR B N 1
ATOM 3074 C CA . THR B 1 15 ? 3.24 -45.188 8.586 1 32.12 15 THR B CA 1
ATOM 3075 C C . THR B 1 15 ? 2.709 -44.125 7.621 1 32.12 15 THR B C 1
ATOM 3077 O O . THR B 1 15 ? 1.556 -44.188 7.191 1 32.12 15 THR B O 1
ATOM 3080 N N . PHE B 1 16 ? 3.447 -43 7.453 1 31.41 16 PHE B N 1
ATOM 3081 C CA . PHE B 1 16 ? 3.016 -41.938 6.578 1 31.41 16 PHE B CA 1
ATOM 3082 C C . PHE B 1 16 ? 3.043 -42.375 5.117 1 31.41 16 PHE B C 1
ATOM 3084 O O . PHE B 1 16 ? 2.191 -41.969 4.324 1 31.41 16 PHE B O 1
ATOM 3091 N N . LEU B 1 17 ? 3.912 -43.188 4.715 1 32.56 17 LEU B N 1
ATOM 3092 C CA . LEU B 1 17 ? 3.971 -43.781 3.389 1 32.56 17 LEU B CA 1
ATOM 3093 C C . LEU B 1 17 ? 2.795 -44.719 3.172 1 32.56 17 LEU B C 1
ATOM 3095 O O . LEU B 1 17 ? 2.498 -45.125 2.037 1 32.56 17 LEU B O 1
ATOM 3099 N N . SER B 1 18 ? 2.24 -45.281 4.207 1 31.31 18 SER B N 1
ATOM 3100 C CA . SER B 1 18 ? 1.207 -46.281 4 1 31.31 18 SER B CA 1
ATOM 3101 C C . SER B 1 18 ? -0.162 -45.656 3.803 1 31.31 18 SER B C 1
ATOM 3103 O O . SER B 1 18 ? -1.189 -46.312 3.916 1 31.31 18 SER B O 1
ATOM 3105 N N . ASN B 1 19 ? -0.223 -44.281 3.865 1 29.52 19 ASN B N 1
ATOM 3106 C CA . ASN B 1 19 ? -1.597 -43.875 3.615 1 29.52 19 ASN B CA 1
ATOM 3107 C C . ASN B 1 19 ? -2.055 -44.25 2.211 1 29.52 19 ASN B C 1
ATOM 3109 O O . ASN B 1 19 ? -1.413 -43.875 1.224 1 29.52 19 ASN B O 1
ATOM 3113 N N . PRO B 1 20 ? -2.908 -45.156 2.014 1 32.84 20 PRO B N 1
ATOM 3114 C CA . PRO B 1 20 ? -3.428 -45.75 0.773 1 32.84 20 PRO B CA 1
ATOM 3115 C C . PRO B 1 20 ? -3.873 -44.688 -0.234 1 32.84 20 PRO B C 1
ATOM 3117 O O . PRO B 1 20 ? -4.039 -44.969 -1.419 1 32.84 20 PRO B O 1
ATOM 3120 N N . ASN B 1 21 ? -4.406 -43.656 0.349 1 31.27 21 ASN B N 1
ATOM 3121 C CA . ASN B 1 21 ? -5 -42.75 -0.635 1 31.27 21 ASN B CA 1
ATOM 3122 C C . ASN B 1 21 ? -3.934 -42 -1.427 1 31.27 21 ASN B C 1
ATOM 3124 O O . ASN B 1 21 ? -4.227 -40.969 -2.064 1 31.27 21 ASN B O 1
ATOM 3128 N N . PHE B 1 22 ? -2.73 -42.125 -1.093 1 32.31 22 PHE B N 1
ATOM 3129 C CA . PHE B 1 22 ? -1.656 -41.688 -1.979 1 32.31 22 PHE B CA 1
ATOM 3130 C C . PHE B 1 22 ? -1.829 -42.281 -3.369 1 32.31 22 PHE B C 1
ATOM 3132 O O . PHE B 1 22 ? -1.671 -43.469 -3.559 1 32.31 22 PHE B O 1
ATOM 3139 N N . ARG B 1 23 ? -2.795 -41.719 -4.125 1 35.94 23 ARG B N 1
ATOM 3140 C CA . ARG B 1 23 ? -2.76 -42.281 -5.484 1 35.94 23 ARG B CA 1
ATOM 3141 C C . ARG B 1 23 ? -1.36 -42.156 -6.078 1 35.94 23 ARG B C 1
ATOM 3143 O O . ARG B 1 23 ? -0.699 -41.125 -5.941 1 35.94 23 ARG B O 1
ATOM 3150 N N . PRO B 1 24 ? -0.773 -43.094 -6.367 1 33.97 24 PRO B N 1
ATOM 3151 C CA . PRO B 1 24 ? 0.503 -43.156 -7.082 1 33.97 24 PRO B CA 1
ATOM 3152 C C . PRO B 1 24 ? 0.585 -42.125 -8.203 1 33.97 24 PRO B C 1
ATOM 3154 O O . PRO B 1 24 ? -0.428 -41.781 -8.828 1 33.97 24 PRO B O 1
ATOM 3157 N N . LEU B 1 25 ? 1.422 -40.969 -8.078 1 39.88 25 LEU B N 1
ATOM 3158 C CA . LEU B 1 25 ? 1.783 -40.125 -9.211 1 39.88 25 LEU B CA 1
ATOM 3159 C C . LEU B 1 25 ? 1.628 -40.875 -10.531 1 39.88 25 LEU B C 1
ATOM 3161 O O . LEU B 1 25 ? 2 -42.062 -10.625 1 39.88 25 LEU B O 1
ATOM 3165 N N . SER B 1 26 ? 0.669 -40.656 -11.281 1 41.56 26 SER B N 1
ATOM 3166 C CA . SER B 1 26 ? 0.763 -41.281 -12.609 1 41.56 26 SER B CA 1
ATOM 3167 C C . SER B 1 26 ? 2.215 -41.406 -13.047 1 41.56 26 SER B C 1
ATOM 3169 O O . SER B 1 26 ? 3.055 -40.562 -12.719 1 41.56 26 SER B O 1
ATOM 3171 N N . THR B 1 27 ? 2.84 -42.5 -13.164 1 50.84 27 THR B N 1
ATOM 3172 C CA . THR B 1 27 ? 4.148 -43 -13.578 1 50.84 27 THR B CA 1
ATOM 3173 C C . THR B 1 27 ? 4.684 -42.188 -14.75 1 50.84 27 THR B C 1
ATOM 3175 O O . THR B 1 27 ? 5.867 -42.281 -15.086 1 50.84 27 THR B O 1
ATOM 3178 N N . SER B 1 28 ? 3.873 -41.312 -15.555 1 64.5 28 SER B N 1
ATOM 3179 C CA . SER B 1 28 ? 4.477 -40.656 -16.703 1 64.5 28 SER B CA 1
ATOM 3180 C C . SER B 1 28 ? 5.023 -39.281 -16.344 1 64.5 28 SER B C 1
ATOM 3182 O O . SER B 1 28 ? 4.395 -38.562 -15.578 1 64.5 28 SER B O 1
ATOM 3184 N N . PRO B 1 29 ? 6.203 -39 -16.734 1 75.75 29 PRO B N 1
ATOM 3185 C CA . PRO B 1 29 ? 6.84 -37.719 -16.422 1 75.75 29 PRO B CA 1
ATOM 3186 C C . PRO B 1 29 ? 6.047 -36.531 -16.938 1 75.75 29 PRO B C 1
ATOM 3188 O O . PRO B 1 29 ? 5.406 -36.594 -17.984 1 75.75 29 PRO B O 1
ATOM 3191 N N . ILE B 1 30 ? 5.918 -35.531 -16.125 1 78.81 30 ILE B N 1
ATOM 3192 C CA . ILE B 1 30 ? 5.332 -34.281 -16.516 1 78.81 30 ILE B CA 1
ATOM 3193 C C . ILE B 1 30 ? 6.41 -33.344 -17.078 1 78.81 30 ILE B C 1
ATOM 3195 O O . ILE B 1 30 ? 7.48 -33.188 -16.5 1 78.81 30 ILE B O 1
ATOM 3199 N N . THR B 1 31 ? 6.133 -32.812 -18.266 1 88.62 31 THR B N 1
ATOM 3200 C CA . THR B 1 31 ? 7.055 -31.844 -18.844 1 88.62 31 THR B CA 1
ATOM 3201 C C . THR B 1 31 ? 6.711 -30.422 -18.375 1 88.62 31 THR B C 1
ATOM 3203 O O . THR B 1 31 ? 5.562 -29.984 -18.5 1 88.62 31 THR B O 1
ATOM 3206 N N . ALA B 1 32 ? 7.652 -29.734 -17.75 1 87.5 32 ALA B N 1
ATOM 3207 C CA . ALA B 1 32 ? 7.465 -28.375 -17.266 1 87.5 32 ALA B CA 1
ATOM 3208 C C . ALA B 1 32 ? 8.453 -27.422 -17.922 1 87.5 32 ALA B C 1
ATOM 3210 O O . ALA B 1 32 ? 9.625 -27.766 -18.125 1 87.5 32 ALA B O 1
ATOM 3211 N N . THR B 1 33 ? 7.953 -26.25 -18.25 1 92.5 33 THR B N 1
ATOM 3212 C CA . THR B 1 33 ? 8.828 -25.234 -18.828 1 92.5 33 THR B CA 1
ATOM 3213 C C . THR B 1 33 ? 9.648 -24.547 -17.75 1 92.5 33 THR B C 1
ATOM 3215 O O . THR B 1 33 ? 9.117 -24.172 -16.703 1 92.5 33 THR B O 1
ATOM 3218 N N . LEU B 1 34 ? 10.961 -24.375 -18 1 91.19 34 LEU B N 1
ATOM 3219 C CA . LEU B 1 34 ? 11.852 -23.719 -17.062 1 91.19 34 LEU B CA 1
ATOM 3220 C C . LEU B 1 34 ? 12.539 -22.516 -17.703 1 91.19 34 LEU B C 1
ATOM 3222 O O . LEU B 1 34 ? 13.18 -22.656 -18.75 1 91.19 34 LEU B O 1
ATOM 3226 N N . PHE B 1 35 ? 12.273 -21.375 -17.109 1 91.25 35 PHE B N 1
ATOM 3227 C CA . PHE B 1 35 ? 13.039 -20.172 -17.438 1 91.25 35 PHE B CA 1
ATOM 3228 C C . PHE B 1 35 ? 14.055 -19.875 -16.328 1 91.25 35 PHE B C 1
ATOM 3230 O O . PHE B 1 35 ? 13.711 -19.297 -15.305 1 91.25 35 PHE B O 1
ATOM 3237 N N . PRO B 1 36 ? 15.273 -20.141 -16.562 1 86.44 36 PRO B N 1
ATOM 3238 C CA . PRO B 1 36 ? 16.25 -19.859 -15.5 1 86.44 36 PRO B CA 1
ATOM 3239 C C . PRO B 1 36 ? 16.328 -18.391 -15.133 1 86.44 36 PRO B C 1
ATOM 3241 O O . PRO B 1 36 ? 16.5 -18.047 -13.961 1 86.44 36 PRO B O 1
ATOM 3244 N N . GLY B 1 37 ? 16.109 -17.562 -16.141 1 86.19 37 GLY B N 1
ATOM 3245 C CA . GLY B 1 37 ? 16.109 -16.125 -15.891 1 86.19 37 GLY B CA 1
ATOM 3246 C C . GLY B 1 37 ? 17.5 -15.539 -15.852 1 86.19 37 GLY B C 1
ATOM 3247 O O . GLY B 1 37 ? 18.406 -16.016 -16.547 1 86.19 37 GLY B O 1
ATOM 3248 N N . ASP B 1 38 ? 17.594 -14.398 -15.102 1 80.62 38 ASP B N 1
ATOM 3249 C CA . ASP B 1 38 ? 18.828 -13.609 -15.094 1 80.62 38 ASP B CA 1
ATOM 3250 C C . ASP B 1 38 ? 19.422 -13.539 -13.688 1 80.62 38 ASP B C 1
ATOM 3252 O O . ASP B 1 38 ? 18.766 -13.906 -12.711 1 80.62 38 ASP B O 1
ATOM 3256 N N . GLY B 1 39 ? 20.719 -13.125 -13.641 1 76.44 39 GLY B N 1
ATOM 3257 C CA . GLY B 1 39 ? 21.375 -12.977 -12.352 1 76.44 39 GLY B CA 1
ATOM 3258 C C . GLY B 1 39 ? 21.609 -14.297 -11.648 1 76.44 39 GLY B C 1
ATOM 3259 O O . GLY B 1 39 ? 22.219 -15.211 -12.219 1 76.44 39 GLY B O 1
ATOM 3260 N N . ILE B 1 40 ? 20.984 -14.398 -10.492 1 69.94 40 ILE B N 1
ATOM 3261 C CA . ILE B 1 40 ? 21.156 -15.617 -9.711 1 69.94 40 ILE B CA 1
ATOM 3262 C C . ILE B 1 40 ? 20.188 -16.688 -10.188 1 69.94 40 ILE B C 1
ATOM 3264 O O . ILE B 1 40 ? 20.203 -17.828 -9.703 1 69.94 40 ILE B O 1
ATOM 3268 N N . GLY B 1 41 ? 19.453 -16.375 -11.172 1 76.56 41 GLY B N 1
ATOM 3269 C CA . GLY B 1 41 ? 18.406 -17.266 -11.672 1 76.56 41 GLY B CA 1
ATOM 3270 C C . GLY B 1 41 ? 18.938 -18.594 -12.164 1 76.56 41 GLY B C 1
ATOM 3271 O O . GLY B 1 41 ? 18.453 -19.656 -11.742 1 76.56 41 GLY B O 1
ATOM 3272 N N . PRO B 1 42 ? 19.922 -18.562 -13.008 1 80.31 42 PRO B N 1
ATOM 3273 C CA . PRO B 1 42 ? 20.469 -19.812 -13.539 1 80.31 42 PRO B CA 1
ATOM 3274 C C . PRO B 1 42 ? 20.984 -20.734 -12.438 1 80.31 42 PRO B C 1
ATOM 3276 O O . PRO B 1 42 ? 20.781 -21.953 -12.5 1 80.31 42 PRO B O 1
ATOM 3279 N N . GLU B 1 43 ? 21.562 -20.141 -11.477 1 71.81 43 GLU B N 1
ATOM 3280 C CA . GLU B 1 43 ? 22.062 -20.953 -10.375 1 71.81 43 GLU B CA 1
ATOM 3281 C C . GLU B 1 43 ? 20.922 -21.578 -9.578 1 71.81 43 GLU B C 1
ATOM 3283 O O . GLU B 1 43 ? 21 -22.75 -9.188 1 71.81 43 GLU B O 1
ATOM 3288 N N . ILE B 1 44 ? 19.969 -20.859 -9.43 1 72.06 44 ILE B N 1
ATOM 3289 C CA . ILE B 1 44 ? 18.797 -21.344 -8.695 1 72.06 44 ILE B CA 1
ATOM 3290 C C . ILE B 1 44 ? 18.109 -22.438 -9.5 1 72.06 44 ILE B C 1
ATOM 3292 O O . ILE B 1 44 ? 17.703 -23.469 -8.945 1 72.06 44 ILE B O 1
ATOM 3296 N N . ALA B 1 45 ? 18.031 -22.219 -10.773 1 76.94 45 ALA B N 1
ATOM 3297 C CA . ALA B 1 45 ? 17.391 -23.203 -11.648 1 76.94 45 ALA B CA 1
ATOM 3298 C C . ALA B 1 45 ? 18.125 -24.531 -11.625 1 76.94 45 ALA B C 1
ATOM 3300 O O . ALA B 1 45 ? 17.5 -25.594 -11.594 1 76.94 45 ALA B O 1
ATOM 3301 N N . GLU B 1 46 ? 19.375 -24.406 -11.648 1 75.5 46 GLU B N 1
ATOM 3302 C CA . GLU B 1 46 ? 20.172 -25.625 -11.617 1 75.5 46 GLU B CA 1
ATOM 3303 C C . GLU B 1 46 ? 20 -26.359 -10.289 1 75.5 46 GLU B C 1
ATOM 3305 O O . GLU B 1 46 ? 19.938 -27.594 -10.266 1 75.5 46 GLU B O 1
ATOM 3310 N N . SER B 1 47 ? 19.938 -25.594 -9.312 1 68.06 47 SER B N 1
ATOM 3311 C CA . SER B 1 47 ? 19.719 -26.188 -7.996 1 68.06 47 SER B CA 1
ATOM 3312 C C . SER B 1 47 ? 18.359 -26.875 -7.918 1 68.06 47 SER B C 1
ATOM 3314 O O . SER B 1 47 ? 18.234 -27.953 -7.34 1 68.06 47 SER B O 1
ATOM 3316 N N . VAL B 1 48 ? 17.422 -26.281 -8.461 1 71.44 48 VAL B N 1
ATOM 3317 C CA . VAL B 1 48 ? 16.062 -26.828 -8.461 1 71.44 48 VAL B CA 1
ATOM 3318 C C . VAL B 1 48 ? 16.047 -28.156 -9.234 1 71.44 48 VAL B C 1
ATOM 3320 O O . VAL B 1 48 ? 15.461 -29.125 -8.773 1 71.44 48 VAL B O 1
ATOM 3323 N N . LYS B 1 49 ? 16.672 -28.188 -10.328 1 74.19 49 LYS B N 1
ATOM 3324 C CA . LYS B 1 49 ? 16.734 -29.406 -11.133 1 74.19 49 LYS B CA 1
ATOM 3325 C C . LYS B 1 49 ? 17.391 -30.547 -10.352 1 74.19 49 LYS B C 1
ATOM 3327 O O . LYS B 1 49 ? 16.906 -31.672 -10.367 1 74.19 49 LYS B O 1
ATOM 3332 N N . GLN B 1 50 ? 18.406 -30.141 -9.695 1 67.25 50 GLN B N 1
ATOM 3333 C CA . GLN B 1 50 ? 19.141 -31.141 -8.93 1 67.25 50 GLN B CA 1
ATOM 3334 C C . GLN B 1 50 ? 18.281 -31.688 -7.789 1 67.25 50 GLN B C 1
ATOM 3336 O O . GLN B 1 50 ? 18.297 -32.906 -7.52 1 67.25 50 GLN B O 1
ATOM 3341 N N . ILE B 1 51 ? 17.641 -30.828 -7.156 1 62.78 51 ILE B N 1
ATOM 3342 C CA . ILE B 1 51 ? 16.797 -31.219 -6.039 1 62.78 51 ILE B CA 1
ATOM 3343 C C . ILE B 1 51 ? 15.695 -32.156 -6.539 1 62.78 51 ILE B C 1
ATOM 3345 O O . ILE B 1 51 ? 15.414 -33.188 -5.922 1 62.78 51 ILE B O 1
ATOM 3349 N N . PHE B 1 52 ? 15.109 -31.859 -7.66 1 67.5 52 PHE B N 1
ATOM 3350 C CA . PHE B 1 52 ? 14.023 -32.656 -8.203 1 67.5 52 PHE B CA 1
ATOM 3351 C C . PHE B 1 52 ? 14.539 -34.031 -8.672 1 67.5 52 PHE B C 1
ATOM 3353 O O . PHE B 1 52 ? 13.867 -35.031 -8.508 1 67.5 52 PHE B O 1
ATOM 3360 N N . GLU B 1 53 ? 15.703 -33.938 -9.227 1 67.25 53 GLU B N 1
ATOM 3361 C CA . GLU B 1 53 ? 16.328 -35.188 -9.672 1 67.25 53 GLU B CA 1
ATOM 3362 C C . GLU B 1 53 ? 16.625 -36.094 -8.484 1 67.25 53 GLU B C 1
ATOM 3364 O O . GLU B 1 53 ? 16.344 -37.312 -8.539 1 67.25 53 GLU B O 1
ATOM 3369 N N . THR B 1 54 ? 17.141 -35.469 -7.52 1 56.97 54 THR B N 1
ATOM 3370 C CA . THR B 1 54 ? 17.516 -36.25 -6.336 1 56.97 54 THR B CA 1
ATOM 3371 C C . THR B 1 54 ? 16.266 -36.812 -5.652 1 56.97 54 THR B C 1
ATOM 3373 O O . THR B 1 54 ? 16.297 -37.906 -5.113 1 56.97 54 THR B O 1
ATOM 3376 N N . ALA B 1 55 ? 15.211 -36.062 -5.703 1 54.78 55 ALA B N 1
ATOM 3377 C CA . ALA B 1 55 ? 13.961 -36.5 -5.07 1 54.78 55 ALA B CA 1
ATOM 3378 C C . ALA B 1 55 ? 13.156 -37.406 -5.996 1 54.78 55 ALA B C 1
ATOM 3380 O O . ALA B 1 55 ? 12.062 -37.844 -5.641 1 54.78 55 ALA B O 1
ATOM 3381 N N . GLU B 1 56 ? 13.68 -37.625 -7.168 1 60 56 GLU B N 1
ATOM 3382 C CA . GLU B 1 56 ? 13.062 -38.5 -8.164 1 60 56 GLU B CA 1
ATOM 3383 C C . GLU B 1 56 ? 11.648 -38.031 -8.508 1 60 56 GLU B C 1
ATOM 3385 O O . GLU B 1 56 ? 10.727 -38.844 -8.594 1 60 56 GLU B O 1
ATOM 3390 N N . VAL B 1 57 ? 11.523 -36.781 -8.477 1 62.69 57 VAL B N 1
ATOM 3391 C CA . VAL B 1 57 ? 10.266 -36.188 -8.938 1 62.69 57 VAL B CA 1
ATOM 3392 C C . VAL B 1 57 ? 10.141 -36.406 -10.445 1 62.69 57 VAL B C 1
ATOM 3394 O O . VAL B 1 57 ? 11.07 -36.094 -11.203 1 62.69 57 VAL B O 1
ATOM 3397 N N . PRO B 1 58 ? 9.039 -37 -10.938 1 70.62 58 PRO B N 1
ATOM 3398 C CA . PRO B 1 58 ? 8.883 -37.312 -12.359 1 70.62 58 PRO B CA 1
ATOM 3399 C C . PRO B 1 58 ? 8.602 -36.062 -13.195 1 70.62 58 PRO B C 1
ATOM 3401 O O . PRO B 1 58 ? 7.508 -35.906 -13.75 1 70.62 58 PRO B O 1
ATOM 3404 N N . ILE B 1 59 ? 9.609 -35.188 -13.297 1 76.69 59 ILE B N 1
ATOM 3405 C CA . ILE B 1 59 ? 9.492 -33.969 -14.07 1 76.69 59 ILE B CA 1
ATOM 3406 C C . ILE B 1 59 ? 10.594 -33.906 -15.125 1 76.69 59 ILE B C 1
ATOM 3408 O O . ILE B 1 59 ? 11.742 -34.25 -14.844 1 76.69 59 ILE B O 1
ATOM 3412 N N . GLU B 1 60 ? 10.125 -33.625 -16.297 1 86 60 GLU B N 1
ATOM 3413 C CA . GLU B 1 60 ? 11.047 -33.312 -17.391 1 86 60 GLU B CA 1
ATOM 3414 C C . GLU B 1 60 ? 11.047 -31.828 -17.688 1 86 60 GLU B C 1
ATOM 3416 O O . GLU B 1 60 ? 10.008 -31.25 -18.016 1 86 60 GLU B O 1
ATOM 3421 N N . TRP B 1 61 ? 12.211 -31.266 -17.609 1 89.5 61 TRP B N 1
ATOM 3422 C CA . TRP B 1 61 ? 12.289 -29.812 -17.766 1 89.5 61 TRP B CA 1
ATOM 3423 C C . TRP B 1 61 ? 12.5 -29.453 -19.234 1 89.5 61 TRP B C 1
ATOM 3425 O O . TRP B 1 61 ? 13.383 -29.984 -19.906 1 89.5 61 TRP B O 1
ATOM 3435 N N . ASP B 1 62 ? 11.68 -28.609 -19.719 1 94.94 62 ASP B N 1
ATOM 3436 C CA . ASP B 1 62 ? 11.867 -27.938 -21 1 94.94 62 ASP B CA 1
ATOM 3437 C C . ASP B 1 62 ? 12.453 -26.547 -20.812 1 94.94 62 ASP B C 1
ATOM 3439 O O . ASP B 1 62 ? 11.719 -25.578 -20.641 1 94.94 62 ASP B O 1
ATOM 3443 N N . VAL B 1 63 ? 13.773 -26.469 -20.969 1 95.06 63 VAL B N 1
ATOM 3444 C CA . VAL B 1 63 ? 14.484 -25.266 -20.562 1 95.06 63 VAL B CA 1
ATOM 3445 C C . VAL B 1 63 ? 14.492 -24.266 -21.719 1 95.06 63 VAL B C 1
ATOM 3447 O O . VAL B 1 63 ? 14.812 -24.625 -22.859 1 95.06 63 VAL B O 1
ATOM 3450 N N . HIS B 1 64 ? 14.078 -23.062 -21.375 1 93.62 64 HIS B N 1
ATOM 3451 C CA . HIS B 1 64 ? 14.07 -21.969 -22.344 1 93.62 64 HIS B CA 1
ATOM 3452 C C . HIS B 1 64 ? 14.805 -20.75 -21.797 1 93.62 64 HIS B C 1
ATOM 3454 O O . HIS B 1 64 ? 14.648 -20.391 -20.641 1 93.62 64 HIS B O 1
ATOM 3460 N N . TYR B 1 65 ? 15.578 -20.141 -22.688 1 89.31 65 TYR B N 1
ATOM 3461 C CA . TYR B 1 65 ? 16.281 -18.906 -22.359 1 89.31 65 TYR B CA 1
ATOM 3462 C C . TYR B 1 65 ? 15.727 -17.734 -23.156 1 89.31 65 TYR B C 1
ATOM 3464 O O . TYR B 1 65 ? 15.125 -17.922 -24.203 1 89.31 65 TYR B O 1
ATOM 3472 N N . PHE B 1 66 ? 15.867 -16.594 -22.484 1 81.06 66 PHE B N 1
ATOM 3473 C CA . PHE B 1 66 ? 15.406 -15.406 -23.203 1 81.06 66 PHE B CA 1
ATOM 3474 C C . PHE B 1 66 ? 16.375 -15.031 -24.312 1 81.06 66 PHE B C 1
ATOM 3476 O O . PHE B 1 66 ? 17.594 -15.164 -24.156 1 81.06 66 PHE B O 1
ATOM 3483 N N . GLY B 1 67 ? 15.766 -14.633 -25.344 1 74.44 67 GLY B N 1
ATOM 3484 C CA . GLY B 1 67 ? 16.578 -14.281 -26.5 1 74.44 67 GLY B CA 1
ATOM 3485 C C . GLY B 1 67 ? 17.406 -13.031 -26.281 1 74.44 67 GLY B C 1
ATOM 3486 O O . GLY B 1 67 ? 17.078 -12.195 -25.438 1 74.44 67 GLY B O 1
ATOM 3487 N N . LYS B 1 68 ? 18.5 -12.938 -26.938 1 77.12 68 LYS B N 1
ATOM 3488 C CA . LYS B 1 68 ? 19.344 -11.742 -26.922 1 77.12 68 LYS B CA 1
ATOM 3489 C C . LYS B 1 68 ? 18.797 -10.672 -27.859 1 77.12 68 LYS B C 1
ATOM 3491 O O . LYS B 1 68 ? 19.141 -9.492 -27.734 1 77.12 68 LYS B O 1
ATOM 3496 N N . GLU B 1 69 ? 18.031 -11.227 -28.766 1 82.75 69 GLU B N 1
ATOM 3497 C CA . GLU B 1 69 ? 17.406 -10.328 -29.734 1 82.75 69 GLU B CA 1
ATOM 3498 C C . GLU B 1 69 ? 15.891 -10.445 -29.703 1 82.75 69 GLU B C 1
ATOM 3500 O O . GLU B 1 69 ? 15.344 -11.445 -29.234 1 82.75 69 GLU B O 1
ATOM 3505 N N . ILE B 1 70 ? 15.312 -9.422 -30.266 1 86.06 70 ILE B N 1
ATOM 3506 C CA . ILE B 1 70 ? 13.852 -9.391 -30.297 1 86.06 70 ILE B CA 1
ATOM 3507 C C . ILE B 1 70 ? 13.336 -10.383 -31.328 1 86.06 70 ILE B C 1
ATOM 3509 O O . ILE B 1 70 ? 13.805 -10.398 -32.469 1 86.06 70 ILE B O 1
ATOM 3513 N N . ASP B 1 71 ? 12.516 -11.219 -30.875 1 88.38 71 ASP B N 1
ATOM 3514 C CA . ASP B 1 71 ? 11.789 -12.102 -31.781 1 88.38 71 ASP B CA 1
ATOM 3515 C C . ASP B 1 71 ? 10.664 -11.344 -32.5 1 88.38 71 ASP B C 1
ATOM 3517 O O . ASP B 1 71 ? 9.75 -10.828 -31.844 1 88.38 71 ASP B O 1
ATOM 3521 N N . PRO B 1 72 ? 10.695 -11.281 -33.781 1 88.25 72 PRO B N 1
ATOM 3522 C CA . PRO B 1 72 ? 9.672 -10.516 -34.531 1 88.25 72 PRO B CA 1
ATOM 3523 C C . PRO B 1 72 ? 8.266 -11.078 -34.344 1 88.25 72 PRO B C 1
ATOM 3525 O O . PRO B 1 72 ? 7.285 -10.352 -34.5 1 88.25 72 PRO B O 1
ATOM 3528 N N . ARG B 1 73 ? 8.203 -12.344 -34.094 1 88.81 73 ARG B N 1
ATOM 3529 C CA . ARG B 1 73 ? 6.902 -12.992 -33.938 1 88.81 73 ARG B CA 1
ATOM 3530 C C . ARG B 1 73 ? 6.23 -12.586 -32.656 1 88.81 73 ARG B C 1
ATOM 3532 O O . ARG B 1 73 ? 5.004 -12.609 -32.531 1 88.81 73 ARG B O 1
ATOM 3539 N N . THR B 1 74 ? 7.047 -12.211 -31.594 1 84.31 74 THR B N 1
ATOM 3540 C CA . THR B 1 74 ? 6.508 -11.859 -30.281 1 84.31 74 THR B CA 1
ATOM 3541 C C . THR B 1 74 ? 6.801 -10.406 -29.953 1 84.31 74 THR B C 1
ATOM 3543 O O . THR B 1 74 ? 6.266 -9.859 -28.984 1 84.31 74 THR B O 1
ATOM 3546 N N . GLN B 1 75 ? 7.637 -9.805 -30.75 1 82.81 75 GLN B N 1
ATOM 3547 C CA . GLN B 1 75 ? 8.094 -8.43 -30.547 1 82.81 75 GLN B CA 1
ATOM 3548 C C . GLN B 1 75 ? 8.68 -8.25 -29.141 1 82.81 75 GLN B C 1
ATOM 3550 O O . GLN B 1 75 ? 8.406 -7.258 -28.469 1 82.81 75 GLN B O 1
ATOM 3555 N N . SER B 1 76 ? 9.266 -9.32 -28.734 1 84.31 76 SER B N 1
ATOM 3556 C CA . SER B 1 76 ? 9.898 -9.32 -27.422 1 84.31 76 SER B CA 1
ATOM 3557 C C . SER B 1 76 ? 11.094 -10.266 -27.391 1 84.31 76 SER B C 1
ATOM 3559 O O . SER B 1 76 ? 11.375 -10.969 -28.359 1 84.31 76 SER B O 1
ATOM 3561 N N . PHE B 1 77 ? 11.758 -10.242 -26.297 1 85.25 77 PHE B N 1
ATOM 3562 C CA . PHE B 1 77 ? 12.883 -11.148 -26.109 1 85.25 77 PHE B CA 1
ATOM 3563 C C . PHE B 1 77 ? 12.398 -12.555 -25.766 1 85.25 77 PHE B C 1
ATOM 3565 O O . PHE B 1 77 ? 13.18 -13.508 -25.766 1 85.25 77 PHE B O 1
ATOM 3572 N N . LEU B 1 78 ? 11.164 -12.617 -25.531 1 87.62 78 LEU B N 1
ATOM 3573 C CA . LEU B 1 78 ? 10.539 -13.922 -25.406 1 87.62 78 LEU B CA 1
ATOM 3574 C C . LEU B 1 78 ? 10.234 -14.531 -26.766 1 87.62 78 LEU B C 1
ATOM 3576 O O . LEU B 1 78 ? 9.445 -13.977 -27.531 1 87.62 78 LEU B O 1
ATOM 3580 N N . THR B 1 79 ? 10.82 -15.688 -26.969 1 90.38 79 THR B N 1
ATOM 3581 C CA . THR B 1 79 ? 10.633 -16.297 -28.281 1 90.38 79 THR B CA 1
ATOM 3582 C C . THR B 1 79 ? 9.281 -16.984 -28.375 1 90.38 79 THR B C 1
ATOM 3584 O O . THR B 1 79 ? 8.664 -17.297 -27.359 1 90.38 79 THR B O 1
ATOM 3587 N N . TRP B 1 80 ? 8.922 -17.141 -29.578 1 92.31 80 TRP B N 1
ATOM 3588 C CA . TRP B 1 80 ? 7.68 -17.875 -29.828 1 92.31 80 TRP B CA 1
ATOM 3589 C C . TRP B 1 80 ? 7.75 -19.281 -29.25 1 92.31 80 TRP B C 1
ATOM 3591 O O . TRP B 1 80 ? 6.766 -19.781 -28.688 1 92.31 80 TRP B O 1
ATOM 3601 N N . GLU B 1 81 ? 8.867 -19.906 -29.359 1 93.12 81 GLU B N 1
ATOM 3602 C CA . GLU B 1 81 ? 9.062 -21.266 -28.844 1 93.12 81 GLU B CA 1
ATOM 3603 C C . GLU B 1 81 ? 8.898 -21.297 -27.328 1 93.12 81 GLU B C 1
ATOM 3605 O O . GLU B 1 81 ? 8.328 -22.25 -26.781 1 93.12 81 GLU B O 1
ATOM 3610 N N . SER B 1 82 ? 9.391 -20.266 -26.734 1 92.62 82 SER B N 1
ATOM 3611 C CA . SER B 1 82 ? 9.281 -20.203 -25.281 1 92.62 82 SER B CA 1
ATOM 3612 C C . SER B 1 82 ? 7.828 -20.094 -24.828 1 92.62 82 SER B C 1
ATOM 3614 O O . SER B 1 82 ? 7.41 -20.766 -23.891 1 92.62 82 SER B O 1
ATOM 3616 N N . LEU B 1 83 ? 7.09 -19.297 -25.547 1 92.81 83 LEU B N 1
ATOM 3617 C CA . LEU B 1 83 ? 5.68 -19.125 -25.234 1 92.81 83 LEU B CA 1
ATOM 3618 C C . LEU B 1 83 ? 4.898 -20.406 -25.5 1 92.81 83 LEU B C 1
ATOM 3620 O O . LEU B 1 83 ? 4.031 -20.797 -24.719 1 92.81 83 LEU B O 1
ATOM 3624 N N . GLN B 1 84 ? 5.273 -21.031 -26.578 1 94.38 84 GLN B N 1
ATOM 3625 C CA . GLN B 1 84 ? 4.602 -22.281 -26.938 1 94.38 84 GLN B CA 1
ATOM 3626 C C . GLN B 1 84 ? 4.895 -23.375 -25.922 1 94.38 84 GLN B C 1
ATOM 3628 O O . GLN B 1 84 ? 4.031 -24.219 -25.641 1 94.38 84 GLN B O 1
ATOM 3633 N N . SER B 1 85 ? 6.039 -23.359 -25.453 1 95.19 85 SER B N 1
ATOM 3634 C CA . SER B 1 85 ? 6.395 -24.344 -24.438 1 95.19 85 SER B CA 1
ATOM 3635 C C . SER B 1 85 ? 5.477 -24.25 -23.234 1 95.19 85 SER B C 1
ATOM 3637 O O . SER B 1 85 ? 4.969 -25.266 -22.734 1 95.19 85 SER B O 1
ATOM 3639 N N . VAL B 1 86 ? 5.254 -23.047 -22.781 1 92.06 86 VAL B N 1
ATOM 3640 C CA . VAL B 1 86 ? 4.41 -22.828 -21.609 1 92.06 86 VAL B CA 1
ATOM 3641 C C . VAL B 1 86 ? 2.969 -23.219 -21.938 1 92.06 86 VAL B C 1
ATOM 3643 O O . VAL B 1 86 ? 2.285 -23.844 -21.109 1 92.06 86 VAL B O 1
ATOM 3646 N N . ARG B 1 87 ? 2.555 -22.875 -23.156 1 93.19 87 ARG B N 1
ATOM 3647 C CA . ARG B 1 87 ? 1.184 -23.188 -23.547 1 93.19 87 ARG B CA 1
ATOM 3648 C C . ARG B 1 87 ? 0.959 -24.688 -23.625 1 93.19 87 ARG B C 1
ATOM 3650 O O . ARG B 1 87 ? -0.117 -25.188 -23.281 1 93.19 87 ARG B O 1
ATOM 3657 N N . GLN B 1 88 ? 1.945 -25.328 -24.094 1 93.38 88 GLN B N 1
ATOM 3658 C CA . GLN B 1 88 ? 1.838 -26.766 -24.297 1 93.38 88 GLN B CA 1
ATOM 3659 C C . GLN B 1 88 ? 1.973 -27.516 -22.969 1 93.38 88 GLN B C 1
ATOM 3661 O O . GLN B 1 88 ? 1.176 -28.406 -22.656 1 93.38 88 GLN B O 1
ATOM 3666 N N . ASN B 1 89 ? 2.891 -27.125 -22.203 1 89.56 89 ASN B N 1
ATOM 3667 C CA . ASN B 1 89 ? 3.189 -27.844 -20.969 1 89.56 89 ASN B CA 1
ATOM 3668 C C . ASN B 1 89 ? 2.266 -27.422 -19.828 1 89.56 89 ASN B C 1
ATOM 3670 O O . ASN B 1 89 ? 2.074 -28.172 -18.875 1 89.56 89 ASN B O 1
ATOM 3674 N N . LYS B 1 90 ? 1.807 -26.188 -19.859 1 87.31 90 LYS B N 1
ATOM 3675 C CA . LYS B 1 90 ? 0.819 -25.609 -18.953 1 87.31 90 LYS B CA 1
ATOM 3676 C C . LYS B 1 90 ? 1.434 -25.312 -17.578 1 87.31 90 LYS B C 1
ATOM 3678 O O . LYS B 1 90 ? 0.874 -24.547 -16.797 1 87.31 90 LYS B O 1
ATOM 3683 N N . VAL B 1 91 ? 2.541 -25.984 -17.312 1 84.12 91 VAL B N 1
ATOM 3684 C CA . VAL B 1 91 ? 3.217 -25.75 -16.047 1 84.12 91 VAL B CA 1
ATOM 3685 C C . VAL B 1 91 ? 4.656 -25.297 -16.297 1 84.12 91 VAL B C 1
ATOM 3687 O O . VAL B 1 91 ? 5.312 -25.797 -17.219 1 84.12 91 VAL B O 1
ATOM 3690 N N . GLY B 1 92 ? 5.062 -24.328 -15.477 1 83.94 92 GLY B N 1
ATOM 3691 C CA . GLY B 1 92 ? 6.434 -23.875 -15.641 1 83.94 92 GLY B CA 1
ATOM 3692 C C . GLY B 1 92 ? 6.969 -23.156 -14.414 1 83.94 92 GLY B C 1
ATOM 3693 O O . GLY B 1 92 ? 6.242 -22.938 -13.445 1 83.94 92 GLY B O 1
ATOM 3694 N N . LEU B 1 93 ? 8.281 -22.922 -14.461 1 84.44 93 LEU B N 1
ATOM 3695 C CA . LEU B 1 93 ? 9.016 -22.188 -13.445 1 84.44 93 LEU B CA 1
ATOM 3696 C C . LEU B 1 93 ? 9.867 -21.094 -14.086 1 84.44 93 LEU B C 1
ATOM 3698 O O . LEU B 1 93 ? 10.547 -21.328 -15.078 1 84.44 93 LEU B O 1
ATOM 3702 N N . LYS B 1 94 ? 9.625 -19.953 -13.477 1 86.94 94 LYS B N 1
ATOM 3703 C CA . LYS B 1 94 ? 10.391 -18.828 -14.031 1 86.94 94 LYS B CA 1
ATOM 3704 C C . LYS B 1 94 ? 11.266 -18.188 -12.961 1 86.94 94 LYS B C 1
ATOM 3706 O O . LYS B 1 94 ? 10.797 -17.875 -11.867 1 86.94 94 LYS B O 1
ATOM 3711 N N . GLY B 1 95 ? 12.539 -17.984 -13.289 1 80.62 95 GLY B N 1
ATOM 3712 C CA . GLY B 1 95 ? 13.445 -17.203 -12.461 1 80.62 95 GLY B CA 1
ATOM 3713 C C . GLY B 1 95 ? 13.305 -15.703 -12.68 1 80.62 95 GLY B C 1
ATOM 3714 O O . GLY B 1 95 ? 12.453 -15.258 -13.445 1 80.62 95 GLY B O 1
ATOM 3715 N N . PRO B 1 96 ? 14.109 -14.953 -11.945 1 79.5 96 PRO B N 1
ATOM 3716 C CA . PRO B 1 96 ? 14.039 -13.5 -12.102 1 79.5 96 PRO B CA 1
ATOM 3717 C C . PRO B 1 96 ? 14.43 -13.039 -13.5 1 79.5 96 PRO B C 1
ATOM 3719 O O . PRO B 1 96 ? 15.352 -13.602 -14.109 1 79.5 96 PRO B O 1
ATOM 3722 N N . MET B 1 97 ? 13.617 -12.133 -13.93 1 78.81 97 MET B N 1
ATOM 3723 C CA . MET B 1 97 ? 13.867 -11.602 -15.266 1 78.81 97 MET B CA 1
ATOM 3724 C C . MET B 1 97 ? 14.234 -10.125 -15.211 1 78.81 97 MET B C 1
ATOM 3726 O O . MET B 1 97 ? 13.531 -9.328 -14.586 1 78.81 97 MET B O 1
ATOM 3730 N N . ALA B 1 98 ? 15.406 -9.797 -15.68 1 73.06 98 ALA B N 1
ATOM 3731 C CA . ALA B 1 98 ? 15.812 -8.398 -15.766 1 73.06 98 ALA B CA 1
ATOM 3732 C C . ALA B 1 98 ? 15.414 -7.785 -17.109 1 73.06 98 ALA B C 1
ATOM 3734 O O . ALA B 1 98 ? 15.508 -8.438 -18.141 1 73.06 98 ALA B O 1
ATOM 3735 N N . THR B 1 99 ? 14.711 -6.637 -17 1 62.75 99 THR B N 1
ATOM 3736 C CA . THR B 1 99 ? 14.414 -5.898 -18.219 1 62.75 99 THR B CA 1
ATOM 3737 C C . THR B 1 99 ? 15.547 -4.934 -18.547 1 62.75 99 THR B C 1
ATOM 3739 O O . THR B 1 99 ? 16.016 -4.184 -17.688 1 62.75 99 THR B O 1
ATOM 3742 N N . PRO B 1 100 ? 16.141 -5.133 -19.703 1 56.88 100 PRO B N 1
ATOM 3743 C CA . PRO B 1 100 ? 17.188 -4.164 -20.047 1 56.88 100 PRO B CA 1
ATOM 3744 C C . PRO B 1 100 ? 16.719 -2.717 -19.906 1 56.88 100 PRO B C 1
ATOM 3746 O O . PRO B 1 100 ? 15.586 -2.393 -20.281 1 56.88 100 PRO B O 1
ATOM 3749 N N . ILE B 1 101 ? 17.328 -1.9 -18.969 1 51.28 101 ILE B N 1
ATOM 3750 C CA . ILE B 1 101 ? 17.062 -0.498 -18.672 1 51.28 101 ILE B CA 1
ATOM 3751 C C . ILE B 1 101 ? 17.375 0.361 -19.891 1 51.28 101 ILE B C 1
ATOM 3753 O O . ILE B 1 101 ? 18.375 0.141 -20.578 1 51.28 101 ILE B O 1
ATOM 3757 N N . GLY B 1 102 ? 16.609 1.324 -20.453 1 47.12 102 GLY B N 1
ATOM 3758 C CA . GLY B 1 102 ? 16.938 2.424 -21.344 1 47.12 102 GLY B CA 1
ATOM 3759 C C . GLY B 1 102 ? 16.297 2.293 -22.719 1 47.12 102 GLY B C 1
ATOM 3760 O O . GLY B 1 102 ? 16.25 3.258 -23.484 1 47.12 102 GLY B O 1
ATOM 3761 N N . LYS B 1 103 ? 16.094 1.184 -23.172 1 49.25 103 LYS B N 1
ATOM 3762 C CA . LYS B 1 103 ? 15.828 1.224 -24.609 1 49.25 103 LYS B CA 1
ATOM 3763 C C . LYS B 1 103 ? 14.344 1.05 -24.906 1 49.25 103 LYS B C 1
ATOM 3765 O O . LYS B 1 103 ? 13.961 0.581 -25.969 1 49.25 103 LYS B O 1
ATOM 3770 N N . GLY B 1 104 ? 13.508 1.521 -23.984 1 54.19 104 GLY B N 1
ATOM 3771 C CA . GLY B 1 104 ? 12.117 1.558 -24.391 1 54.19 104 GLY B CA 1
ATOM 3772 C C . GLY B 1 104 ? 11.477 0.182 -24.469 1 54.19 104 GLY B C 1
ATOM 3773 O O . GLY B 1 104 ? 10.461 -0.001 -25.141 1 54.19 104 GLY B O 1
ATOM 3774 N N . HIS B 1 105 ? 12.109 -0.802 -23.906 1 59.38 105 HIS B N 1
ATOM 3775 C CA . HIS B 1 105 ? 11.531 -2.133 -24.078 1 59.38 105 HIS B CA 1
ATOM 3776 C C . HIS B 1 105 ? 10.547 -2.445 -22.953 1 59.38 105 HIS B C 1
ATOM 3778 O O . HIS B 1 105 ? 10.703 -1.966 -21.828 1 59.38 105 HIS B O 1
ATOM 3784 N N . ARG B 1 106 ? 9.633 -3.154 -23.453 1 67.06 106 ARG B N 1
ATOM 3785 C CA . ARG B 1 106 ? 8.578 -3.594 -22.531 1 67.06 106 ARG B CA 1
ATOM 3786 C C . ARG B 1 106 ? 9.117 -4.613 -21.531 1 67.06 106 ARG B C 1
ATOM 3788 O O . ARG B 1 106 ? 10.008 -5.398 -21.859 1 67.06 106 ARG B O 1
ATOM 3795 N N . SER B 1 107 ? 8.617 -4.516 -20.359 1 76.31 107 SER B N 1
ATOM 3796 C CA . SER B 1 107 ? 8.953 -5.465 -19.297 1 76.31 107 SER B CA 1
ATOM 3797 C C . SER B 1 107 ? 8.688 -6.898 -19.75 1 76.31 107 SER B C 1
ATOM 3799 O O . SER B 1 107 ? 7.652 -7.188 -20.359 1 76.31 107 SER B O 1
ATOM 3801 N N . LEU B 1 108 ? 9.688 -7.801 -19.625 1 78.94 108 LEU B N 1
ATOM 3802 C CA . LEU B 1 108 ? 9.531 -9.211 -19.969 1 78.94 108 LEU B CA 1
ATOM 3803 C C . LEU B 1 108 ? 8.422 -9.852 -19.141 1 78.94 108 LEU B C 1
ATOM 3805 O O . LEU B 1 108 ? 7.645 -10.656 -19.656 1 78.94 108 LEU B O 1
ATOM 3809 N N . ASN B 1 109 ? 8.367 -9.414 -17.891 1 83.25 109 ASN B N 1
ATOM 3810 C CA . ASN B 1 109 ? 7.324 -9.945 -17.016 1 83.25 109 ASN B CA 1
ATOM 3811 C C . ASN B 1 109 ? 5.934 -9.562 -17.516 1 83.25 109 ASN B C 1
ATOM 3813 O O . ASN B 1 109 ? 5.02 -10.383 -17.531 1 83.25 109 ASN B O 1
ATOM 3817 N N . LEU B 1 110 ? 5.859 -8.359 -17.938 1 81.81 110 LEU B N 1
ATOM 3818 C CA . LEU B 1 110 ? 4.566 -7.887 -18.422 1 81.81 110 LEU B CA 1
ATOM 3819 C C . LEU B 1 110 ? 4.176 -8.594 -19.719 1 81.81 110 LEU B C 1
ATOM 3821 O O . LEU B 1 110 ? 3.006 -8.914 -19.922 1 81.81 110 LEU B O 1
ATOM 3825 N N . THR B 1 111 ? 5.164 -8.859 -20.547 1 82.94 111 THR B N 1
ATOM 3826 C CA . THR B 1 111 ? 4.914 -9.539 -21.812 1 82.94 111 THR B CA 1
ATOM 3827 C C . THR B 1 111 ? 4.434 -10.969 -21.562 1 82.94 111 THR B C 1
ATOM 3829 O O . THR B 1 111 ? 3.484 -11.422 -22.203 1 82.94 111 THR B O 1
ATOM 3832 N N . LEU B 1 112 ? 5.074 -11.609 -20.688 1 87.88 112 LEU B N 1
ATOM 3833 C CA . LEU B 1 112 ? 4.688 -12.977 -20.344 1 87.88 112 LEU B CA 1
ATOM 3834 C C . LEU B 1 112 ? 3.258 -13.016 -19.812 1 87.88 112 LEU B C 1
ATOM 3836 O O . LEU B 1 112 ? 2.475 -13.891 -20.203 1 87.88 112 LEU B O 1
ATOM 3840 N N . ARG B 1 113 ? 2.951 -12.109 -18.953 1 89.5 113 ARG B N 1
ATOM 3841 C CA . ARG B 1 113 ? 1.626 -12.055 -18.344 1 89.5 113 ARG B CA 1
ATOM 3842 C C . ARG B 1 113 ? 0.553 -11.773 -19.391 1 89.5 113 ARG B C 1
ATOM 3844 O O . ARG B 1 113 ? -0.519 -12.383 -19.375 1 89.5 113 ARG B O 1
ATOM 3851 N N . LYS B 1 114 ? 0.879 -10.922 -20.266 1 86.06 114 LYS B N 1
ATOM 3852 C CA . LYS B 1 114 ? -0.083 -10.539 -21.281 1 86.06 114 LYS B CA 1
ATOM 3853 C C . LYS B 1 114 ? -0.262 -11.648 -22.312 1 86.06 114 LYS B C 1
ATOM 3855 O O . LYS B 1 114 ? -1.39 -12.031 -22.641 1 86.06 114 LYS B O 1
ATOM 3860 N N . GLU B 1 115 ? 0.844 -12.203 -22.812 1 88 115 GLU B N 1
ATOM 3861 C CA . GLU B 1 115 ? 0.794 -13.18 -23.891 1 88 115 GLU B CA 1
ATOM 3862 C C . GLU B 1 115 ? 0.201 -14.508 -23.406 1 88 115 GLU B C 1
ATOM 3864 O O . GLU B 1 115 ? -0.468 -15.203 -24.172 1 88 115 GLU B O 1
ATOM 3869 N N . LEU B 1 116 ? 0.464 -14.781 -22.188 1 92.12 116 LEU B N 1
ATOM 3870 C CA . LEU B 1 116 ? -0.029 -16.047 -21.656 1 92.12 116 LEU B CA 1
ATOM 3871 C C . LEU B 1 116 ? -1.294 -15.828 -20.828 1 92.12 116 LEU B C 1
ATOM 3873 O O . LEU B 1 116 ? -1.849 -16.781 -20.281 1 92.12 116 LEU B O 1
ATOM 3877 N N . ASN B 1 117 ? -1.7 -14.609 -20.719 1 93.12 117 ASN B N 1
ATOM 3878 C CA . ASN B 1 117 ? -2.887 -14.219 -19.969 1 93.12 117 ASN B CA 1
ATOM 3879 C C . ASN B 1 117 ? -2.84 -14.758 -18.531 1 93.12 117 ASN B C 1
ATOM 3881 O O . ASN B 1 117 ? -3.773 -15.422 -18.094 1 93.12 117 ASN B O 1
ATOM 3885 N N . LEU B 1 118 ? -1.743 -14.57 -17.969 1 95 118 LEU B N 1
ATOM 3886 C CA . LEU B 1 118 ? -1.576 -14.93 -16.562 1 95 118 LEU B CA 1
ATOM 3887 C C . LEU B 1 118 ? -2.307 -13.938 -15.664 1 95 118 LEU B C 1
ATOM 3889 O O . LEU B 1 118 ? -1.686 -13.039 -15.086 1 95 118 LEU B O 1
ATOM 3893 N N . TYR B 1 119 ? -3.576 -14.195 -15.398 1 96.31 119 TYR B N 1
ATOM 3894 C CA . TYR B 1 119 ? -4.473 -13.148 -14.906 1 96.31 119 TYR B CA 1
ATOM 3895 C C . TYR B 1 119 ? -4.457 -13.094 -13.383 1 96.31 119 TYR B C 1
ATOM 3897 O O . TYR B 1 119 ? -4.898 -12.102 -12.797 1 96.31 119 TYR B O 1
ATOM 3905 N N . ALA B 1 120 ? -4.012 -14.117 -12.734 1 95.69 120 ALA B N 1
ATOM 3906 C CA . ALA B 1 120 ? -4.027 -14.133 -11.273 1 95.69 120 ALA B CA 1
ATOM 3907 C C . ALA B 1 120 ? -2.654 -14.5 -10.719 1 95.69 120 ALA B C 1
ATOM 3909 O O . ALA B 1 120 ? -2.078 -15.523 -11.086 1 95.69 120 ALA B O 1
ATOM 3910 N N . ASN B 1 121 ? -2.115 -13.664 -9.953 1 94.56 121 ASN B N 1
ATOM 3911 C CA . ASN B 1 121 ? -0.915 -13.977 -9.188 1 94.56 121 ASN B CA 1
ATOM 3912 C C . ASN B 1 121 ? -1.256 -14.414 -7.766 1 94.56 121 ASN B C 1
ATOM 3914 O O . ASN B 1 121 ? -1.943 -13.695 -7.039 1 94.56 121 ASN B O 1
ATOM 3918 N N . VAL B 1 122 ? -0.82 -15.57 -7.434 1 90.44 122 VAL B N 1
ATOM 3919 C CA . VAL B 1 122 ? -1.158 -16.172 -6.145 1 90.44 122 VAL B CA 1
ATOM 3920 C C . VAL B 1 122 ? 0.094 -16.266 -5.277 1 90.44 122 VAL B C 1
ATOM 3922 O O . VAL B 1 122 ? 1.08 -16.891 -5.668 1 90.44 122 VAL B O 1
ATOM 3925 N N . ARG B 1 123 ? 0.042 -15.625 -4.094 1 89.19 123 ARG B N 1
ATOM 3926 C CA . ARG B 1 123 ? 1.174 -15.656 -3.174 1 89.19 123 ARG B CA 1
ATOM 3927 C C . ARG B 1 123 ? 0.729 -16.078 -1.776 1 89.19 123 ARG B C 1
ATOM 3929 O O . ARG B 1 123 ? 0.28 -15.234 -0.988 1 89.19 123 ARG B O 1
ATOM 3936 N N . PRO B 1 124 ? 0.878 -17.344 -1.455 1 84 124 PRO B N 1
ATOM 3937 C CA . PRO B 1 124 ? 0.65 -17.75 -0.069 1 84 124 PRO B CA 1
ATOM 3938 C C . PRO B 1 124 ? 1.714 -17.219 0.888 1 84 124 PRO B C 1
ATOM 3940 O O . PRO B 1 124 ? 2.898 -17.203 0.547 1 84 124 PRO B O 1
ATOM 3943 N N . CYS B 1 125 ? 1.311 -16.734 1.965 1 85.31 125 CYS B N 1
ATOM 3944 C CA . CYS B 1 125 ? 2.197 -16.188 2.988 1 85.31 125 CYS B CA 1
ATOM 3945 C C . CYS B 1 125 ? 1.975 -16.891 4.328 1 85.31 125 CYS B C 1
ATOM 3947 O O . CYS B 1 125 ? 0.941 -16.688 4.969 1 85.31 125 CYS B O 1
ATOM 3949 N N . TYR B 1 126 ? 3.021 -17.656 4.73 1 78.38 126 TYR B N 1
ATOM 3950 C CA . TYR B 1 126 ? 2.939 -18.438 5.953 1 78.38 126 TYR B CA 1
ATOM 3951 C C . TYR B 1 126 ? 4.18 -18.234 6.816 1 78.38 126 TYR B C 1
ATOM 3953 O O . TYR B 1 126 ? 5.301 -18.188 6.305 1 78.38 126 TYR B O 1
ATOM 3961 N N . SER B 1 127 ? 3.842 -18.031 8.141 1 78.38 127 SER B N 1
ATOM 3962 C CA . SER B 1 127 ? 4.973 -18.047 9.062 1 78.38 127 SER B CA 1
ATOM 3963 C C . SER B 1 127 ? 5.625 -19.422 9.125 1 78.38 127 SER B C 1
ATOM 3965 O O . SER B 1 127 ? 4.934 -20.453 9.117 1 78.38 127 SER B O 1
ATOM 3967 N N . LEU B 1 128 ? 6.922 -19.344 9.117 1 63.84 128 LEU B N 1
ATOM 3968 C CA . LEU B 1 128 ? 7.672 -20.594 9.25 1 63.84 128 LEU B CA 1
ATOM 3969 C C . LEU B 1 128 ? 8.078 -20.828 10.703 1 63.84 128 LEU B C 1
ATOM 3971 O O . LEU B 1 128 ? 8.516 -19.891 11.383 1 63.84 128 LEU B O 1
ATOM 3975 N N . PRO B 1 129 ? 7.75 -21.906 11.273 1 56.97 129 PRO B N 1
ATOM 3976 C CA . PRO B 1 129 ? 8.016 -22.172 12.688 1 56.97 129 PRO B CA 1
ATOM 3977 C C . PRO B 1 129 ? 9.461 -21.875 13.078 1 56.97 129 PRO B C 1
ATOM 3979 O O . PRO B 1 129 ? 9.711 -21.344 14.164 1 56.97 129 PRO B O 1
ATOM 3982 N N . ASP B 1 130 ? 10.422 -22.141 12.344 1 52.34 130 ASP B N 1
ATOM 3983 C CA . ASP B 1 130 ? 11.82 -22.016 12.758 1 52.34 130 ASP B CA 1
ATOM 3984 C C . ASP B 1 130 ? 12.414 -20.688 12.281 1 52.34 130 ASP B C 1
ATOM 3986 O O . ASP B 1 130 ? 13.617 -20.469 12.391 1 52.34 130 ASP B O 1
ATOM 3990 N N . TYR B 1 131 ? 11.641 -19.906 11.773 1 61.84 131 TYR B N 1
ATOM 3991 C CA . TYR B 1 131 ? 12.078 -18.578 11.359 1 61.84 131 TYR B CA 1
ATOM 3992 C C . TYR B 1 131 ? 11.312 -17.484 12.109 1 61.84 131 TYR B C 1
ATOM 3994 O O . TYR B 1 131 ? 10.195 -17.125 11.727 1 61.84 131 TYR B O 1
ATOM 4002 N N . LYS B 1 132 ? 12 -17.016 13.062 1 67.06 132 LYS B N 1
ATOM 4003 C CA . LYS B 1 132 ? 11.305 -16.094 13.953 1 67.06 132 LYS B CA 1
ATOM 4004 C C . LYS B 1 132 ? 11.234 -14.695 13.344 1 67.06 132 LYS B C 1
ATOM 4006 O O . LYS B 1 132 ? 12.234 -14.18 12.844 1 67.06 132 LYS B O 1
ATOM 4011 N N . THR B 1 133 ? 10.109 -14.273 13.172 1 80.25 133 THR B N 1
ATOM 4012 C CA . THR B 1 133 ? 9.844 -12.883 12.805 1 80.25 133 THR B CA 1
ATOM 4013 C C . THR B 1 133 ? 9.023 -12.188 13.883 1 80.25 133 THR B C 1
ATOM 4015 O O . THR B 1 133 ? 8.805 -12.742 14.969 1 80.25 133 THR B O 1
ATOM 4018 N N . ARG B 1 134 ? 8.695 -11.008 13.625 1 87.38 134 ARG B N 1
ATOM 4019 C CA . ARG B 1 134 ? 7.844 -10.281 14.562 1 87.38 134 ARG B CA 1
ATOM 4020 C C . ARG B 1 134 ? 6.449 -10.891 14.633 1 87.38 134 ARG B C 1
ATOM 4022 O O . ARG B 1 134 ? 5.711 -10.656 15.594 1 87.38 134 ARG B O 1
ATOM 4029 N N . TYR B 1 135 ? 6.23 -11.703 13.633 1 88.75 135 TYR B N 1
ATOM 4030 C CA . TYR B 1 135 ? 4.922 -12.344 13.547 1 88.75 135 TYR B CA 1
ATOM 4031 C C . TYR B 1 135 ? 5.043 -13.859 13.609 1 88.75 135 TYR B C 1
ATOM 4033 O O . TYR B 1 135 ? 5.953 -14.438 13.008 1 88.75 135 TYR B O 1
ATOM 4041 N N . ASP B 1 136 ? 4.18 -14.594 14.344 1 78.38 136 ASP B N 1
ATOM 4042 C CA . ASP B 1 136 ? 4.328 -16.031 14.562 1 78.38 136 ASP B CA 1
ATOM 4043 C C . ASP B 1 136 ? 3.213 -16.812 13.859 1 78.38 136 ASP B C 1
ATOM 4045 O O . ASP B 1 136 ? 3.354 -18 13.602 1 78.38 136 ASP B O 1
ATOM 4049 N N . ASP B 1 137 ? 2.199 -16.219 13.453 1 83.38 137 ASP B N 1
ATOM 4050 C CA . ASP B 1 137 ? 1.053 -17 12.984 1 83.38 137 ASP B CA 1
ATOM 4051 C C . ASP B 1 137 ? 0.437 -16.359 11.734 1 83.38 137 ASP B C 1
ATOM 4053 O O . ASP B 1 137 ? -0.785 -16.234 11.641 1 83.38 137 ASP B O 1
ATOM 4057 N N . VAL B 1 138 ? 1.361 -16.078 10.859 1 91.5 138 VAL B N 1
ATOM 4058 C CA . VAL B 1 138 ? 0.851 -15.523 9.609 1 91.5 138 VAL B CA 1
ATOM 4059 C C . VAL B 1 138 ? 0.385 -16.656 8.695 1 91.5 138 VAL B C 1
ATOM 4061 O O . VAL B 1 138 ? 1.109 -17.625 8.484 1 91.5 138 VAL B O 1
ATOM 4064 N N . ASN B 1 139 ? -0.824 -16.688 8.266 1 90.06 139 ASN B N 1
ATOM 4065 C CA . ASN B 1 139 ? -1.405 -17.656 7.336 1 90.06 139 ASN B CA 1
ATOM 4066 C C . ASN B 1 139 ? -2.451 -17 6.438 1 90.06 139 ASN B C 1
ATOM 4068 O O . ASN B 1 139 ? -3.645 -17.031 6.738 1 90.06 139 ASN B O 1
ATOM 4072 N N . LEU B 1 140 ? -1.983 -16.438 5.359 1 94.69 140 LEU B N 1
ATOM 4073 C CA . LEU B 1 140 ? -2.889 -15.773 4.422 1 94.69 140 LEU B CA 1
ATOM 4074 C C . LEU B 1 140 ? -2.41 -15.95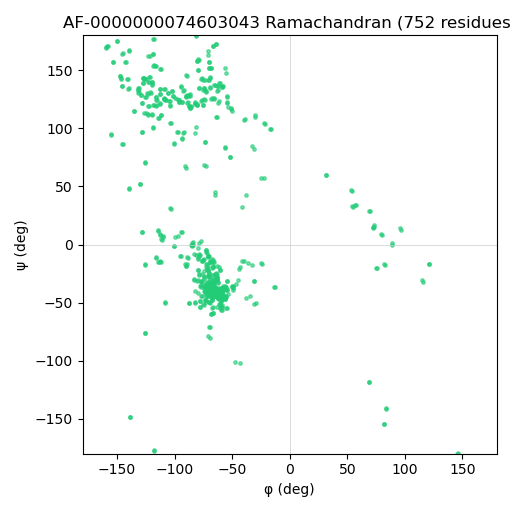3 2.986 1 94.69 140 LEU B C 1
ATOM 4076 O O . LEU B 1 140 ? -1.286 -16.406 2.752 1 94.69 140 LEU B O 1
ATOM 4080 N N . VAL B 1 141 ? -3.293 -15.68 2.014 1 92.5 141 VAL B N 1
ATOM 4081 C CA . VAL B 1 141 ? -2.977 -15.805 0.595 1 92.5 141 VAL B CA 1
ATOM 4082 C C . VAL B 1 141 ? -3.418 -14.539 -0.141 1 92.5 141 VAL B C 1
ATOM 4084 O O . VAL B 1 141 ? -4.527 -14.039 0.076 1 92.5 141 VAL B O 1
ATOM 4087 N N . THR B 1 142 ? -2.504 -14.031 -0.918 1 96.5 142 THR B N 1
ATOM 4088 C CA . THR B 1 142 ? -2.871 -12.891 -1.746 1 96.5 142 THR B CA 1
ATOM 4089 C C . THR B 1 142 ? -3.115 -13.32 -3.189 1 96.5 142 THR B C 1
ATOM 4091 O O . THR B 1 142 ? -2.375 -14.148 -3.729 1 96.5 142 THR B O 1
ATOM 4094 N N . ILE B 1 143 ? -4.188 -12.883 -3.74 1 97.75 143 ILE B N 1
ATOM 4095 C CA . ILE B 1 143 ? -4.543 -13.102 -5.141 1 97.75 143 ILE B CA 1
ATOM 4096 C C . ILE B 1 143 ? -4.672 -11.758 -5.855 1 97.75 143 ILE B C 1
ATOM 4098 O O . ILE B 1 143 ? -5.602 -11 -5.59 1 97.75 143 ILE B O 1
ATOM 4102 N N . ARG B 1 144 ? -3.779 -11.531 -6.734 1 98 144 ARG B N 1
ATOM 4103 C CA . ARG B 1 144 ? -3.617 -10.258 -7.43 1 98 144 ARG B CA 1
ATOM 4104 C C . ARG B 1 144 ? -4.062 -10.367 -8.883 1 98 144 ARG B C 1
ATOM 4106 O O . ARG B 1 144 ? -3.602 -11.25 -9.617 1 98 144 ARG B O 1
ATOM 4113 N N . GLU B 1 145 ? -5.062 -9.438 -9.281 1 98.25 145 GLU B N 1
ATOM 4114 C CA . GLU B 1 145 ? -5.297 -9.289 -10.711 1 98.25 145 GLU B CA 1
ATOM 4115 C C . GLU B 1 145 ? -4.027 -8.852 -11.438 1 98.25 145 GLU B C 1
ATOM 4117 O O . GLU B 1 145 ? -3.352 -7.914 -11.016 1 98.25 145 GLU B O 1
ATOM 4122 N N . ASN B 1 146 ? -3.705 -9.414 -12.539 1 95.88 146 ASN B N 1
ATOM 4123 C CA . ASN B 1 146 ? -2.326 -9.344 -13.008 1 95.88 146 ASN B CA 1
ATOM 4124 C C . ASN B 1 146 ? -2.25 -8.852 -14.453 1 95.88 146 ASN B C 1
ATOM 4126 O O . ASN B 1 146 ? -1.181 -8.883 -15.07 1 95.88 146 ASN B O 1
ATOM 4130 N N . THR B 1 147 ? -3.371 -8.336 -15.039 1 94.69 147 THR B N 1
ATOM 4131 C CA . THR B 1 147 ? -3.342 -8.094 -16.484 1 94.69 147 THR B CA 1
ATOM 4132 C C . THR B 1 147 ? -3.711 -6.648 -16.797 1 94.69 147 THR B C 1
ATOM 4134 O O . THR B 1 147 ? -3.49 -6.176 -17.906 1 94.69 147 THR B O 1
ATOM 4137 N N . GLU B 1 148 ? -4.301 -5.984 -15.859 1 95.62 148 GLU B N 1
ATOM 4138 C CA . GLU B 1 148 ? -4.73 -4.625 -16.172 1 95.62 148 GLU B CA 1
ATOM 4139 C C . GLU B 1 148 ? -4.449 -3.678 -15.008 1 95.62 148 GLU B C 1
ATOM 4141 O O . GLU B 1 148 ? -3.4 -3.771 -14.367 1 95.62 148 GLU B O 1
ATOM 4146 N N . GLY B 1 149 ? -5.207 -2.666 -14.781 1 95.5 149 GLY B N 1
ATOM 4147 C CA . GLY B 1 149 ? -4.945 -1.657 -13.766 1 95.5 149 GLY B CA 1
ATOM 4148 C C . GLY B 1 149 ? -3.998 -0.571 -14.234 1 95.5 149 GLY B C 1
ATOM 4149 O O . GLY B 1 149 ? -4.094 -0.105 -15.375 1 95.5 1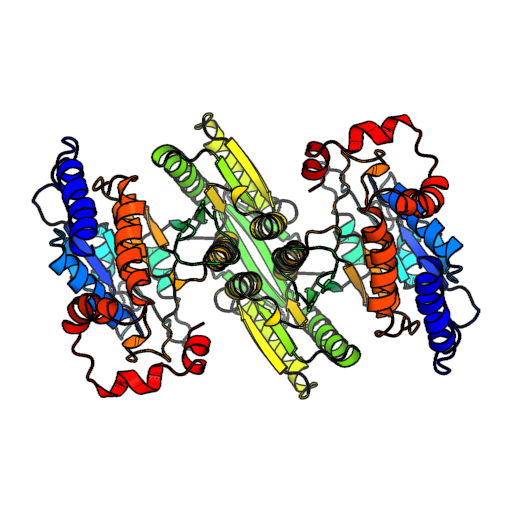49 GLY B O 1
ATOM 4150 N N . GLU B 1 150 ? -3.143 -0.161 -13.359 1 94.62 150 GLU B N 1
ATOM 4151 C CA . GLU B 1 150 ? -2.143 0.855 -13.664 1 94.62 150 GLU B CA 1
ATOM 4152 C C . GLU B 1 150 ? -1.044 0.296 -14.562 1 94.62 150 GLU B C 1
ATOM 4154 O O . GLU B 1 150 ? -0.226 1.049 -15.094 1 94.62 150 GLU B O 1
ATOM 4159 N N . TYR B 1 151 ? -1.088 -0.96 -14.836 1 90.62 151 TYR B N 1
ATOM 4160 C CA . TYR B 1 151 ? -0.04 -1.654 -15.578 1 90.62 151 TYR B CA 1
ATOM 4161 C C . TYR B 1 151 ? -0.364 -1.702 -17.062 1 90.62 151 TYR B C 1
ATOM 4163 O O . TYR B 1 151 ? 0.306 -2.4 -17.828 1 90.62 151 TYR B O 1
ATOM 4171 N N . SER B 1 152 ? -1.369 -0.952 -17.438 1 84.62 152 SER B N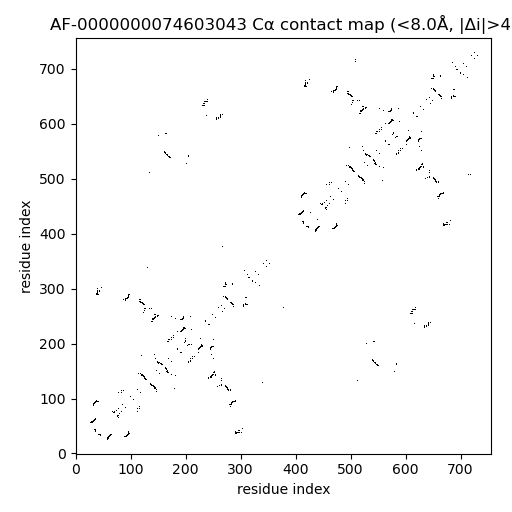 1
ATOM 4172 C CA . SER B 1 152 ? -1.761 -0.878 -18.828 1 84.62 152 SER B CA 1
ATOM 4173 C C . SER B 1 152 ? -0.739 -0.096 -19.656 1 84.62 152 SER B C 1
ATOM 4175 O O . SER B 1 152 ? -0.742 -0.159 -20.891 1 84.62 152 SER B O 1
ATOM 4177 N N . GLY B 1 153 ? 0.094 0.649 -18.969 1 82.81 153 GLY B N 1
ATOM 4178 C CA . GLY B 1 153 ? 1.141 1.41 -19.625 1 82.81 153 GLY B CA 1
ATOM 4179 C C . GLY B 1 153 ? 0.614 2.617 -20.375 1 82.81 153 GLY B C 1
ATOM 4180 O O . GLY B 1 153 ? 1.32 3.197 -21.203 1 82.81 153 GLY B O 1
ATOM 4181 N N . LEU B 1 154 ? -0.581 3 -20.078 1 89.06 154 LEU B N 1
ATOM 4182 C CA . LEU B 1 154 ? -1.198 4.125 -20.781 1 89.06 154 LEU B CA 1
ATOM 4183 C C . LEU B 1 154 ? -0.972 5.426 -20.016 1 89.06 154 LEU B C 1
ATOM 4185 O O . LEU B 1 154 ? -1.739 5.758 -19.109 1 89.06 154 LEU B O 1
ATOM 4189 N N . GLU B 1 155 ? 0.143 6.074 -20.391 1 92.75 155 GLU B N 1
ATOM 4190 C CA . GLU B 1 155 ? 0.504 7.363 -19.797 1 92.75 155 GLU B CA 1
ATOM 4191 C C . GLU B 1 155 ? 0.739 8.414 -20.875 1 92.75 155 GLU B C 1
ATOM 4193 O O . GLU B 1 155 ? 1.229 8.094 -21.969 1 92.75 155 GLU B O 1
ATOM 4198 N N . HIS B 1 156 ? 0.358 9.578 -20.594 1 92 156 HIS B N 1
ATOM 4199 C CA . HIS B 1 156 ? 0.594 10.633 -21.578 1 92 156 HIS B CA 1
ATOM 4200 C C . HIS B 1 156 ? 0.837 11.969 -20.891 1 92 156 HIS B C 1
ATOM 4202 O O . HIS B 1 156 ? 0.335 12.211 -19.797 1 92 156 HIS B O 1
ATOM 4208 N N . GLN B 1 157 ? 1.713 12.773 -21.5 1 89.62 157 GLN B N 1
ATOM 4209 C CA . GLN B 1 157 ? 1.887 14.164 -21.094 1 89.62 157 GLN B CA 1
ATOM 4210 C C . GLN B 1 157 ? 0.887 15.078 -21.797 1 89.62 157 GLN B C 1
ATOM 4212 O O . GLN B 1 157 ? 0.954 15.258 -23.016 1 89.62 157 GLN B O 1
ATOM 4217 N N . VAL B 1 158 ? 0.038 15.703 -21.031 1 86 158 VAL B N 1
ATOM 4218 C CA . VAL B 1 158 ? -1.016 16.531 -21.609 1 86 158 VAL B CA 1
ATOM 4219 C C . VAL B 1 158 ? -0.437 17.875 -22.062 1 86 158 VAL B C 1
ATOM 4221 O O . VAL B 1 158 ? -0.675 18.328 -23.188 1 86 158 VAL B O 1
ATOM 4224 N N . VAL B 1 159 ? 0.201 18.5 -21.156 1 89.06 159 VAL B N 1
ATOM 4225 C CA . VAL B 1 159 ? 0.999 19.703 -21.375 1 89.06 159 VAL B CA 1
ATOM 4226 C C . VAL B 1 159 ? 2.281 19.625 -20.547 1 89.06 159 VAL B C 1
ATOM 4228 O O . VAL B 1 159 ? 2.414 18.766 -19.672 1 89.06 159 VAL B O 1
ATOM 4231 N N . ARG B 1 160 ? 3.143 20.469 -20.844 1 87.94 160 ARG B N 1
ATOM 4232 C CA . ARG B 1 160 ? 4.414 20.438 -20.125 1 87.94 160 ARG B CA 1
ATOM 4233 C C . ARG B 1 160 ? 4.199 20.5 -18.625 1 87.94 160 ARG B C 1
ATOM 4235 O O . ARG B 1 160 ? 3.533 21.422 -18.125 1 87.94 160 ARG B O 1
ATOM 4242 N N . GLY B 1 161 ? 4.699 19.5 -18.016 1 91.44 161 GLY B N 1
ATOM 4243 C CA . GLY B 1 161 ? 4.629 19.5 -16.562 1 91.44 161 GLY B CA 1
ATOM 4244 C C . GLY B 1 161 ? 3.35 18.875 -16.031 1 91.44 161 GLY B C 1
ATOM 4245 O O . GLY B 1 161 ? 3.115 18.859 -14.828 1 91.44 161 GLY B O 1
ATOM 4246 N N . VAL B 1 162 ? 2.553 18.422 -16.859 1 94.25 162 VAL B N 1
ATOM 4247 C CA . VAL B 1 162 ? 1.32 17.75 -16.469 1 94.25 162 VAL B CA 1
ATOM 4248 C C . VAL B 1 162 ? 1.242 16.391 -17.141 1 94.25 162 VAL B C 1
ATOM 4250 O O . VAL B 1 162 ? 1.112 16.297 -18.359 1 94.25 162 VAL B O 1
ATOM 4253 N N . VAL B 1 163 ? 1.312 15.352 -16.328 1 95.94 163 VAL B N 1
ATOM 4254 C CA . VAL B 1 163 ? 1.318 13.992 -16.844 1 95.94 163 VAL B CA 1
ATOM 4255 C C . VAL B 1 163 ? 0.152 13.203 -16.25 1 95.94 163 VAL B C 1
ATOM 4257 O O . VAL B 1 163 ? -0.234 13.43 -15.102 1 95.94 163 VAL B O 1
ATOM 4260 N N . GLU B 1 164 ? -0.409 12.336 -17.078 1 95.62 164 GLU B N 1
ATOM 4261 C CA . GLU B 1 164 ? -1.53 11.508 -16.656 1 95.62 164 GLU B CA 1
ATOM 4262 C C . GLU B 1 164 ? -1.261 10.031 -16.938 1 95.62 164 GLU B C 1
ATOM 4264 O O . GLU B 1 164 ? -0.582 9.688 -17.906 1 95.62 164 GLU B O 1
ATOM 4269 N N . SER B 1 165 ? -1.714 9.219 -16.047 1 95.62 165 SER B N 1
ATOM 4270 C CA . SER B 1 165 ? -1.685 7.77 -16.203 1 95.62 165 SER B CA 1
ATOM 4271 C C . SER B 1 165 ? -3.072 7.164 -16.016 1 95.62 165 SER B C 1
ATOM 4273 O O . SER B 1 165 ? -3.84 7.617 -15.156 1 95.62 165 SER B O 1
ATOM 4275 N N . LEU B 1 166 ? -3.396 6.133 -16.812 1 94.75 166 LEU B N 1
ATOM 4276 C CA . LEU B 1 166 ? -4.727 5.531 -16.766 1 94.75 166 LEU B CA 1
ATOM 4277 C C . LEU B 1 166 ? -4.715 4.234 -15.969 1 94.75 166 LEU B C 1
ATOM 4279 O O . LEU B 1 166 ? -3.816 3.406 -16.141 1 94.75 166 LEU B O 1
ATOM 4283 N N . LYS B 1 167 ? -5.582 4.148 -15.047 1 96.62 167 LYS B N 1
ATOM 4284 C CA . LYS B 1 167 ? -5.965 2.887 -14.422 1 96.62 167 LYS B CA 1
ATOM 4285 C C . LYS B 1 167 ? -7.188 2.283 -15.109 1 96.62 167 LYS B C 1
ATOM 4287 O O . LYS B 1 167 ? -8.234 2.922 -15.195 1 96.62 167 LYS B O 1
ATOM 4292 N N . ILE B 1 168 ? -7.062 1.038 -15.609 1 96.81 168 ILE B N 1
ATOM 4293 C CA . ILE B 1 168 ? -8.172 0.402 -16.312 1 96.81 168 ILE B CA 1
ATOM 4294 C C . ILE B 1 168 ? -8.688 -0.784 -15.5 1 96.81 168 ILE B C 1
ATOM 4296 O O . ILE B 1 168 ? -7.898 -1.609 -15.031 1 96.81 168 ILE B O 1
ATOM 4300 N N . ILE B 1 169 ? -9.984 -0.832 -15.289 1 98 169 ILE B N 1
ATOM 4301 C CA . ILE B 1 169 ? -10.656 -1.972 -14.672 1 98 169 ILE B CA 1
ATOM 4302 C C . ILE B 1 169 ? -11.773 -2.469 -15.578 1 98 169 ILE B C 1
ATOM 4304 O O . ILE B 1 169 ? -12.602 -1.683 -16.047 1 98 169 ILE B O 1
ATOM 4308 N N . THR B 1 170 ? -11.797 -3.742 -15.898 1 97.94 170 THR B N 1
ATOM 4309 C CA . THR B 1 170 ? -12.852 -4.32 -16.719 1 97.94 170 THR B CA 1
ATOM 4310 C C . THR B 1 170 ? -13.641 -5.363 -15.938 1 97.94 170 THR B C 1
ATOM 4312 O O . THR B 1 170 ? -13.117 -5.98 -15.008 1 97.94 170 THR B O 1
ATOM 4315 N N . ARG B 1 171 ? -14.812 -5.492 -16.359 1 98.25 171 ARG B N 1
ATOM 4316 C CA . ARG B 1 171 ? -15.672 -6.512 -15.758 1 98.25 171 ARG B CA 1
ATOM 4317 C C . ARG B 1 171 ? -15.086 -7.902 -15.953 1 98.25 171 ARG B C 1
ATOM 4319 O O . ARG B 1 171 ? -15.086 -8.719 -15.031 1 98.25 171 ARG B O 1
ATOM 4326 N N . HIS B 1 172 ? -14.617 -8.164 -17.094 1 97.44 172 HIS B N 1
ATOM 4327 C CA . HIS B 1 172 ? -14.078 -9.477 -17.438 1 97.44 172 HIS B CA 1
ATOM 4328 C C . HIS B 1 172 ? -12.922 -9.844 -16.516 1 97.44 172 HIS B C 1
ATOM 4330 O O . HIS B 1 172 ? -12.922 -10.922 -15.906 1 97.44 172 HIS B O 1
ATOM 4336 N N . ALA B 1 173 ? -11.945 -8.984 -16.422 1 97.38 173 ALA B N 1
ATOM 4337 C CA . ALA B 1 173 ? -10.766 -9.25 -15.602 1 97.38 173 ALA B CA 1
ATOM 4338 C C . ALA B 1 173 ? -11.141 -9.344 -14.125 1 97.38 173 ALA B C 1
ATOM 4340 O O . ALA B 1 173 ? -10.602 -10.18 -13.398 1 97.38 173 ALA B O 1
ATOM 4341 N N . SER B 1 174 ? -12.07 -8.492 -13.656 1 98.69 174 SER B N 1
ATOM 4342 C CA . SER B 1 174 ? -12.492 -8.469 -12.258 1 98.69 174 SER B CA 1
ATOM 4343 C C . SER B 1 174 ? -13.25 -9.742 -11.883 1 98.69 174 SER B C 1
ATOM 4345 O O . SER B 1 174 ? -13.016 -10.32 -10.82 1 98.69 174 SER B O 1
ATOM 4347 N N . LEU B 1 175 ? -14.094 -10.203 -12.789 1 98.5 175 LEU B N 1
ATOM 4348 C CA . LEU B 1 175 ? -14.875 -11.406 -12.523 1 98.5 175 LEU B CA 1
ATOM 4349 C C . LEU B 1 175 ? -13.977 -12.641 -12.453 1 98.5 175 LEU B C 1
ATOM 4351 O O . LEU B 1 175 ? -14.125 -13.469 -11.555 1 98.5 175 LEU B O 1
ATOM 4355 N N . ARG B 1 176 ? -13.133 -12.789 -13.383 1 97.25 176 ARG B N 1
ATOM 4356 C CA . ARG B 1 176 ? -12.328 -14.008 -13.469 1 97.25 176 ARG B CA 1
ATOM 4357 C C . ARG B 1 176 ? -11.414 -14.141 -12.258 1 97.25 176 ARG B C 1
ATOM 4359 O O . ARG B 1 176 ? -11.25 -15.227 -11.711 1 97.25 176 ARG B O 1
ATOM 4366 N N . VAL B 1 177 ? -10.781 -13.016 -11.828 1 98.31 177 VAL B N 1
ATOM 4367 C CA . VAL B 1 177 ? -9.891 -13.109 -10.68 1 98.31 177 VAL B CA 1
ATOM 4368 C C . VAL B 1 177 ? -10.703 -13.344 -9.406 1 98.31 177 VAL B C 1
ATOM 4370 O O . VAL B 1 177 ? -10.258 -14.055 -8.5 1 98.31 177 VAL B O 1
ATOM 4373 N N . ALA B 1 178 ? -11.867 -12.711 -9.305 1 98.81 178 ALA B N 1
ATOM 4374 C CA . ALA B 1 178 ? -12.75 -12.969 -8.172 1 98.81 178 ALA B CA 1
ATOM 4375 C C . ALA B 1 178 ? -13.172 -14.438 -8.125 1 98.81 178 ALA B C 1
ATOM 4377 O O . ALA B 1 178 ? -13.133 -15.07 -7.066 1 98.81 178 ALA B O 1
ATOM 4378 N N . GLU B 1 179 ? -13.547 -14.93 -9.281 1 98 179 GLU B N 1
ATOM 4379 C CA . GLU B 1 179 ? -13.93 -16.344 -9.352 1 98 179 GLU B CA 1
ATOM 4380 C C . GLU B 1 179 ? -12.781 -17.25 -8.906 1 98 179 GLU B C 1
ATOM 4382 O O . GLU B 1 179 ? -13 -18.203 -8.156 1 98 179 GLU B O 1
ATOM 4387 N N . TYR B 1 180 ? -11.656 -16.969 -9.352 1 96.38 180 TYR B N 1
ATOM 4388 C CA . TYR B 1 180 ? -10.492 -17.75 -8.961 1 96.38 180 TYR B CA 1
ATOM 4389 C C . TYR B 1 180 ? -10.297 -17.719 -7.449 1 96.38 180 TYR B C 1
ATOM 4391 O O . TYR B 1 180 ? -9.992 -18.734 -6.832 1 96.38 180 TYR B O 1
ATOM 4399 N N . ALA B 1 181 ? -10.398 -16.531 -6.852 1 97.75 181 ALA B N 1
ATOM 4400 C CA . ALA B 1 181 ? -10.18 -16.359 -5.418 1 97.75 181 ALA B CA 1
ATOM 4401 C C . ALA B 1 181 ? -11.148 -17.219 -4.613 1 97.75 181 ALA B C 1
ATOM 4403 O O . ALA B 1 181 ? -10.75 -17.891 -3.654 1 97.75 181 ALA B O 1
ATOM 4404 N N . PHE B 1 182 ? -12.375 -17.234 -5.023 1 97.94 182 PHE B N 1
ATOM 4405 C CA . PHE B 1 182 ? -13.375 -18 -4.293 1 97.94 182 PHE B CA 1
ATOM 4406 C C . PHE B 1 182 ? -13.195 -19.5 -4.531 1 97.94 182 PHE B C 1
ATOM 4408 O O . PHE B 1 182 ? -13.359 -20.297 -3.611 1 97.94 182 PHE B O 1
ATOM 4415 N N . GLN B 1 183 ? -12.914 -19.859 -5.758 1 93.56 183 GLN B N 1
ATOM 4416 C CA . GLN B 1 183 ? -12.609 -21.25 -6.043 1 93.56 183 GLN B CA 1
ATOM 4417 C C . GLN B 1 183 ? -11.414 -21.734 -5.223 1 93.56 183 GLN B C 1
ATOM 4419 O O . GLN B 1 183 ? -11.43 -22.844 -4.68 1 93.56 183 GLN B O 1
ATOM 4424 N N . TYR B 1 184 ? -10.406 -20.906 -5.172 1 90.56 184 TYR B N 1
ATOM 4425 C CA . TYR B 1 184 ? -9.227 -21.219 -4.379 1 90.56 184 TYR B CA 1
ATOM 4426 C C . TYR B 1 184 ? -9.594 -21.406 -2.91 1 90.56 184 TYR B C 1
ATOM 4428 O O . TYR B 1 184 ? -9.148 -22.359 -2.273 1 90.56 184 TYR B O 1
ATOM 4436 N N . ALA B 1 185 ? -10.359 -20.453 -2.371 1 93.56 185 ALA B N 1
ATOM 4437 C CA . ALA B 1 185 ? -10.766 -20.516 -0.968 1 93.56 185 ALA B CA 1
ATOM 4438 C C . ALA B 1 185 ? -11.484 -21.828 -0.659 1 93.56 185 ALA B C 1
ATOM 4440 O O . ALA B 1 185 ? -11.156 -22.516 0.315 1 93.56 185 ALA B O 1
ATOM 4441 N N . ARG B 1 186 ? -12.367 -22.172 -1.521 1 92 186 ARG B N 1
ATOM 4442 C CA . ARG B 1 186 ? -13.125 -23.406 -1.307 1 92 186 ARG B CA 1
ATOM 4443 C C . ARG B 1 186 ? -12.219 -24.625 -1.431 1 92 186 ARG B C 1
ATOM 4445 O O . ARG B 1 186 ? -12.266 -25.516 -0.589 1 92 186 ARG B O 1
ATOM 4452 N N . ALA B 1 187 ? -11.414 -24.641 -2.445 1 81.56 187 ALA B N 1
ATOM 4453 C CA . ALA B 1 187 ? -10.555 -25.781 -2.732 1 81.56 187 ALA B CA 1
ATOM 4454 C C . ALA B 1 187 ? -9.539 -26 -1.612 1 81.56 187 ALA B C 1
ATOM 4456 O O . ALA B 1 187 ? -9.109 -27.125 -1.366 1 81.56 187 ALA B O 1
ATOM 4457 N N . HIS B 1 188 ? -9.211 -24.938 -0.854 1 82.38 188 HIS B N 1
ATOM 4458 C CA . HIS B 1 188 ? -8.148 -25.031 0.143 1 82.38 188 HIS B CA 1
ATOM 4459 C C . HIS B 1 188 ? -8.703 -24.875 1.555 1 82.38 188 HIS B C 1
ATOM 4461 O O . HIS B 1 188 ? -7.949 -24.641 2.5 1 82.38 188 HIS B O 1
ATOM 4467 N N . GLY B 1 189 ? -9.914 -24.922 1.674 1 87.06 189 GLY B N 1
ATOM 4468 C CA . GLY B 1 189 ? -10.562 -24.891 2.979 1 87.06 189 GLY B CA 1
ATOM 4469 C C . GLY B 1 189 ? -10.422 -23.547 3.684 1 87.06 189 GLY B C 1
ATOM 4470 O O . GLY B 1 189 ? -10.305 -23.5 4.91 1 87.06 189 GLY B O 1
ATOM 4471 N N . ARG B 1 190 ? -10.305 -22.516 2.912 1 92.44 190 ARG B N 1
ATOM 4472 C CA . ARG B 1 190 ? -10.273 -21.172 3.469 1 92.44 190 ARG B CA 1
ATOM 4473 C C . ARG B 1 190 ? -11.68 -20.672 3.799 1 92.44 190 ARG B C 1
ATOM 4475 O O . ARG B 1 190 ? -12.664 -21.156 3.225 1 92.44 190 ARG B O 1
ATOM 4482 N N . GLU B 1 191 ? -11.773 -19.703 4.703 1 96.94 191 GLU B N 1
ATOM 4483 C CA . GLU B 1 191 ? -13.094 -19.359 5.246 1 96.94 191 GLU B CA 1
ATOM 4484 C C . GLU B 1 191 ? -13.523 -17.953 4.832 1 96.94 191 GLU B C 1
ATOM 4486 O O . GLU B 1 191 ? -14.695 -17.609 4.934 1 96.94 191 GLU B O 1
ATOM 4491 N N . ARG B 1 192 ? -12.586 -17.172 4.352 1 98.56 192 ARG B N 1
ATOM 4492 C CA . ARG B 1 192 ? -12.898 -15.773 4.121 1 98.56 192 ARG B CA 1
ATOM 4493 C C . ARG B 1 192 ? -12.156 -15.234 2.904 1 98.56 192 ARG B C 1
ATOM 4495 O O . ARG B 1 192 ? -10.977 -15.539 2.705 1 98.56 192 ARG B O 1
ATOM 4502 N N . VAL B 1 193 ? -12.883 -14.477 2.082 1 98.81 193 VAL B N 1
ATOM 4503 C CA . VAL B 1 193 ? -12.289 -13.719 0.98 1 98.81 193 VAL B CA 1
ATOM 4504 C C . VAL B 1 193 ? -12.531 -12.227 1.19 1 98.81 193 VAL B C 1
ATOM 4506 O O . VAL B 1 193 ? -13.672 -11.789 1.355 1 98.81 193 VAL B O 1
ATOM 4509 N N . SER B 1 194 ? -11.461 -11.484 1.287 1 98.88 194 SER B N 1
ATOM 4510 C CA . SER B 1 194 ? -11.516 -10.031 1.44 1 98.88 194 SER B CA 1
ATOM 4511 C C . SER B 1 194 ? -11.172 -9.328 0.136 1 98.88 194 SER B C 1
ATOM 4513 O O . SER B 1 194 ? -10.062 -9.492 -0.39 1 98.88 194 SER B O 1
ATOM 4515 N N . ALA B 1 195 ? -12.117 -8.531 -0.39 1 98.94 195 ALA B N 1
ATOM 4516 C CA . ALA B 1 195 ? -11.836 -7.699 -1.555 1 98.94 195 ALA B CA 1
ATOM 4517 C C . ALA B 1 195 ? -11.219 -6.367 -1.137 1 98.94 195 ALA B C 1
ATOM 4519 O O . ALA B 1 195 ? -11.836 -5.598 -0.397 1 98.94 195 ALA B O 1
ATOM 4520 N N . ILE B 1 196 ? -10.016 -6.152 -1.601 1 98.81 196 ILE B N 1
ATOM 4521 C CA . ILE B 1 196 ? -9.305 -4.93 -1.259 1 98.81 196 ILE B CA 1
ATOM 4522 C C . ILE B 1 196 ? -9.516 -3.883 -2.354 1 98.81 196 ILE B C 1
ATOM 4524 O O . ILE B 1 196 ? -9.422 -4.195 -3.543 1 98.81 196 ILE B O 1
ATOM 4528 N N . HIS B 1 197 ? -9.773 -2.666 -1.938 1 98.25 197 HIS B N 1
ATOM 4529 C CA . HIS B 1 197 ? -10.188 -1.651 -2.902 1 98.25 197 HIS B CA 1
ATOM 4530 C C . HIS B 1 197 ? -9.93 -0.246 -2.369 1 98.25 197 HIS B C 1
ATOM 4532 O O . HIS B 1 197 ? -9.438 -0.083 -1.25 1 98.25 197 HIS B O 1
ATOM 4538 N N . LYS B 1 198 ? -10.086 0.721 -3.188 1 96.62 198 LYS B N 1
ATOM 4539 C CA . LYS B 1 198 ? -10.141 2.133 -2.824 1 96.62 198 LYS B CA 1
ATOM 4540 C C . LYS B 1 198 ? -11.359 2.812 -3.443 1 96.62 198 LYS B C 1
ATOM 4542 O O . LYS B 1 198 ? -11.25 3.9 -4.008 1 96.62 198 LYS B O 1
ATOM 4547 N N . ALA B 1 199 ? -12.516 2.285 -3.273 1 95.19 199 ALA B N 1
ATOM 4548 C CA . ALA B 1 199 ? -13.734 2.717 -3.955 1 95.19 199 ALA B CA 1
ATOM 4549 C C . ALA B 1 199 ? -14.266 4.016 -3.355 1 95.19 199 ALA B C 1
ATOM 4551 O O . ALA B 1 199 ? -15.102 4.688 -3.961 1 95.19 199 ALA B O 1
ATOM 4552 N N . ASN B 1 200 ? -13.773 4.395 -2.186 1 87.62 200 ASN B N 1
ATOM 4553 C CA . ASN B 1 200 ? -14.188 5.676 -1.626 1 87.62 200 ASN B CA 1
ATOM 4554 C C . ASN B 1 200 ? -13.586 6.844 -2.406 1 87.62 200 ASN B C 1
ATOM 4556 O O . ASN B 1 200 ? -14.117 7.957 -2.367 1 87.62 200 ASN B O 1
ATOM 4560 N N . ILE B 1 201 ? -12.547 6.586 -3.082 1 89.94 201 ILE B N 1
ATOM 4561 C CA . ILE B 1 201 ? -11.906 7.609 -3.902 1 89.94 201 ILE B CA 1
ATOM 4562 C C . ILE B 1 201 ? -12.141 7.309 -5.379 1 89.94 201 ILE B C 1
ATOM 4564 O O . ILE B 1 201 ? -12.539 8.188 -6.145 1 89.94 201 ILE B O 1
ATOM 4568 N N . MET B 1 202 ? -11.867 6.105 -5.73 1 94.25 202 MET B N 1
ATOM 4569 C CA . MET B 1 202 ? -12.102 5.672 -7.105 1 94.25 202 MET B CA 1
ATOM 4570 C C . MET B 1 202 ? -13.398 4.879 -7.211 1 94.25 202 MET B C 1
ATOM 4572 O O . MET B 1 202 ? -13.375 3.646 -7.266 1 94.25 202 MET B O 1
ATOM 4576 N N . GLN B 1 203 ? -14.422 5.535 -7.391 1 93.12 203 GLN B N 1
ATOM 4577 C CA . GLN B 1 203 ? -15.773 4.992 -7.262 1 93.12 203 GLN B CA 1
ATOM 4578 C C . GLN B 1 203 ? -16.125 4.098 -8.445 1 93.12 203 GLN B C 1
ATOM 4580 O O . GLN B 1 203 ? -16.812 3.086 -8.289 1 93.12 203 GLN B O 1
ATOM 4585 N N . LYS B 1 204 ? -15.633 4.48 -9.578 1 95.31 204 LYS B N 1
ATOM 4586 C CA . LYS B 1 204 ? -16.047 3.73 -10.766 1 95.31 204 LYS B CA 1
ATOM 4587 C C . LYS B 1 204 ? -15.133 2.531 -11 1 95.31 204 LYS B C 1
ATOM 4589 O O . LYS B 1 204 ? -15.609 1.402 -11.148 1 95.31 204 LYS B O 1
ATOM 4594 N N . THR B 1 205 ? -13.859 2.764 -10.992 1 96.69 205 THR B N 1
ATOM 4595 C CA . THR B 1 205 ? -12.938 1.665 -11.266 1 96.69 205 THR B CA 1
ATOM 4596 C C . THR B 1 205 ? -12.992 0.627 -10.148 1 96.69 205 THR B C 1
ATOM 4598 O O . THR B 1 205 ? -13.391 -0.518 -10.375 1 96.69 205 THR B O 1
ATOM 4601 N N . ASP B 1 206 ? -12.703 1.07 -8.938 1 97.56 206 ASP B N 1
ATOM 4602 C CA . ASP B 1 206 ? -12.734 0.129 -7.828 1 97.56 206 ASP B CA 1
ATOM 4603 C C . ASP B 1 206 ? -14.172 -0.294 -7.512 1 97.56 206 ASP B C 1
ATOM 4605 O O . ASP B 1 206 ? -14.398 -1.386 -6.988 1 97.56 206 ASP B O 1
ATOM 4609 N N . GLY B 1 207 ? -15.094 0.59 -7.828 1 97.19 207 GLY B N 1
ATOM 4610 C CA . GLY B 1 207 ? -16.5 0.202 -7.695 1 97.19 207 GLY B CA 1
ATOM 4611 C C . GLY B 1 207 ? -16.875 -0.979 -8.57 1 97.19 207 GLY B C 1
ATOM 4612 O O . GLY B 1 207 ? -17.594 -1.872 -8.141 1 97.19 207 GLY B O 1
ATOM 4613 N N . LEU B 1 208 ? -16.422 -0.956 -9.797 1 98.06 208 LEU B N 1
ATOM 4614 C CA . LEU B 1 208 ? -16.672 -2.072 -10.703 1 98.06 208 LEU B CA 1
ATOM 4615 C C . LEU B 1 208 ? -16.031 -3.354 -10.18 1 98.06 208 LEU B C 1
ATOM 4617 O O . LEU B 1 208 ? -16.641 -4.426 -10.242 1 98.06 208 LEU B O 1
ATOM 4621 N N . PHE B 1 209 ? -14.867 -3.236 -9.672 1 98.69 209 PHE B N 1
ATOM 4622 C CA . PHE B 1 209 ? -14.18 -4.387 -9.102 1 98.69 209 PHE B CA 1
ATOM 4623 C C . PHE B 1 209 ? -14.992 -4.996 -7.965 1 98.69 209 PHE B C 1
ATOM 4625 O O . PHE B 1 209 ? -15.18 -6.215 -7.91 1 98.69 209 PHE B O 1
ATOM 4632 N N . LEU B 1 210 ? -15.477 -4.152 -7.074 1 98.69 210 LEU B N 1
ATOM 4633 C CA . LEU B 1 210 ? -16.281 -4.605 -5.945 1 98.69 210 LEU B CA 1
ATOM 4634 C C . LEU B 1 210 ? -17.578 -5.258 -6.426 1 98.69 210 LEU B C 1
ATOM 4636 O O . LEU B 1 210 ? -18 -6.281 -5.883 1 98.69 210 LEU B O 1
ATOM 4640 N N . LYS B 1 211 ? -18.188 -4.629 -7.379 1 98.38 211 LYS B N 1
ATOM 4641 C CA . LYS B 1 211 ? -19.422 -5.191 -7.922 1 98.38 211 LYS B CA 1
ATOM 4642 C C . LYS B 1 211 ? -19.203 -6.613 -8.422 1 98.38 211 LYS B C 1
ATOM 4644 O O . LYS B 1 211 ? -20.031 -7.5 -8.172 1 98.38 211 LYS B O 1
ATOM 4649 N N . CYS B 1 212 ? -18.172 -6.809 -9.141 1 98.75 212 CYS B N 1
ATOM 4650 C CA . CYS B 1 212 ? -17.828 -8.125 -9.664 1 98.75 212 CYS B CA 1
ATOM 4651 C C . CYS B 1 212 ? -17.562 -9.109 -8.539 1 98.75 212 CYS B C 1
ATOM 4653 O O . CYS B 1 212 ? -18.016 -10.258 -8.578 1 98.75 212 CYS B O 1
ATOM 4655 N N . CYS B 1 213 ? -16.812 -8.695 -7.543 1 98.81 213 CYS B N 1
ATOM 4656 C CA . CYS B 1 213 ? -16.531 -9.562 -6.402 1 98.81 213 CYS B CA 1
ATOM 4657 C C . CYS B 1 213 ? -17.812 -9.961 -5.684 1 98.81 213 CYS B C 1
ATOM 4659 O O . CYS B 1 213 ? -17.984 -11.109 -5.281 1 98.81 213 CYS B O 1
ATOM 4661 N N . ARG B 1 214 ? -18.75 -9.039 -5.531 1 98.69 214 ARG B N 1
ATOM 4662 C CA . ARG B 1 214 ? -20.031 -9.312 -4.895 1 98.69 214 ARG B CA 1
ATOM 4663 C C . ARG B 1 214 ? -20.828 -10.352 -5.684 1 98.69 214 ARG B C 1
ATOM 4665 O O . ARG B 1 214 ? -21.406 -11.266 -5.102 1 98.69 214 ARG B O 1
ATOM 4672 N N . GLU B 1 215 ? -20.828 -10.117 -6.953 1 98.62 215 GLU B N 1
ATOM 4673 C CA . GLU B 1 215 ? -21.547 -11.047 -7.82 1 98.62 215 GLU B CA 1
ATOM 4674 C C . GLU B 1 215 ? -21.016 -12.469 -7.664 1 98.62 215 GLU B C 1
ATOM 4676 O O . GLU B 1 215 ? -21.781 -13.43 -7.594 1 98.62 215 GLU B O 1
ATOM 4681 N N . VAL B 1 216 ? -19.75 -12.617 -7.613 1 98.75 216 VAL B N 1
ATOM 4682 C CA . VAL B 1 216 ? -19.141 -13.93 -7.469 1 98.75 216 VAL B CA 1
ATOM 4683 C C . VAL B 1 216 ? -19.406 -14.477 -6.066 1 98.75 216 VAL B C 1
ATOM 4685 O O . VAL B 1 216 ? -19.672 -15.664 -5.898 1 98.75 216 VAL B O 1
ATOM 4688 N N . ALA B 1 217 ? -19.297 -13.641 -5.043 1 98.75 217 ALA B N 1
ATOM 4689 C CA . ALA B 1 217 ? -19.5 -14.039 -3.652 1 98.75 217 ALA B CA 1
ATOM 4690 C C . ALA B 1 217 ? -20.859 -14.695 -3.465 1 98.75 217 ALA B C 1
ATOM 4692 O O . ALA B 1 217 ? -21.016 -15.594 -2.639 1 98.75 217 ALA B O 1
ATOM 4693 N N . GLU B 1 218 ? -21.812 -14.297 -4.215 1 98.5 218 GLU B N 1
ATOM 4694 C CA . GLU B 1 218 ? -23.156 -14.836 -4.129 1 98.5 218 GLU B CA 1
ATOM 4695 C C . GLU B 1 218 ? -23.188 -16.328 -4.484 1 98.5 218 GLU B C 1
ATOM 4697 O O . GLU B 1 218 ? -24.047 -17.062 -4 1 98.5 218 GLU B O 1
ATOM 4702 N N . LYS B 1 219 ? -22.328 -16.703 -5.285 1 98.19 219 LYS B N 1
ATOM 4703 C CA . LYS B 1 219 ? -22.266 -18.094 -5.719 1 98.19 219 LYS B CA 1
ATOM 4704 C C . LYS B 1 219 ? -21.578 -18.969 -4.676 1 98.19 219 LYS B C 1
ATOM 4706 O O . LYS B 1 219 ? -21.641 -20.203 -4.75 1 98.19 219 LYS B O 1
ATOM 4711 N N . TYR B 1 220 ? -20.953 -18.328 -3.715 1 98.06 220 TYR B N 1
ATOM 4712 C CA . TYR B 1 220 ? -20.219 -19.047 -2.686 1 98.06 220 TYR B CA 1
ATOM 4713 C C . TYR B 1 220 ? -20.688 -18.641 -1.292 1 98.06 220 TYR B C 1
ATOM 4715 O O . TYR B 1 220 ? -19.906 -18.109 -0.502 1 98.06 220 TYR B O 1
ATOM 4723 N N . PRO B 1 221 ? -21.859 -18.984 -0.848 1 97 221 PRO B N 1
ATOM 4724 C CA . PRO B 1 221 ? -22.406 -18.547 0.431 1 97 221 PRO B CA 1
ATOM 4725 C C . PRO B 1 221 ? -21.688 -19.141 1.633 1 97 221 PRO B C 1
ATOM 4727 O O . PRO B 1 221 ? -21.812 -18.625 2.752 1 97 221 PRO B O 1
ATOM 4730 N N . ASP B 1 222 ? -20.922 -20.141 1.384 1 96.88 222 ASP B N 1
ATOM 4731 C CA . ASP B 1 222 ? -20.188 -20.797 2.461 1 96.88 222 ASP B CA 1
ATOM 4732 C C . ASP B 1 222 ? -18.906 -20.047 2.812 1 96.88 222 ASP B C 1
ATOM 4734 O O . ASP B 1 222 ? -18.281 -20.328 3.834 1 96.88 222 ASP B O 1
ATOM 4738 N N . ILE B 1 223 ? -18.531 -19.094 2.059 1 98.25 223 ILE B N 1
ATOM 4739 C CA . ILE B 1 223 ? -17.328 -18.297 2.27 1 98.25 223 ILE B CA 1
ATOM 4740 C C . ILE B 1 223 ? -17.703 -16.891 2.727 1 98.25 223 ILE B C 1
ATOM 4742 O O . ILE B 1 223 ? -18.547 -16.234 2.102 1 98.25 223 ILE B O 1
ATOM 4746 N N . LYS B 1 224 ? -17.156 -16.484 3.846 1 98.5 224 LYS B N 1
ATOM 4747 C CA . LYS B 1 224 ? -17.375 -15.117 4.316 1 98.5 224 LYS B CA 1
ATOM 4748 C C . LYS B 1 224 ? -16.734 -14.094 3.377 1 98.5 224 LYS B C 1
ATOM 4750 O O . LYS B 1 224 ? -15.578 -14.242 2.99 1 98.5 224 LYS B O 1
ATOM 4755 N N . TYR B 1 225 ? -17.625 -13.133 2.93 1 98.56 225 TYR B N 1
ATOM 4756 C CA . TYR B 1 225 ? -17.141 -12.086 2.035 1 98.56 225 TYR B CA 1
ATOM 4757 C C . TYR B 1 225 ? -17.078 -10.742 2.752 1 98.56 225 TYR B C 1
ATOM 4759 O O . TYR B 1 225 ? -18 -10.391 3.494 1 98.56 225 TYR B O 1
ATOM 4767 N N . GLU B 1 226 ? -15.922 -9.969 2.592 1 98.44 226 GLU B N 1
ATOM 4768 C CA . GLU B 1 226 ? -15.812 -8.617 3.135 1 98.44 226 GLU B CA 1
ATOM 4769 C C . GLU B 1 226 ? -15.047 -7.699 2.184 1 98.44 226 GLU B C 1
ATOM 4771 O O . GLU B 1 226 ? -14.367 -8.172 1.267 1 98.44 226 GLU B O 1
ATOM 4776 N N . GLU B 1 227 ? -15.281 -6.453 2.318 1 98.19 227 GLU B N 1
ATOM 4777 C CA . GLU B 1 227 ? -14.625 -5.398 1.55 1 98.19 227 GLU B CA 1
ATOM 4778 C C . GLU B 1 227 ? -13.797 -4.488 2.455 1 98.19 227 GLU B C 1
ATOM 4780 O O . GLU B 1 227 ? -14.273 -4.035 3.494 1 98.19 227 GLU B O 1
ATOM 4785 N N . VAL B 1 228 ? -12.523 -4.336 2.082 1 97.75 228 VAL B N 1
ATOM 4786 C CA . VAL B 1 228 ? -11.625 -3.564 2.938 1 97.75 228 VAL B CA 1
ATOM 4787 C C . VAL B 1 228 ? -10.852 -2.553 2.094 1 97.75 228 VAL B C 1
ATOM 4789 O O . VAL B 1 228 ? -10.297 -2.9 1.05 1 97.75 228 VAL B O 1
ATOM 4792 N N . ILE B 1 229 ? -10.797 -1.332 2.559 1 95.81 229 ILE B N 1
ATOM 4793 C CA . ILE B 1 229 ? -10.023 -0.295 1.883 1 95.81 229 ILE B CA 1
ATOM 4794 C C . ILE B 1 229 ? -8.531 -0.569 2.053 1 95.81 229 ILE B C 1
ATOM 4796 O O . ILE B 1 229 ? -8.086 -0.957 3.133 1 95.81 229 ILE B O 1
ATOM 4800 N N . ILE B 1 230 ? -7.773 -0.323 1.028 1 97.88 230 ILE B N 1
ATOM 4801 C CA . ILE B 1 230 ? -6.391 -0.786 0.953 1 97.88 230 ILE B CA 1
ATOM 4802 C C . ILE B 1 230 ? -5.574 -0.161 2.082 1 97.88 230 ILE B C 1
ATOM 4804 O O . ILE B 1 230 ? -4.73 -0.827 2.689 1 97.88 230 ILE B O 1
ATOM 4808 N N . ASP B 1 231 ? -5.766 1.164 2.334 1 95 231 ASP B N 1
ATOM 4809 C CA . ASP B 1 231 ? -4.984 1.794 3.393 1 95 231 ASP B CA 1
ATOM 4810 C C . ASP B 1 231 ? -5.281 1.157 4.75 1 95 231 ASP B C 1
ATOM 4812 O O . ASP B 1 231 ? -4.363 0.866 5.52 1 95 231 ASP B O 1
ATOM 4816 N N . ASN B 1 232 ? -6.527 0.909 4.973 1 93.88 232 ASN B N 1
ATOM 4817 C CA . ASN B 1 232 ? -6.914 0.217 6.195 1 93.88 232 ASN B CA 1
ATOM 4818 C C . ASN B 1 232 ? -6.379 -1.212 6.227 1 93.88 232 ASN B C 1
ATOM 4820 O O . ASN B 1 232 ? -6 -1.717 7.285 1 93.88 232 ASN B O 1
ATOM 4824 N N . CYS B 1 233 ? -6.438 -1.824 5.137 1 97.31 233 CYS B N 1
ATOM 4825 C CA . CYS B 1 233 ? -5.918 -3.184 5.031 1 97.31 233 CYS B CA 1
ATOM 4826 C C . CYS B 1 233 ? -4.457 -3.242 5.461 1 97.31 233 CYS B C 1
ATOM 4828 O O . CYS B 1 233 ? -4.066 -4.125 6.23 1 97.31 233 CYS B O 1
ATOM 4830 N N . CYS B 1 234 ? -3.662 -2.322 4.961 1 97.31 234 CYS B N 1
ATOM 4831 C CA . CYS B 1 234 ? -2.246 -2.295 5.312 1 97.31 234 CYS B CA 1
ATOM 4832 C C . CYS B 1 234 ? -2.062 -2.102 6.812 1 97.31 234 CYS B C 1
ATOM 4834 O O . CYS B 1 234 ? -1.214 -2.752 7.426 1 97.31 234 CYS B O 1
ATOM 4836 N N . MET B 1 235 ? -2.838 -1.241 7.371 1 94.06 235 MET B N 1
ATOM 4837 C CA . MET B 1 235 ? -2.781 -1.02 8.812 1 94.06 235 MET B CA 1
ATOM 4838 C C . MET B 1 235 ? -3.139 -2.293 9.57 1 94.06 235 MET B C 1
ATOM 4840 O O . MET B 1 235 ? -2.439 -2.676 10.516 1 94.06 235 MET B O 1
ATOM 4844 N N . MET B 1 236 ? -4.184 -2.947 9.164 1 94.94 236 MET B N 1
ATOM 4845 C CA . MET B 1 236 ? -4.684 -4.141 9.844 1 94.94 236 MET B CA 1
ATOM 4846 C C . MET B 1 236 ? -3.689 -5.289 9.727 1 94.94 236 MET B C 1
ATOM 4848 O O . MET B 1 236 ? -3.49 -6.043 10.68 1 94.94 236 MET B O 1
ATOM 4852 N N . LEU B 1 237 ? -3.1 -5.414 8.586 1 96.75 237 LEU B N 1
ATOM 4853 C CA . LEU B 1 237 ? -2.131 -6.484 8.359 1 96.75 237 LEU B CA 1
ATOM 4854 C C . LEU B 1 237 ? -0.946 -6.348 9.312 1 96.75 237 LEU B C 1
ATOM 4856 O O . LEU B 1 237 ? -0.463 -7.344 9.852 1 96.75 237 LEU B O 1
ATOM 4860 N N . VAL B 1 238 ? -0.514 -5.129 9.469 1 94.19 238 VAL B N 1
ATOM 4861 C CA . VAL B 1 238 ? 0.641 -4.875 10.328 1 94.19 238 VAL B CA 1
ATOM 4862 C C . VAL B 1 238 ? 0.265 -5.121 11.789 1 94.19 238 VAL B C 1
ATOM 4864 O O . VAL B 1 238 ? 1.079 -5.617 12.57 1 94.19 238 VAL B O 1
ATOM 4867 N N . LYS B 1 239 ? -0.924 -4.828 12.117 1 90.44 239 LYS B N 1
ATOM 4868 C CA . LYS B 1 239 ? -1.377 -4.992 13.5 1 90.44 239 LYS B CA 1
ATOM 4869 C C . LYS B 1 239 ? -1.669 -6.457 13.812 1 90.44 239 LYS B C 1
ATOM 4871 O O . LYS B 1 239 ? -1.255 -6.965 14.852 1 90.44 239 LYS B O 1
ATOM 4876 N N . ASN B 1 240 ? -2.422 -7.059 12.914 1 92.81 240 ASN B N 1
ATOM 4877 C CA . ASN B 1 240 ? -2.842 -8.438 13.117 1 92.81 240 ASN B CA 1
ATOM 4878 C C . ASN B 1 240 ? -3.15 -9.133 11.789 1 92.81 240 ASN B C 1
ATOM 4880 O O . ASN B 1 240 ? -4.309 -9.195 11.375 1 92.81 240 ASN B O 1
ATOM 4884 N N . PRO B 1 241 ? -2.184 -9.82 11.281 1 95.31 241 PRO B N 1
ATOM 4885 C CA . PRO B 1 241 ? -2.375 -10.445 9.969 1 95.31 241 PRO B CA 1
ATOM 4886 C C . PRO B 1 241 ? -3.418 -11.562 9.992 1 95.31 241 PRO B C 1
ATOM 4888 O O . PRO B 1 241 ? -3.943 -11.945 8.945 1 95.31 241 PRO B O 1
ATOM 4891 N N . SER B 1 242 ? -3.764 -12.117 11.156 1 92.94 242 SER B N 1
ATOM 4892 C CA . SER B 1 242 ? -4.688 -13.242 11.258 1 92.94 242 SER B CA 1
ATOM 4893 C C . SER B 1 242 ? -6.113 -12.82 10.93 1 92.94 242 SER B C 1
ATOM 4895 O O . SER B 1 242 ? -6.988 -13.664 10.742 1 92.94 242 SER B O 1
ATOM 4897 N N . LEU B 1 243 ? -6.262 -11.531 10.82 1 95 243 LEU B N 1
ATOM 4898 C CA . LEU B 1 243 ? -7.578 -11.008 10.469 1 95 243 LEU B CA 1
ATOM 4899 C C . LEU B 1 243 ? -7.93 -11.352 9.031 1 95 243 LEU B C 1
ATOM 4901 O O . LEU B 1 243 ? -9.094 -11.258 8.633 1 95 243 LEU B O 1
ATOM 4905 N N . PHE B 1 244 ? -6.93 -11.773 8.258 1 97.75 244 PHE B N 1
ATOM 4906 C CA . PHE B 1 244 ? -7.156 -12.023 6.844 1 97.75 244 PHE B CA 1
ATOM 4907 C C . PHE B 1 244 ? -6.887 -13.484 6.496 1 97.75 244 PHE B C 1
ATOM 4909 O O . PHE B 1 244 ? -6.152 -14.172 7.211 1 97.75 244 PHE B O 1
ATOM 4916 N N . ASP B 1 245 ? -7.527 -13.914 5.488 1 97.56 245 ASP B N 1
ATOM 4917 C CA . ASP B 1 245 ? -7.422 -15.281 4.996 1 97.56 245 ASP B CA 1
ATOM 4918 C C . ASP B 1 245 ? -7.043 -15.305 3.516 1 97.56 245 ASP B C 1
ATOM 4920 O O . ASP B 1 245 ? -5.859 -15.359 3.176 1 97.56 245 ASP B O 1
ATOM 4924 N N . VAL B 1 246 ? -7.957 -15.016 2.619 1 97.88 246 VAL B N 1
ATOM 4925 C CA . VAL B 1 246 ? -7.68 -14.828 1.199 1 97.88 246 VAL B CA 1
ATOM 4926 C C . VAL B 1 246 ? -7.996 -13.391 0.799 1 97.88 246 VAL B C 1
ATOM 4928 O O . VAL B 1 246 ? -9.094 -12.891 1.062 1 97.88 246 VAL B O 1
ATOM 4931 N N . LEU B 1 247 ? -7.012 -12.734 0.238 1 98.88 247 LEU B N 1
ATOM 4932 C CA . LEU B 1 247 ? -7.207 -11.367 -0.233 1 98.88 247 LEU B CA 1
ATOM 4933 C C . LEU B 1 247 ? -7.211 -11.312 -1.757 1 98.88 247 LEU B C 1
ATOM 4935 O O . LEU B 1 247 ? -6.281 -11.812 -2.4 1 98.88 247 LEU B O 1
ATOM 4939 N N . VAL B 1 248 ? -8.258 -10.75 -2.355 1 98.88 248 VAL B N 1
ATOM 4940 C CA . VAL B 1 248 ? -8.328 -10.539 -3.797 1 98.88 248 VAL B CA 1
ATOM 4941 C C . VAL B 1 248 ? -8.305 -9.047 -4.105 1 98.88 248 VAL B C 1
ATOM 4943 O O . VAL B 1 248 ? -8.945 -8.25 -3.408 1 98.88 248 VAL B O 1
ATOM 4946 N N . MET B 1 249 ? -7.469 -8.672 -5.094 1 98.69 249 MET B N 1
ATOM 4947 C CA . MET B 1 249 ? -7.203 -7.246 -5.25 1 98.69 249 MET B CA 1
ATOM 4948 C C . MET B 1 249 ? -6.832 -6.914 -6.695 1 98.69 249 MET B C 1
ATOM 4950 O O . MET B 1 249 ? -6.352 -7.777 -7.43 1 98.69 249 MET B O 1
ATOM 4954 N N . PRO B 1 250 ? -7.039 -5.605 -7.078 1 98.56 250 PRO B N 1
ATOM 4955 C CA . PRO B 1 250 ? -6.488 -5.137 -8.352 1 98.56 250 PRO B CA 1
ATOM 4956 C C . PRO B 1 250 ? -4.961 -5.168 -8.383 1 98.56 250 PRO B C 1
ATOM 4958 O O . PRO B 1 250 ? -4.324 -5.355 -7.344 1 98.56 250 PRO B O 1
ATOM 4961 N N . ASN B 1 251 ? -4.406 -4.934 -9.461 1 97.75 251 ASN B N 1
ATOM 4962 C CA . ASN B 1 251 ? -3.002 -5.172 -9.781 1 97.75 251 ASN B CA 1
ATOM 4963 C C . ASN B 1 251 ? -2.072 -4.406 -8.844 1 97.75 251 ASN B C 1
ATOM 4965 O O . ASN B 1 251 ? -1.281 -5.012 -8.117 1 97.75 251 ASN B O 1
ATOM 4969 N N . LEU B 1 252 ? -2.229 -3.164 -8.789 1 98 252 LEU B N 1
ATOM 4970 C CA . LEU B 1 252 ? -1.327 -2.352 -7.977 1 98 252 LEU B CA 1
ATOM 4971 C C . LEU B 1 252 ? -1.461 -2.701 -6.5 1 98 252 LEU B C 1
ATOM 4973 O O . LEU B 1 252 ? -0.458 -2.807 -5.789 1 98 252 LEU B O 1
ATOM 4977 N N . TYR B 1 253 ? -2.688 -2.859 -6.043 1 98.69 253 TYR B N 1
ATOM 4978 C CA . TYR B 1 253 ? -2.93 -3.186 -4.645 1 98.69 253 TYR B CA 1
ATOM 4979 C C . TYR B 1 253 ? -2.314 -4.531 -4.285 1 98.69 253 TYR B C 1
ATOM 4981 O O . TYR B 1 253 ? -1.707 -4.68 -3.221 1 98.69 253 TYR B O 1
ATOM 4989 N N . GLY B 1 254 ? -2.477 -5.445 -5.227 1 98.06 254 GLY B N 1
ATOM 4990 C CA . GLY B 1 254 ? -1.874 -6.75 -5.012 1 98.06 254 GLY B CA 1
ATOM 4991 C C . GLY B 1 254 ? -0.359 -6.703 -4.941 1 98.06 254 GLY B C 1
ATOM 4992 O O . GLY B 1 254 ? 0.255 -7.441 -4.168 1 98.06 254 GLY B O 1
ATOM 4993 N N . ASP B 1 255 ? 0.209 -5.898 -5.73 1 96.06 255 ASP B N 1
ATOM 4994 C CA . ASP B 1 255 ? 1.657 -5.715 -5.727 1 96.06 255 ASP B CA 1
ATOM 4995 C C . ASP B 1 255 ? 2.139 -5.188 -4.375 1 96.06 255 ASP B C 1
ATOM 4997 O O . ASP B 1 255 ? 3.09 -5.719 -3.799 1 96.06 255 ASP B O 1
ATOM 5001 N N . ILE B 1 256 ? 1.477 -4.258 -3.893 1 97.88 256 ILE B N 1
ATOM 5002 C CA . ILE B 1 256 ? 1.85 -3.584 -2.652 1 97.88 256 ILE B CA 1
ATOM 5003 C C . ILE B 1 256 ? 1.633 -4.527 -1.469 1 97.88 256 ILE B C 1
ATOM 5005 O O . ILE B 1 256 ? 2.543 -4.746 -0.668 1 97.88 256 ILE B O 1
ATOM 5009 N N . ILE B 1 257 ? 0.489 -5.133 -1.391 1 98.38 257 ILE B N 1
ATOM 5010 C CA . ILE B 1 257 ? 0.099 -5.914 -0.222 1 98.38 257 ILE B CA 1
ATOM 5011 C C . ILE B 1 257 ? 0.867 -7.234 -0.203 1 98.38 257 ILE B C 1
ATOM 5013 O O . ILE B 1 257 ? 1.25 -7.723 0.863 1 98.38 257 ILE B O 1
ATOM 5017 N N . SER B 1 258 ? 1.083 -7.82 -1.392 1 95.94 258 SER B N 1
ATOM 5018 C CA . SER B 1 258 ? 1.828 -9.078 -1.408 1 95.94 258 SER B CA 1
ATOM 5019 C C . SER B 1 258 ? 3.248 -8.883 -0.887 1 95.94 258 SER B C 1
ATOM 5021 O O . SER B 1 258 ? 3.766 -9.727 -0.156 1 95.94 258 SER B O 1
ATOM 5023 N N . ASP B 1 259 ? 3.91 -7.805 -1.229 1 94.69 259 ASP B N 1
ATOM 5024 C CA . ASP B 1 259 ? 5.246 -7.523 -0.711 1 94.69 259 ASP B CA 1
ATOM 5025 C C . ASP B 1 259 ? 5.195 -7.184 0.777 1 94.69 259 ASP B C 1
ATOM 5027 O O . ASP B 1 259 ? 6.117 -7.516 1.526 1 94.69 259 ASP B O 1
ATOM 5031 N N . LEU B 1 260 ? 4.148 -6.453 1.176 1 97.31 260 LEU B N 1
ATOM 5032 C CA . LEU B 1 260 ? 3.955 -6.219 2.602 1 97.31 260 LEU B CA 1
ATOM 5033 C C . LEU B 1 260 ? 3.875 -7.535 3.365 1 97.31 260 LEU B C 1
ATOM 5035 O O . LEU B 1 260 ? 4.559 -7.715 4.379 1 97.31 260 LEU B O 1
ATOM 5039 N N . CYS B 1 261 ? 3.102 -8.484 2.842 1 95.12 261 CYS B N 1
ATOM 5040 C CA . CYS B 1 261 ? 2.92 -9.781 3.49 1 95.12 261 CYS B CA 1
ATOM 5041 C C . CYS B 1 261 ? 4.23 -10.555 3.527 1 95.12 261 CYS B C 1
ATOM 5043 O O . CYS B 1 261 ? 4.512 -11.266 4.496 1 95.12 261 CYS B O 1
ATOM 5045 N N . ALA B 1 262 ? 4.969 -10.422 2.451 1 88.25 262 ALA B N 1
ATOM 5046 C CA . ALA B 1 262 ? 6.293 -11.047 2.457 1 88.25 262 ALA B CA 1
ATOM 5047 C C . ALA B 1 262 ? 7.137 -10.523 3.617 1 88.25 262 ALA B C 1
ATOM 5049 O O . ALA B 1 262 ? 7.891 -11.281 4.234 1 88.25 262 ALA B O 1
ATOM 5050 N N . GLY B 1 263 ? 6.973 -9.258 3.916 1 90.19 263 GLY B N 1
ATOM 5051 C CA . GLY B 1 263 ? 7.691 -8.664 5.031 1 90.19 263 GLY B CA 1
ATOM 5052 C C . GLY B 1 263 ? 7.273 -9.219 6.379 1 90.19 263 GLY B C 1
ATOM 5053 O O . GLY B 1 263 ? 8.086 -9.297 7.301 1 90.19 263 GLY B O 1
ATOM 5054 N N . LEU B 1 264 ? 6.059 -9.617 6.477 1 92.31 264 LEU B N 1
ATOM 5055 C CA . LEU B 1 264 ? 5.547 -10.164 7.727 1 92.31 264 LEU B CA 1
ATOM 5056 C C . LEU B 1 264 ? 6.273 -11.461 8.086 1 92.31 264 LEU B C 1
ATOM 5058 O O . LEU B 1 264 ? 6.445 -11.766 9.266 1 92.31 264 LEU B O 1
ATOM 5062 N N . ILE B 1 265 ? 6.707 -12.172 7.062 1 82.56 265 ILE B N 1
ATOM 5063 C CA . ILE B 1 265 ? 7.23 -13.5 7.34 1 82.56 265 ILE B CA 1
ATOM 5064 C C . ILE B 1 265 ? 8.742 -13.516 7.125 1 82.56 265 ILE B C 1
ATOM 5066 O O . ILE B 1 265 ? 9.367 -14.578 7.113 1 82.56 265 ILE B O 1
ATOM 5070 N N . GLY B 1 266 ? 9.281 -12.398 6.891 1 76.06 266 GLY B N 1
ATOM 5071 C CA . GLY B 1 266 ? 10.734 -12.344 6.887 1 76.06 266 GLY B CA 1
ATOM 5072 C C . GLY B 1 266 ? 11.312 -11.867 5.57 1 76.06 266 GLY B C 1
ATOM 5073 O O . GLY B 1 266 ? 12.508 -11.586 5.477 1 76.06 266 GLY B O 1
ATOM 5074 N N . GLY B 1 267 ? 10.516 -11.891 4.496 1 71.94 267 GLY B N 1
ATOM 5075 C CA . GLY B 1 267 ? 11.023 -11.32 3.258 1 71.94 267 GLY B CA 1
ATOM 5076 C C . GLY B 1 267 ? 10.531 -12.047 2.02 1 71.94 267 GLY B C 1
ATOM 5077 O O . GLY B 1 267 ? 9.789 -13.023 2.121 1 71.94 267 GLY B O 1
ATOM 5078 N N . LEU B 1 268 ? 11.039 -11.477 0.907 1 63.12 268 LEU B N 1
ATOM 5079 C CA . LEU B 1 268 ? 10.594 -11.969 -0.393 1 63.12 268 LEU B CA 1
ATOM 5080 C C . LEU B 1 268 ? 11.141 -13.367 -0.666 1 63.12 268 LEU B C 1
ATOM 5082 O O . LEU B 1 268 ? 10.508 -14.156 -1.375 1 63.12 268 LEU B O 1
ATOM 5086 N N . GLY B 1 269 ? 12.133 -13.617 -0.07 1 62.56 269 GLY B N 1
ATOM 5087 C CA . GLY B 1 269 ? 12.773 -14.898 -0.312 1 62.56 269 GLY B CA 1
ATOM 5088 C C . GLY B 1 269 ? 12 -16.062 0.263 1 62.56 269 GLY B C 1
ATOM 5089 O O . GLY B 1 269 ? 12.188 -17.219 -0.165 1 62.56 269 GLY B O 1
ATOM 5090 N N . LEU B 1 270 ? 11.062 -15.773 1.028 1 62.09 270 LEU B N 1
ATOM 5091 C CA . LEU B 1 270 ? 10.32 -16.828 1.707 1 62.09 270 LEU B CA 1
ATOM 5092 C C . LEU B 1 270 ? 8.898 -16.938 1.161 1 62.09 270 LEU B C 1
ATOM 5094 O O . LEU B 1 270 ? 8.102 -17.734 1.654 1 62.09 270 LEU B O 1
ATOM 5098 N N . THR B 1 271 ? 8.617 -16.172 0.171 1 69.88 271 THR B N 1
ATOM 5099 C CA . THR B 1 271 ? 7.238 -16.109 -0.309 1 69.88 271 THR B CA 1
ATOM 5100 C C . THR B 1 271 ? 7.125 -16.734 -1.7 1 69.88 271 THR B C 1
ATOM 5102 O O . THR B 1 271 ? 7.715 -16.219 -2.658 1 69.88 271 THR B O 1
ATOM 5105 N N . PRO B 1 272 ? 6.457 -17.844 -1.752 1 73.75 272 PRO B N 1
ATOM 5106 C CA . PRO B 1 272 ? 6.211 -18.406 -3.08 1 73.75 272 PRO B CA 1
ATOM 5107 C C . PRO B 1 272 ? 5.215 -17.578 -3.895 1 73.75 272 PRO B C 1
ATOM 5109 O O . PRO B 1 272 ? 4.465 -16.781 -3.334 1 73.75 272 PRO B O 1
ATOM 5112 N N . SER B 1 273 ? 5.312 -17.75 -5.199 1 83.75 273 SER B N 1
ATOM 5113 C CA . SER B 1 273 ? 4.398 -17.047 -6.094 1 83.75 273 SER B CA 1
ATOM 5114 C C . SER B 1 273 ? 4.07 -17.891 -7.32 1 83.75 273 SER B C 1
ATOM 5116 O O . SER B 1 273 ? 4.914 -18.641 -7.812 1 83.75 273 SER B O 1
ATOM 5118 N N . CYS B 1 274 ? 2.865 -17.812 -7.77 1 84.62 274 CYS B N 1
ATOM 5119 C CA . CYS B 1 274 ? 2.424 -18.5 -8.977 1 84.62 274 CYS B CA 1
ATOM 5120 C C . CYS B 1 274 ? 1.492 -17.625 -9.797 1 84.62 274 CYS B C 1
ATOM 5122 O O . CYS B 1 274 ? 0.595 -16.969 -9.25 1 84.62 274 CYS B O 1
ATOM 5124 N N . ASN B 1 275 ? 1.768 -17.609 -11.055 1 90.44 275 ASN B N 1
ATOM 5125 C CA . ASN B 1 275 ? 0.882 -16.938 -12 1 90.44 275 ASN B CA 1
ATOM 5126 C C . ASN B 1 275 ? -0.057 -17.922 -12.695 1 90.44 275 ASN B C 1
ATOM 5128 O O . ASN B 1 275 ? 0.394 -18.891 -13.305 1 90.44 275 ASN B O 1
ATOM 5132 N N . ILE B 1 276 ? -1.305 -17.625 -12.586 1 90.19 276 ILE B N 1
ATOM 5133 C CA . ILE B 1 276 ? -2.332 -18.5 -13.133 1 90.19 276 ILE B CA 1
ATOM 5134 C C . ILE B 1 276 ? -2.914 -17.875 -14.406 1 90.19 276 ILE B C 1
ATOM 5136 O O . ILE B 1 276 ? -3.254 -16.688 -14.43 1 90.19 276 ILE B O 1
ATOM 5140 N N . GLY B 1 277 ? -2.957 -18.719 -15.422 1 90.56 277 GLY B N 1
ATOM 5141 C CA . GLY B 1 277 ? -3.543 -18.281 -16.688 1 90.56 277 GLY B CA 1
ATOM 5142 C C . GLY B 1 277 ? -4.758 -19.094 -17.078 1 90.56 277 GLY B C 1
ATOM 5143 O O . GLY B 1 277 ? -5.188 -19.984 -16.344 1 90.56 277 GLY B O 1
ATOM 5144 N N . GLU B 1 278 ? -5.297 -18.625 -18.203 1 85.06 278 GLU B N 1
ATOM 5145 C CA . GLU B 1 278 ? -6.43 -19.375 -18.75 1 85.06 278 GLU B CA 1
ATOM 5146 C C . GLU B 1 278 ? -5.984 -20.719 -19.312 1 85.06 278 GLU B C 1
ATOM 5148 O O . GLU B 1 278 ? -4.82 -20.891 -19.672 1 85.06 278 GLU B O 1
ATOM 5153 N N . GLY B 1 279 ? -6.852 -21.703 -19.312 1 81.5 279 GLY B N 1
ATOM 5154 C CA . GLY B 1 279 ? -6.562 -23 -19.906 1 81.5 279 GLY B CA 1
ATOM 5155 C C . GLY B 1 279 ? -5.719 -23.891 -19 1 81.5 279 GLY B C 1
ATOM 5156 O O . GLY B 1 279 ? -5.07 -24.812 -19.469 1 81.5 279 GLY B O 1
ATOM 5157 N N . GLY B 1 280 ? -5.543 -23.438 -17.828 1 83.25 280 GLY B N 1
ATOM 5158 C CA . GLY B 1 280 ? -4.852 -24.297 -16.875 1 83.25 280 GLY B CA 1
ATOM 5159 C C . GLY B 1 280 ? -3.367 -23.984 -16.766 1 83.25 280 GLY B C 1
ATOM 5160 O O . GLY B 1 280 ? -2.607 -24.766 -16.188 1 83.25 280 GLY B O 1
ATOM 5161 N N . ILE B 1 281 ? -2.959 -22.859 -17.312 1 88.38 281 ILE B N 1
ATOM 5162 C CA . ILE B 1 281 ? -1.55 -22.484 -17.266 1 88.38 281 ILE B CA 1
ATOM 5163 C C . ILE B 1 281 ? -1.188 -22.031 -15.852 1 88.38 281 ILE B C 1
ATOM 5165 O O . ILE B 1 281 ? -1.959 -21.312 -15.203 1 88.38 281 ILE B O 1
ATOM 5169 N N . ALA B 1 282 ? -0.095 -22.531 -15.328 1 85.88 282 ALA B N 1
ATOM 5170 C CA . ALA B 1 282 ? 0.472 -22.125 -14.047 1 85.88 282 ALA B CA 1
ATOM 5171 C C . ALA B 1 282 ? 1.983 -21.938 -14.148 1 85.88 282 ALA B C 1
ATOM 5173 O O . ALA B 1 282 ? 2.711 -22.891 -14.453 1 85.88 282 ALA B O 1
ATOM 5174 N N . LEU B 1 283 ? 2.375 -20.734 -13.969 1 87.56 283 LEU B N 1
ATOM 5175 C CA . LEU B 1 283 ? 3.799 -20.406 -14.016 1 87.56 283 LEU B CA 1
ATOM 5176 C C . LEU B 1 283 ? 4.297 -19.953 -12.648 1 87.56 283 LEU B C 1
ATOM 5178 O O . LEU B 1 283 ? 3.99 -18.844 -12.211 1 87.56 283 LEU B O 1
ATOM 5182 N N . ALA B 1 284 ? 5.074 -20.766 -12.016 1 82.94 284 ALA B N 1
ATOM 5183 C CA . ALA B 1 284 ? 5.656 -20.438 -10.719 1 82.94 284 ALA B CA 1
ATOM 5184 C C . ALA B 1 284 ? 6.828 -19.469 -10.875 1 82.94 284 ALA B C 1
ATOM 5186 O O . ALA B 1 284 ? 7.547 -19.516 -11.883 1 82.94 284 ALA B O 1
ATOM 5187 N N . GLU B 1 285 ? 6.871 -18.562 -9.898 1 81.44 285 GLU B N 1
ATOM 5188 C CA . GLU B 1 285 ? 7.934 -17.562 -10.016 1 81.44 285 GLU B CA 1
ATOM 5189 C C . GLU B 1 285 ? 8.547 -17.25 -8.656 1 81.44 285 GLU B C 1
ATOM 5191 O O . GLU B 1 285 ? 7.848 -17.203 -7.641 1 81.44 285 GLU B O 1
ATOM 5196 N N . ALA B 1 286 ? 9.906 -17.062 -8.766 1 67.94 286 ALA B N 1
ATOM 5197 C CA . ALA B 1 286 ? 10.578 -16.5 -7.594 1 67.94 286 ALA B CA 1
ATOM 5198 C C . ALA B 1 286 ? 10.289 -15.016 -7.449 1 67.94 286 ALA B C 1
ATOM 5200 O O . ALA B 1 286 ? 10.234 -14.289 -8.445 1 67.94 286 ALA B O 1
ATOM 5201 N N . VAL B 1 287 ? 9.977 -14.57 -6.238 1 63.12 287 VAL B N 1
ATOM 5202 C CA . VAL B 1 287 ? 9.555 -13.188 -6.062 1 63.12 287 VAL B CA 1
ATOM 5203 C C . VAL B 1 287 ? 10.766 -12.297 -5.82 1 63.12 287 VAL B C 1
ATOM 5205 O O . VAL B 1 287 ? 10.711 -11.086 -6.035 1 63.12 287 VAL B O 1
ATOM 5208 N N . HIS B 1 288 ? 11.891 -12.898 -5.59 1 58.66 288 HIS B N 1
ATOM 5209 C CA . HIS B 1 288 ? 13.055 -12.062 -5.316 1 58.66 288 HIS B CA 1
ATOM 5210 C C . HIS B 1 288 ? 13.648 -11.508 -6.609 1 58.66 288 HIS B C 1
ATOM 5212 O O . HIS B 1 288 ? 13.398 -12.039 -7.691 1 58.66 288 HIS B O 1
ATOM 5218 N N . GLY B 1 289 ? 14.258 -10.352 -6.559 1 60.41 289 GLY B N 1
ATOM 5219 C CA . GLY B 1 289 ? 14.891 -9.719 -7.703 1 60.41 289 GLY B CA 1
ATOM 5220 C C . GLY B 1 289 ? 16.109 -10.469 -8.211 1 60.41 289 GLY B C 1
ATOM 5221 O O . GLY B 1 289 ? 16.469 -11.516 -7.664 1 60.41 289 GLY B O 1
ATOM 5222 N N . SER B 1 290 ? 16.594 -10.047 -9.336 1 52.19 290 SER B N 1
ATOM 5223 C CA . SER B 1 290 ? 17.719 -10.703 -9.992 1 52.19 290 SER B CA 1
ATOM 5224 C C . SER B 1 290 ? 19.016 -10.547 -9.18 1 52.19 290 SER B C 1
ATOM 5226 O O . SER B 1 290 ? 19.953 -11.32 -9.344 1 52.19 290 SER B O 1
ATOM 5228 N N . ALA B 1 291 ? 18.891 -9.648 -8.227 1 51.12 291 ALA B N 1
ATOM 5229 C CA . ALA B 1 291 ? 20.031 -9.375 -7.348 1 51.12 291 ALA B CA 1
ATOM 5230 C C . ALA B 1 291 ? 21.344 -9.57 -8.086 1 51.12 291 ALA B C 1
ATOM 5232 O O . ALA B 1 291 ? 22.172 -10.383 -7.68 1 51.12 291 ALA B O 1
ATOM 5233 N N . PRO B 1 292 ? 21.516 -8.789 -9.164 1 53.09 292 PRO B N 1
ATOM 5234 C CA . PRO B 1 292 ? 22.672 -9.031 -10.023 1 53.09 292 PRO B CA 1
ATOM 5235 C C . PRO B 1 292 ? 24 -8.867 -9.281 1 53.09 292 PRO B C 1
ATOM 5237 O O . PRO B 1 292 ? 25 -9.492 -9.656 1 53.09 292 PRO B O 1
ATOM 5240 N N . ASP B 1 293 ? 23.891 -8.148 -8.25 1 49.91 293 ASP B N 1
ATOM 5241 C CA . ASP B 1 293 ? 25.125 -7.852 -7.531 1 49.91 293 ASP B CA 1
ATOM 5242 C C . ASP B 1 293 ? 25.641 -9.086 -6.789 1 49.91 293 ASP B C 1
ATOM 5244 O O . ASP B 1 293 ? 26.828 -9.164 -6.461 1 49.91 293 ASP B O 1
ATOM 5248 N N . ILE B 1 294 ? 24.781 -9.992 -6.582 1 49.69 294 ILE B N 1
ATOM 5249 C CA . ILE B 1 294 ? 25.219 -11.172 -5.832 1 49.69 294 ILE B CA 1
ATOM 5250 C C . ILE B 1 294 ? 25.219 -12.391 -6.746 1 49.69 294 ILE B C 1
ATOM 5252 O O . ILE B 1 294 ? 25.469 -13.508 -6.293 1 49.69 294 ILE B O 1
ATOM 5256 N N . ALA B 1 295 ? 25 -12.047 -8.07 1 51.19 295 ALA B N 1
ATOM 5257 C CA . ALA B 1 295 ? 25.016 -13.133 -9.047 1 51.19 295 ALA B CA 1
ATOM 5258 C C . ALA B 1 295 ? 26.375 -13.82 -9.07 1 51.19 295 ALA B C 1
ATOM 5260 O O . ALA B 1 295 ? 27.406 -13.156 -9.039 1 51.19 295 ALA B O 1
ATOM 5261 N N . GLY B 1 296 ? 26.297 -15.117 -9.172 1 44.81 296 GLY B N 1
ATOM 5262 C CA . GLY B 1 296 ? 27.547 -15.867 -9.195 1 44.81 296 GLY B CA 1
ATOM 5263 C C . GLY B 1 296 ? 28.125 -16.109 -7.82 1 44.81 296 GLY B C 1
ATOM 5264 O O . GLY B 1 296 ? 29.094 -16.859 -7.672 1 44.81 296 GLY B O 1
ATOM 5265 N N . LYS B 1 297 ? 27.562 -15.289 -6.965 1 43.75 297 LYS B N 1
ATOM 5266 C CA . LYS B 1 297 ? 28.062 -15.461 -5.602 1 43.75 297 LYS B CA 1
ATOM 5267 C C . LYS B 1 297 ? 27.203 -16.469 -4.836 1 43.75 297 LYS B C 1
ATOM 5269 O O . LYS B 1 297 ? 26.078 -16.156 -4.445 1 43.75 297 LYS B O 1
ATOM 5274 N N . VAL B 1 298 ? 27.312 -17.656 -5.301 1 41.03 298 VAL B N 1
ATOM 5275 C CA . VAL B 1 298 ? 26.531 -18.875 -5.098 1 41.03 298 VAL B CA 1
ATOM 5276 C C . VAL B 1 298 ? 25.938 -18.875 -3.691 1 41.03 298 VAL B C 1
ATOM 5278 O O . VAL B 1 298 ? 24.781 -19.266 -3.498 1 41.03 298 VAL B O 1
ATOM 5281 N N . CYS B 1 299 ? 26.781 -18.641 -2.703 1 35.88 299 CYS B N 1
ATOM 5282 C CA . CYS B 1 299 ? 26.531 -19.125 -1.351 1 35.88 299 CYS B CA 1
ATOM 5283 C C . CYS B 1 299 ? 25.312 -18.406 -0.747 1 35.88 299 CYS B C 1
ATOM 5285 O O . CYS B 1 299 ? 24.781 -18.859 0.268 1 35.88 299 CYS B O 1
ATOM 5287 N N . LEU B 1 300 ? 25.078 -17.375 -1.329 1 36.69 300 LEU B N 1
ATOM 5288 C CA . LEU B 1 300 ? 24.172 -16.547 -0.531 1 36.69 300 LEU B CA 1
ATOM 5289 C C . LEU B 1 300 ? 22.719 -16.75 -0.96 1 36.69 300 LEU B C 1
ATOM 5291 O O . LEU B 1 300 ? 21.797 -16.203 -0.343 1 36.69 300 LEU B O 1
ATOM 5295 N N . ILE B 1 301 ? 22.5 -17.469 -2.111 1 39.66 301 ILE B N 1
ATOM 5296 C CA . ILE B 1 301 ? 21.141 -17.484 -2.643 1 39.66 301 ILE B CA 1
ATOM 5297 C C . ILE B 1 301 ? 20.391 -18.688 -2.08 1 39.66 301 ILE B C 1
ATOM 5299 O O . ILE B 1 301 ? 20.797 -19.828 -2.254 1 39.66 301 ILE B O 1
ATOM 5303 N N . TYR B 1 302 ? 19.594 -18.547 -1.023 1 42.25 302 TYR B N 1
ATOM 5304 C CA . TYR B 1 302 ? 18.797 -19.594 -0.407 1 42.25 302 TYR B CA 1
ATOM 5305 C C . TYR B 1 302 ? 17.859 -20.234 -1.424 1 42.25 302 TYR B C 1
ATOM 5307 O O . TYR B 1 302 ? 16.875 -19.609 -1.851 1 42.25 302 TYR B O 1
ATOM 5315 N N . PRO B 1 303 ? 18.406 -21.203 -2.203 1 42.25 303 PRO B N 1
ATOM 5316 C CA . PRO B 1 303 ? 17.531 -21.969 -3.113 1 42.25 303 PRO B CA 1
ATOM 5317 C C . PRO B 1 303 ? 16.188 -22.312 -2.49 1 42.25 303 PRO B C 1
ATOM 5319 O O . PRO B 1 303 ? 15.258 -22.703 -3.201 1 42.25 303 PRO B O 1
ATOM 5322 N N . GLU B 1 304 ? 16.188 -22.125 -1.185 1 43.34 304 GLU B N 1
ATOM 5323 C CA . GLU B 1 304 ? 14.984 -22.547 -0.462 1 43.34 304 GLU B CA 1
ATOM 5324 C C . GLU B 1 304 ? 13.734 -21.875 -1.033 1 43.34 304 GLU B C 1
ATOM 5326 O O . GLU B 1 304 ? 12.695 -22.531 -1.183 1 43.34 304 GLU B O 1
ATOM 5331 N N . PHE B 1 305 ? 14.016 -20.719 -1.375 1 46.94 305 PHE B N 1
ATOM 5332 C CA . PHE B 1 305 ? 12.828 -19.953 -1.724 1 46.94 305 PHE B CA 1
ATOM 5333 C C . PHE B 1 305 ? 12.25 -20.422 -3.055 1 46.94 305 PHE B C 1
ATOM 5335 O O . PHE B 1 305 ? 11.031 -20.5 -3.219 1 46.94 305 PHE B O 1
ATOM 5342 N N . CYS B 1 306 ? 13.25 -20.781 -3.875 1 45.91 306 CYS B N 1
ATOM 5343 C CA . CYS B 1 306 ? 12.766 -21.281 -5.156 1 45.91 306 CYS B CA 1
ATOM 5344 C C . CYS B 1 306 ? 12.055 -22.609 -4.992 1 45.91 306 CYS B C 1
ATOM 5346 O O . CYS B 1 306 ? 11.016 -22.844 -5.609 1 45.91 306 CYS B O 1
ATOM 5348 N N . VAL B 1 307 ? 12.594 -23.312 -4.059 1 44.25 307 VAL B N 1
ATOM 5349 C CA . VAL B 1 307 ? 12.023 -24.641 -3.855 1 44.25 307 VAL B CA 1
ATOM 5350 C C . VAL B 1 307 ? 10.633 -24.516 -3.246 1 44.25 307 VAL B C 1
ATOM 5352 O O . VAL B 1 307 ? 9.703 -25.234 -3.641 1 44.25 307 VAL B O 1
ATOM 5355 N N . ILE B 1 308 ? 10.539 -23.516 -2.359 1 46.22 308 ILE B N 1
ATOM 5356 C CA . ILE B 1 308 ? 9.234 -23.328 -1.729 1 46.22 308 ILE B CA 1
ATOM 5357 C C . ILE B 1 308 ? 8.211 -22.891 -2.777 1 46.22 308 ILE B C 1
ATOM 5359 O O . ILE B 1 308 ? 7.086 -23.391 -2.795 1 46.22 308 ILE B O 1
ATOM 5363 N N . SER B 1 309 ? 8.688 -21.984 -3.578 1 46.97 309 SER B N 1
ATOM 5364 C CA . SER B 1 309 ? 7.766 -21.531 -4.621 1 46.97 309 SER B CA 1
ATOM 5365 C C . SER B 1 309 ? 7.305 -22.703 -5.48 1 46.97 309 SER B C 1
ATOM 5367 O O . SER B 1 309 ? 6.121 -22.812 -5.809 1 46.97 309 SER B O 1
ATOM 5369 N N . ILE B 1 310 ? 8.266 -23.547 -5.707 1 46.5 310 ILE B N 1
ATOM 5370 C CA . ILE B 1 310 ? 7.98 -24.672 -6.594 1 46.5 310 ILE B CA 1
ATOM 5371 C C . ILE B 1 310 ? 7.047 -25.656 -5.891 1 46.5 310 ILE B C 1
ATOM 5373 O O . ILE B 1 310 ? 6.129 -26.188 -6.512 1 46.5 310 ILE B O 1
ATOM 5377 N N . SER B 1 311 ? 7.387 -25.844 -4.625 1 42.69 311 SER B N 1
ATOM 5378 C CA . SER B 1 311 ? 6.574 -26.812 -3.902 1 42.69 311 SER B CA 1
ATOM 5379 C C . SER B 1 311 ? 5.125 -26.344 -3.797 1 42.69 311 SER B C 1
ATOM 5381 O O . SER B 1 311 ? 4.199 -27.156 -3.93 1 42.69 311 SER B O 1
ATOM 5383 N N . LEU B 1 312 ? 5.02 -25.109 -3.488 1 44.16 312 LEU B N 1
ATOM 5384 C CA . LEU B 1 312 ? 3.666 -24.578 -3.428 1 44.16 312 LEU B CA 1
ATOM 5385 C C . LEU B 1 312 ? 2.953 -24.734 -4.766 1 44.16 312 LEU B C 1
ATOM 5387 O O . LEU B 1 312 ? 1.761 -25.047 -4.805 1 44.16 312 LEU B O 1
ATOM 5391 N N . PHE B 1 313 ? 3.709 -24.484 -5.785 1 42 313 PHE B N 1
ATOM 5392 C CA . PHE B 1 313 ? 3.146 -24.562 -7.129 1 42 313 PHE B CA 1
ATOM 5393 C C . PHE B 1 313 ? 2.598 -25.953 -7.406 1 42 313 PHE B C 1
ATOM 5395 O O . PHE B 1 313 ? 1.5 -26.094 -7.949 1 42 313 PHE B O 1
ATOM 5402 N N . PHE B 1 314 ? 3.492 -26.812 -7.152 1 43.69 314 PHE B N 1
ATOM 5403 C CA . PHE B 1 314 ? 3.068 -28.172 -7.496 1 43.69 314 PHE B CA 1
ATOM 5404 C C . PHE B 1 314 ? 1.883 -28.594 -6.641 1 43.69 314 PHE B C 1
ATOM 5406 O O . PHE B 1 314 ? 1.06 -29.406 -7.074 1 43.69 314 PHE B O 1
ATOM 5413 N N . SER B 1 315 ? 1.884 -27.984 -5.523 1 40.5 315 SER B N 1
ATOM 5414 C CA . SER B 1 315 ? 0.708 -28.312 -4.719 1 40.5 315 SER B CA 1
ATOM 5415 C C . SER B 1 315 ? -0.557 -27.719 -5.336 1 40.5 315 SER B C 1
ATOM 5417 O O . SER B 1 315 ? -1.643 -28.281 -5.195 1 40.5 315 SER B O 1
ATOM 5419 N N . LEU B 1 316 ? -0.448 -26.5 -5.844 1 38.28 316 LEU B N 1
ATOM 5420 C CA . LEU B 1 316 ? -1.619 -25.797 -6.359 1 38.28 316 LEU B CA 1
ATOM 5421 C C . LEU B 1 316 ? -2.141 -26.469 -7.629 1 38.28 316 LEU B C 1
ATOM 5423 O O . LEU B 1 316 ? -3.344 -26.453 -7.891 1 38.28 316 LEU B O 1
ATOM 5427 N N . GLN B 1 317 ? -1.368 -26.547 -8.609 1 36.75 317 GLN B N 1
ATOM 5428 C CA . GLN B 1 317 ? -1.91 -26.969 -9.898 1 36.75 317 GLN B CA 1
ATOM 5429 C C . GLN B 1 317 ? -2.303 -28.438 -9.883 1 36.75 317 GLN B C 1
ATOM 5431 O O . GLN B 1 317 ? -3.316 -28.828 -10.469 1 36.75 317 GLN B O 1
ATOM 5436 N N . ASN B 1 318 ? -1.305 -29.297 -10.039 1 36.28 318 ASN B N 1
ATOM 5437 C CA . ASN B 1 318 ? -1.596 -30.703 -10.32 1 36.28 318 ASN B CA 1
ATOM 5438 C C . ASN B 1 318 ? -2.137 -31.422 -9.086 1 36.28 318 ASN B C 1
ATOM 5440 O O . ASN B 1 318 ? -1.855 -31.016 -7.957 1 36.28 318 ASN B O 1
ATOM 5444 N N . ASN B 1 319 ? -3.252 -32.188 -9.211 1 32.66 319 ASN B N 1
ATOM 5445 C CA . ASN B 1 319 ? -3.627 -33.312 -8.352 1 32.66 319 ASN B CA 1
ATOM 5446 C C . ASN B 1 319 ? -2.406 -33.938 -7.684 1 32.66 319 ASN B C 1
ATOM 5448 O O . ASN B 1 319 ? -2.436 -35.094 -7.305 1 32.66 319 ASN B O 1
ATOM 5452 N N . ILE B 1 320 ? -1.384 -33.656 -8.148 1 32.28 320 ILE B N 1
ATOM 5453 C CA . ILE B 1 320 ? -0.304 -34.094 -7.266 1 32.28 320 ILE B CA 1
ATOM 5454 C C . ILE B 1 320 ? -0.371 -33.312 -5.949 1 32.28 320 ILE B C 1
ATOM 5456 O O . ILE B 1 320 ? 0.054 -32.156 -5.879 1 32.28 320 ILE B O 1
ATOM 5460 N N . LEU B 1 321 ? -1.478 -33.188 -5.445 1 30.69 321 LEU B N 1
ATOM 5461 C CA . LEU B 1 321 ? -1.732 -32.781 -4.059 1 30.69 321 LEU B CA 1
ATOM 5462 C C . LEU B 1 321 ? -0.538 -33.125 -3.174 1 30.69 321 LEU B C 1
ATOM 5464 O O . LEU B 1 321 ? -0.27 -34.312 -2.91 1 30.69 321 LEU B O 1
ATOM 5468 N N . ILE B 1 322 ? 0.65 -32.719 -3.363 1 32.62 322 ILE B N 1
ATOM 5469 C CA . ILE B 1 322 ? 1.29 -32.875 -2.062 1 32.62 322 ILE B CA 1
ATOM 5470 C C . ILE B 1 322 ? 0.26 -32.688 -0.952 1 32.62 322 ILE B C 1
ATOM 5472 O O . ILE B 1 322 ? -0.437 -31.672 -0.906 1 32.62 322 ILE B O 1
ATOM 5476 N N . GLN B 1 323 ? -0.439 -33.625 -0.644 1 31.58 323 GLN B N 1
ATOM 5477 C CA . GLN B 1 323 ? -1.456 -33.562 0.4 1 31.58 323 GLN B CA 1
ATOM 5478 C C . GLN B 1 323 ? -1.24 -32.344 1.295 1 31.58 323 GLN B C 1
ATOM 5480 O O . GLN B 1 323 ? -0.131 -32.125 1.78 1 31.58 323 GLN B O 1
ATOM 5485 N N . SER B 1 324 ? -2.045 -31.297 0.969 1 36.69 324 SER B N 1
ATOM 5486 C CA . SER B 1 324 ? -2.131 -30.094 1.789 1 36.69 324 SER B CA 1
ATOM 5487 C C . SER B 1 324 ? -1.49 -30.312 3.156 1 36.69 324 SER B C 1
ATOM 5489 O O . SER B 1 324 ? -0.859 -29.406 3.703 1 36.69 324 SER B O 1
ATOM 5491 N N . SER B 1 325 ? -1.71 -31.562 3.609 1 35.56 325 SER B N 1
ATOM 5492 C CA . SER B 1 325 ? -1.186 -31.906 4.93 1 35.56 325 SER B CA 1
ATOM 5493 C C . SER B 1 325 ? 0.328 -32.094 4.895 1 35.56 325 SER B C 1
ATOM 5495 O O . SER B 1 325 ? 0.995 -32 5.926 1 35.56 325 SER B O 1
ATOM 5497 N N . LEU B 1 326 ? 0.748 -32.469 3.779 1 34.31 326 LEU B N 1
ATOM 5498 C CA . LEU B 1 326 ? 2.176 -32.75 3.75 1 34.31 326 LEU B CA 1
ATOM 5499 C C . LEU B 1 326 ? 2.98 -31.5 3.4 1 34.31 326 LEU B C 1
ATOM 5501 O O . LEU B 1 326 ? 4.203 -31.484 3.555 1 34.31 326 LEU B O 1
ATOM 5505 N N . LEU B 1 327 ? 2.23 -30.531 2.85 1 39.88 327 LEU B N 1
ATOM 5506 C CA . LEU B 1 327 ? 2.904 -29.297 2.477 1 39.88 327 LEU B CA 1
ATOM 5507 C C . LEU B 1 327 ? 3.656 -28.703 3.666 1 39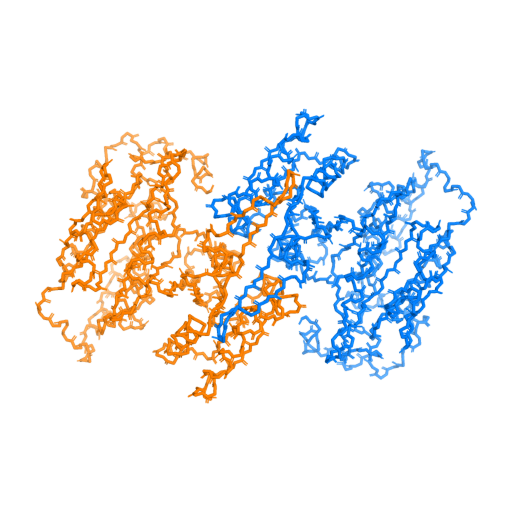.88 327 LEU B C 1
ATOM 5509 O O . LEU B 1 327 ? 4.836 -28.359 3.553 1 39.88 327 LEU B O 1
ATOM 5513 N N . PRO B 1 328 ? 2.889 -28.531 4.691 1 38.88 328 PRO B N 1
ATOM 5514 C CA . PRO B 1 328 ? 3.676 -28.047 5.824 1 38.88 328 PRO B CA 1
ATOM 5515 C C . PRO B 1 328 ? 4.863 -28.938 6.152 1 38.88 328 PRO B C 1
ATOM 5517 O O . PRO B 1 328 ? 5.949 -28.453 6.465 1 38.88 328 PRO B O 1
ATOM 5520 N N . SER B 1 329 ? 4.531 -30.297 6.02 1 37.16 329 SER B N 1
ATOM 5521 C CA . SER B 1 329 ? 5.617 -31.219 6.332 1 37.16 329 SER B CA 1
ATOM 5522 C C . SER B 1 329 ? 6.73 -31.141 5.293 1 37.16 329 SER B C 1
ATOM 5524 O O . SER B 1 329 ? 7.91 -31.219 5.637 1 37.16 329 SER B O 1
ATOM 5526 N N . PHE B 1 330 ? 6.285 -31.109 4.086 1 39.81 330 PHE B N 1
ATOM 5527 C CA . PHE B 1 330 ? 7.289 -30.953 3.039 1 39.81 330 PHE B CA 1
ATOM 5528 C C . PHE B 1 330 ? 8.039 -29.641 3.186 1 39.81 330 PHE B C 1
ATOM 5530 O O . PHE B 1 330 ? 9.266 -29.609 3.111 1 39.81 330 PHE B O 1
ATOM 5537 N N . LEU B 1 331 ? 7.305 -28.578 3.393 1 42.78 331 LEU B N 1
ATOM 5538 C CA . LEU B 1 331 ? 7.922 -27.281 3.664 1 42.78 331 LEU B CA 1
ATOM 5539 C C . LEU B 1 331 ? 8.797 -27.344 4.914 1 42.78 331 LEU B C 1
ATOM 5541 O O . LEU B 1 331 ? 9.906 -26.812 4.93 1 42.78 331 LEU B O 1
ATOM 5545 N N . HIS B 1 332 ? 8.156 -27.984 5.891 1 38.53 332 HIS B N 1
ATOM 5546 C CA . HIS B 1 332 ? 8.969 -28.234 7.078 1 38.53 332 HIS B CA 1
ATOM 5547 C C . HIS B 1 332 ? 10.211 -29.047 6.742 1 38.53 332 HIS B C 1
ATOM 5549 O O . HIS B 1 332 ? 11.297 -28.766 7.266 1 38.53 332 HIS B O 1
ATOM 5555 N N . TYR B 1 333 ? 9.953 -29.984 5.984 1 36.41 333 TYR B N 1
ATOM 5556 C CA . TYR B 1 333 ? 11.094 -30.812 5.578 1 36.41 333 TYR B CA 1
ATOM 5557 C C . TYR B 1 333 ? 12.102 -29.984 4.793 1 36.41 333 TYR B C 1
ATOM 5559 O O . TYR B 1 333 ? 13.305 -30.031 5.055 1 36.41 333 TYR B O 1
ATOM 5567 N N . ILE B 1 334 ? 11.602 -29.234 3.902 1 42.41 334 ILE B N 1
ATOM 5568 C CA . ILE B 1 334 ? 12.5 -28.391 3.131 1 42.41 334 ILE B CA 1
ATOM 5569 C C . ILE B 1 334 ? 13.133 -27.328 4.043 1 42.41 334 ILE B C 1
ATOM 5571 O O . ILE B 1 334 ? 14.328 -27.062 3.957 1 42.41 334 ILE B O 1
ATOM 5575 N N . PHE B 1 335 ? 12.234 -26.812 4.934 1 40.41 335 PHE B N 1
ATOM 5576 C CA . PHE B 1 335 ? 12.727 -25.844 5.906 1 40.41 335 PHE B CA 1
ATOM 5577 C C . PHE B 1 335 ? 13.68 -26.516 6.895 1 40.41 335 PHE B C 1
ATOM 5579 O O . PHE B 1 335 ? 14.703 -25.938 7.254 1 40.41 335 PHE B O 1
ATOM 5586 N N . SER B 1 336 ? 13.141 -27.594 7.516 1 35.75 336 SER B N 1
ATOM 5587 C CA . SER B 1 336 ? 14.039 -28.328 8.398 1 35.75 336 SER B CA 1
ATOM 5588 C C . SER B 1 336 ? 15.359 -28.641 7.707 1 35.75 336 SER B C 1
ATOM 5590 O O . SER B 1 336 ? 16.406 -28.672 8.352 1 35.75 336 SER B O 1
ATOM 5592 N N . LEU B 1 337 ? 15.172 -28.875 6.598 1 35.47 337 LEU B N 1
ATOM 5593 C CA . LEU B 1 337 ? 16.406 -29.094 5.852 1 35.47 337 LEU B CA 1
ATOM 5594 C C . LEU B 1 337 ? 17.219 -27.797 5.766 1 35.47 337 LEU B C 1
ATOM 5596 O O . LEU B 1 337 ? 18.438 -27.828 5.816 1 35.47 337 LEU B O 1
ATOM 5600 N N . LEU B 1 338 ? 16.438 -26.672 5.715 1 36.91 338 LEU B N 1
ATOM 5601 C CA . LEU B 1 338 ? 17.094 -25.375 5.629 1 36.91 338 LEU B CA 1
ATOM 5602 C C . LEU B 1 338 ? 17.531 -24.891 7.012 1 36.91 338 LEU B C 1
ATOM 5604 O O . LEU B 1 338 ? 18.594 -24.281 7.152 1 36.91 338 LEU B O 1
ATOM 5608 N N . TRP B 1 339 ? 16.672 -24.891 8.016 1 33.84 339 TRP B N 1
ATOM 5609 C CA . TRP B 1 339 ? 16.969 -24.453 9.375 1 33.84 339 TRP B CA 1
ATOM 5610 C C . TRP B 1 339 ? 18.094 -25.297 9.984 1 33.84 339 TRP B C 1
ATOM 5612 O O . TRP B 1 339 ? 18.875 -24.812 10.812 1 33.84 339 TRP B O 1
ATOM 5622 N N . VAL B 1 340 ? 17.938 -26.672 10 1 31.2 340 VAL B N 1
ATOM 5623 C CA . VAL B 1 340 ? 19.016 -27.406 10.648 1 31.2 340 VAL B CA 1
ATOM 5624 C C . VAL B 1 340 ? 20.375 -26.828 10.234 1 31.2 340 VAL B C 1
ATOM 5626 O O . VAL B 1 340 ? 21.406 -27.156 10.82 1 31.2 340 VAL B O 1
ATOM 5629 N N . THR B 1 341 ? 20.281 -26.094 9.102 1 31.47 341 THR B N 1
ATOM 5630 C CA . THR B 1 341 ? 21.625 -25.656 8.719 1 31.47 341 THR B CA 1
ATOM 5631 C C . THR B 1 341 ? 22.109 -24.531 9.625 1 31.47 341 THR B C 1
ATOM 5633 O O . THR B 1 341 ? 23.266 -24.125 9.562 1 31.47 341 THR B O 1
ATOM 5636 N N . TRP B 1 342 ? 21.219 -23.859 10.219 1 30.33 342 TRP B N 1
ATOM 5637 C CA . TRP B 1 342 ? 21.828 -22.766 10.977 1 30.33 342 TRP B CA 1
ATOM 5638 C C . TRP B 1 342 ? 22.422 -23.281 12.281 1 30.33 342 TRP B C 1
ATOM 5640 O O . TRP B 1 342 ? 22.984 -22.516 13.062 1 30.33 342 TRP B O 1
ATOM 5650 N N . ASP B 1 343 ? 22.047 -24.359 12.93 1 29.45 343 ASP B N 1
ATOM 5651 C CA . ASP B 1 343 ? 22.891 -24.688 14.07 1 29.45 343 ASP B CA 1
ATOM 5652 C C . ASP B 1 343 ? 24.266 -25.203 13.617 1 29.45 343 ASP B C 1
ATOM 5654 O O . ASP B 1 343 ? 24.406 -25.672 12.484 1 29.45 343 ASP B O 1
ATOM 5658 N N . GLY B 1 344 ? 25.453 -25.297 14.453 1 27.22 344 GLY B N 1
ATOM 5659 C CA . GLY B 1 344 ? 26.875 -25.562 14.25 1 27.22 344 GLY B CA 1
ATOM 5660 C C . GLY B 1 344 ? 27.125 -26.703 13.281 1 27.22 344 GLY B C 1
ATOM 5661 O O . GLY B 1 344 ? 27.625 -26.5 12.18 1 27.22 344 GLY B O 1
ATOM 5662 N N . GLU B 1 345 ? 27.5 -28.047 13.875 1 27.91 345 GLU B N 1
ATOM 5663 C CA . GLU B 1 345 ? 28.312 -29.172 13.406 1 27.91 345 GLU B CA 1
ATOM 5664 C C . GLU B 1 345 ? 27.625 -29.891 12.25 1 27.91 345 GLU B C 1
ATOM 5666 O O . GLU B 1 345 ? 28.266 -30.203 11.242 1 27.91 345 GLU B O 1
ATOM 5671 N N . ARG B 1 346 ? 26.578 -30.578 12.508 1 27.39 346 ARG B N 1
ATOM 5672 C CA . ARG B 1 346 ? 26.094 -31.625 11.609 1 27.39 346 ARG B CA 1
ATOM 5673 C C . ARG B 1 346 ? 25.391 -31.016 10.406 1 27.39 346 ARG B C 1
ATOM 5675 O O . ARG B 1 346 ? 24.938 -31.75 9.508 1 27.39 346 ARG B O 1
ATOM 5682 N N . THR B 1 347 ? 24.891 -29.891 10.5 1 33.34 347 THR B N 1
ATOM 5683 C CA . THR B 1 347 ? 24.188 -29.281 9.375 1 33.34 347 THR B CA 1
ATOM 5684 C C . THR B 1 347 ? 25.125 -29.094 8.188 1 33.34 347 THR B C 1
ATOM 5686 O O . THR B 1 347 ? 24.672 -28.766 7.082 1 33.34 347 THR B O 1
ATOM 5689 N N . ALA B 1 348 ? 26.344 -29.094 8.359 1 29.84 348 ALA B N 1
ATOM 5690 C CA . ALA B 1 348 ? 27.375 -29.156 7.332 1 29.84 348 ALA B CA 1
ATOM 5691 C C . ALA B 1 348 ? 27.188 -30.375 6.434 1 29.84 348 ALA B C 1
ATOM 5693 O O . ALA B 1 348 ? 27.391 -30.297 5.223 1 29.84 348 ALA B O 1
ATOM 5694 N N . SER B 1 349 ? 26.781 -31.547 7.039 1 28.92 349 SER B N 1
ATOM 5695 C CA . SER B 1 349 ? 26.781 -32.781 6.277 1 28.92 349 SER B CA 1
ATOM 5696 C C . SER B 1 349 ? 25.656 -32.812 5.262 1 28.92 349 SER B C 1
ATOM 5698 O O . SER B 1 349 ? 25.844 -33.25 4.121 1 28.92 349 SER B O 1
ATOM 5700 N N . VAL B 1 350 ? 24.453 -32.469 5.723 1 30 350 VAL B N 1
ATOM 5701 C CA . VAL B 1 350 ? 23.406 -32.656 4.734 1 30 350 VAL B CA 1
ATOM 5702 C C . VAL B 1 350 ? 23.422 -31.516 3.73 1 30 350 VAL B C 1
ATOM 5704 O O . VAL B 1 350 ? 23.297 -31.734 2.523 1 30 350 VAL B O 1
ATOM 5707 N N . ILE B 1 351 ? 23.719 -30.203 4.039 1 33.91 351 ILE B N 1
ATOM 5708 C CA . ILE B 1 351 ? 24.047 -29.156 3.08 1 33.91 351 ILE B CA 1
ATOM 5709 C C . ILE B 1 351 ? 25.344 -29.516 2.359 1 33.91 351 ILE B C 1
ATOM 5711 O O . ILE B 1 351 ? 25.453 -29.359 1.142 1 33.91 351 ILE B O 1
ATOM 5715 N N . SER B 1 352 ? 26.281 -29.984 3.023 1 30.61 352 SER B N 1
ATOM 5716 C CA . SER B 1 352 ? 27.453 -30.578 2.387 1 30.61 352 SER B CA 1
ATOM 5717 C C . SER B 1 352 ? 27.062 -31.656 1.39 1 30.61 352 SER B C 1
ATOM 5719 O O . SER B 1 352 ? 27.641 -31.75 0.306 1 30.61 352 SER B O 1
ATOM 5721 N N . SER B 1 353 ? 26.125 -32.469 1.745 1 30.03 353 SER B N 1
ATOM 5722 C CA . SER B 1 353 ? 25.703 -33.469 0.765 1 30.03 353 SER B CA 1
ATOM 5723 C C . SER B 1 353 ? 24.859 -32.812 -0.333 1 30.03 353 SER B C 1
ATOM 5725 O O . SER B 1 353 ? 24.984 -33.188 -1.505 1 30.03 353 SER B O 1
ATOM 5727 N N . CYS B 1 354 ? 23.953 -31.844 -0.024 1 30.44 354 CYS B N 1
ATOM 5728 C CA . CYS B 1 354 ? 23.297 -31.125 -1.105 1 30.44 354 CYS B CA 1
ATOM 5729 C C . CYS B 1 354 ? 24.234 -30.109 -1.729 1 30.44 354 CYS B C 1
ATOM 5731 O O . CYS B 1 354 ? 24.297 -29.969 -2.953 1 30.44 354 CYS B O 1
ATOM 5733 N N . ILE B 1 355 ? 24.938 -29.172 -0.992 1 30.5 355 ILE B N 1
ATOM 5734 C CA . ILE B 1 355 ? 26.031 -28.375 -1.537 1 30.5 355 ILE B CA 1
ATOM 5735 C C . ILE B 1 355 ? 27.156 -29.297 -1.999 1 30.5 355 ILE B C 1
ATOM 5737 O O . ILE B 1 355 ? 27.828 -29 -2.992 1 30.5 355 ILE B O 1
ATOM 5741 N N . LYS B 1 356 ? 27.594 -30.312 -1.331 1 30.22 356 LYS B N 1
ATOM 5742 C CA . LYS B 1 356 ? 28.578 -31.188 -1.927 1 30.22 356 LYS B CA 1
ATOM 5743 C C . LYS B 1 356 ? 28.219 -31.531 -3.371 1 30.22 356 LYS B C 1
ATOM 5745 O O . LYS B 1 356 ? 29.109 -31.781 -4.195 1 30.22 356 LYS B O 1
ATOM 5750 N N . THR B 1 357 ? 27 -31.578 -3.68 1 28.3 357 THR B N 1
ATOM 5751 C CA . THR B 1 357 ? 26.891 -31.688 -5.129 1 28.3 357 THR B CA 1
ATOM 5752 C C . THR B 1 357 ? 27.25 -30.359 -5.801 1 28.3 357 THR B C 1
ATOM 5754 O O . THR B 1 357 ? 27.672 -30.344 -6.953 1 28.3 357 THR B O 1
ATOM 5757 N N . VAL B 1 358 ? 26.891 -29.062 -5.223 1 28.62 358 VAL B N 1
ATOM 5758 C CA . VAL B 1 358 ? 27.625 -27.938 -5.797 1 28.62 358 VAL B CA 1
ATOM 5759 C C . VAL B 1 358 ? 29 -27.828 -5.148 1 28.62 358 VAL B C 1
ATOM 5761 O O . VAL B 1 358 ? 29.125 -27.859 -3.922 1 28.62 358 VAL B O 1
ATOM 5764 N N . SER B 1 359 ? 30.109 -28.219 -5.621 1 27.47 359 SER B N 1
ATOM 5765 C CA . SER B 1 359 ? 31.531 -28.219 -5.301 1 27.47 359 SER B CA 1
ATOM 5766 C C . SER B 1 359 ? 31.984 -26.875 -4.719 1 27.47 359 SER B C 1
ATOM 5768 O O . SER B 1 359 ? 32.344 -25.969 -5.461 1 27.47 359 SER B O 1
ATOM 5770 N N . LEU B 1 360 ? 31.281 -26.078 -3.984 1 28.19 360 LEU B N 1
ATOM 5771 C CA . LEU B 1 360 ? 31.969 -24.875 -3.551 1 28.19 360 LEU B CA 1
ATOM 5772 C C . LEU B 1 360 ? 33.188 -25.219 -2.684 1 28.19 360 LEU B C 1
ATOM 5774 O O . LEU B 1 360 ? 33.125 -26.156 -1.876 1 28.19 360 LEU B O 1
ATOM 5778 N N . SER B 1 361 ? 34.531 -24.75 -3.033 1 25.89 361 SER B N 1
ATOM 5779 C CA . SER B 1 361 ? 35.844 -24.906 -2.441 1 25.89 361 SER B CA 1
ATOM 5780 C C . SER B 1 361 ? 35.875 -24.422 -0.995 1 25.89 361 SER B C 1
ATOM 5782 O O . SER B 1 361 ? 35.031 -23.641 -0.586 1 25.89 361 SER B O 1
ATOM 5784 N N . ALA B 1 362 ? 36.719 -24.891 -0.007 1 27.78 362 ALA B N 1
ATOM 5785 C CA . ALA B 1 362 ? 37.156 -24.672 1.366 1 27.78 362 ALA B CA 1
ATOM 5786 C C . ALA B 1 362 ? 37.25 -23.172 1.679 1 27.78 362 ALA B C 1
ATOM 5788 O O . ALA B 1 362 ? 36.906 -22.75 2.785 1 27.78 362 ALA B O 1
ATOM 5789 N N . GLU B 1 363 ? 37.812 -22.328 0.896 1 26.62 363 GLU B N 1
ATOM 5790 C CA . GLU B 1 363 ? 38.25 -20.953 1.13 1 26.62 363 GLU B CA 1
ATOM 5791 C C . GLU B 1 363 ? 37.031 -20.031 1.338 1 26.62 363 GLU B C 1
ATOM 5793 O O . GLU B 1 363 ? 37.156 -19.031 2.047 1 26.62 363 GLU B O 1
ATOM 5798 N N . LEU B 1 364 ? 36 -20.266 0.666 1 27.02 364 LEU B N 1
ATOM 5799 C CA . LEU B 1 364 ? 34.969 -19.234 0.719 1 27.02 364 LEU B CA 1
ATOM 5800 C C . LEU B 1 364 ? 34.156 -19.344 2.014 1 27.02 364 LEU B C 1
ATOM 5802 O O . LEU B 1 364 ? 33.281 -18.516 2.273 1 27.02 364 LEU B O 1
ATOM 5806 N N . GLN B 1 365 ? 34.406 -20.328 2.848 1 28.56 365 GLN B N 1
ATOM 5807 C CA . GLN B 1 365 ? 33.781 -20.5 4.148 1 28.56 365 GLN B CA 1
ATOM 5808 C C . GLN B 1 365 ? 34.125 -19.344 5.09 1 28.56 365 GLN B C 1
ATOM 5810 O O . GLN B 1 365 ? 33.25 -18.891 5.852 1 28.56 365 GLN B O 1
ATOM 5815 N N . GLU B 1 366 ? 35.312 -18.875 5.117 1 28.14 366 GLU B N 1
ATOM 5816 C CA . GLU B 1 366 ? 35.812 -17.906 6.098 1 28.14 366 GLU B CA 1
ATOM 5817 C C . GLU B 1 366 ? 35.156 -16.531 5.875 1 28.14 366 GLU B C 1
ATOM 5819 O O . GLU B 1 366 ? 34.875 -15.812 6.832 1 28.14 366 GLU B O 1
ATOM 5824 N N . ALA B 1 367 ? 35.188 -16.078 4.664 1 26.12 367 ALA B N 1
ATOM 5825 C CA . ALA B 1 367 ? 34.844 -14.68 4.438 1 26.12 367 ALA B CA 1
ATOM 5826 C C . ALA B 1 367 ? 33.375 -14.414 4.66 1 26.12 367 ALA B C 1
ATOM 5828 O O . ALA B 1 367 ? 32.969 -13.305 5.023 1 26.12 367 ALA B O 1
ATOM 5829 N N . TYR B 1 368 ? 32.562 -15.266 4.363 1 30.14 368 TYR B N 1
ATOM 5830 C CA . TYR B 1 368 ? 31.141 -15.016 4.266 1 30.14 368 TYR B CA 1
ATOM 5831 C C . TYR B 1 368 ? 30.516 -14.883 5.652 1 30.14 368 TYR B C 1
ATOM 5833 O O . TYR B 1 368 ? 29.328 -14.555 5.777 1 30.14 368 TYR B O 1
ATOM 5841 N N . TRP B 1 369 ? 31.312 -15.266 6.629 1 28.8 369 TRP B N 1
ATOM 5842 C CA . TRP B 1 369 ? 30.766 -15.18 7.98 1 28.8 369 TRP B CA 1
ATOM 5843 C C . TRP B 1 369 ? 30.781 -13.734 8.484 1 28.8 369 TRP B C 1
ATOM 5845 O O . TRP B 1 369 ? 30.562 -13.484 9.672 1 28.8 369 TRP B O 1
ATOM 5855 N N . SER B 1 370 ? 31.219 -12.867 7.598 1 25.78 370 SER B N 1
ATOM 5856 C CA . SER B 1 370 ? 31.172 -11.594 8.32 1 25.78 370 SER B CA 1
ATOM 5857 C C . SER B 1 370 ? 29.734 -11.078 8.422 1 25.78 370 SER B C 1
ATOM 5859 O O . SER B 1 370 ? 28.938 -11.25 7.5 1 25.78 370 SER B O 1
ATOM 5861 N N . PRO B 1 371 ? 29.25 -10.812 9.656 1 26.69 371 PRO B N 1
ATOM 5862 C CA . PRO B 1 371 ? 27.984 -10.156 9.992 1 26.69 371 PRO B CA 1
ATOM 5863 C C . PRO B 1 371 ? 27.547 -9.125 8.945 1 26.69 371 PRO B C 1
ATOM 5865 O O . PRO B 1 371 ? 26.359 -8.891 8.758 1 26.69 371 PRO B O 1
ATOM 5868 N N . GLN B 1 372 ? 28.484 -8.516 8.32 1 25.72 372 GLN B N 1
ATOM 5869 C CA . GLN B 1 372 ? 28.203 -7.438 7.375 1 25.72 372 GLN B CA 1
ATOM 5870 C C . GLN B 1 372 ? 27.516 -7.977 6.117 1 25.72 372 GLN B C 1
ATOM 5872 O O . GLN B 1 372 ? 26.797 -7.25 5.438 1 25.72 372 GLN B O 1
ATOM 5877 N N . ALA B 1 373 ? 27.984 -9.062 5.707 1 25.7 373 ALA B N 1
ATOM 5878 C CA . ALA B 1 373 ? 27.5 -9.547 4.418 1 25.7 373 ALA B CA 1
ATOM 5879 C C . ALA B 1 373 ? 26.016 -9.922 4.504 1 25.7 373 ALA B C 1
ATOM 5881 O O . ALA B 1 373 ? 25.266 -9.727 3.545 1 25.7 373 ALA B O 1
ATOM 5882 N N . SER B 1 374 ? 25.578 -10.422 5.602 1 26.03 374 SER B N 1
ATOM 5883 C CA . SER B 1 374 ? 24.172 -10.773 5.793 1 26.03 374 SER B CA 1
ATOM 5884 C C . SER B 1 374 ? 23.266 -9.57 5.535 1 26.03 374 SER B C 1
ATOM 5886 O O . SER B 1 374 ? 22.125 -9.734 5.105 1 26.03 374 SER B O 1
ATOM 5888 N N . LEU B 1 375 ? 23.734 -8.414 5.945 1 25.09 375 LEU B N 1
ATOM 5889 C CA . LEU B 1 375 ? 22.938 -7.207 5.828 1 25.09 375 LEU B CA 1
ATOM 5890 C C . LEU B 1 375 ? 22.672 -6.859 4.363 1 25.09 375 LEU B C 1
ATOM 5892 O O . LEU B 1 375 ? 21.641 -6.281 4.031 1 25.09 375 LEU B O 1
ATOM 5896 N N . ALA B 1 376 ? 23.812 -7.164 3.639 1 24.78 376 ALA B N 1
ATOM 5897 C CA . ALA B 1 376 ? 23.641 -6.695 2.266 1 24.78 376 ALA B CA 1
ATOM 5898 C C . ALA B 1 376 ? 22.531 -7.461 1.551 1 24.78 376 ALA B C 1
ATOM 5900 O O . ALA B 1 376 ? 21.969 -6.977 0.566 1 24.78 376 ALA B O 1
ATOM 5901 N N . ILE B 1 377 ? 22.469 -8.656 1.912 1 27.59 377 ILE B N 1
ATOM 5902 C CA . ILE B 1 377 ? 21.469 -9.438 1.202 1 27.59 377 ILE B CA 1
ATOM 5903 C C . ILE B 1 377 ? 20.078 -9.023 1.656 1 27.59 377 ILE B C 1
ATOM 5905 O O . ILE B 1 377 ? 19.109 -9.117 0.888 1 27.59 377 ILE B O 1
ATOM 5909 N N . LEU B 1 378 ? 20 -8.633 2.961 1 23.45 378 LEU B N 1
ATOM 5910 C CA . LEU B 1 378 ? 18.703 -8.141 3.41 1 23.45 378 LEU B CA 1
ATOM 5911 C C . LEU B 1 378 ? 18.344 -6.836 2.699 1 23.45 378 LEU B C 1
ATOM 5913 O O . LEU B 1 378 ? 19.156 -5.91 2.639 1 23.45 378 LEU B O 1
#

Sequence (756 aa):
MASQIIRRVLQKQSTFLSNPNFRPLSTSPITATLFPGDGIGPEIAESVKQIFETAEVPIEWDVHYFGKEIDPRTQSFLTWESLQSVRQNKVGLKGPMATPIGKGHRSLNLTLRKELNLYANVRPCYSLPDYKTRYDDVNLVTIRENTEGEYSGLEHQVVRGVVESLKIITRHASLRVAEYAFQYARAHGRERVSAIHKANIMQKTDGLFLKCCREVAEKYPDIKYEEVIIDNCCMMLVKNPSLFDVLVMPNLYGDIISDLCAGLIGGLGLTPSCNIGEGGIALAEAVHGSAPDIAGKVCLIYPEFCVISISLFFSLQNNILIQSSLLPSFLHYIFSLLWVTWDGERTASVISSCIKTVSLSAELQEAYWSPQASLAILMASQIIRRVLQKQSTFLSNPNFRPLSTSPITATLFPGDGIGPEIAESVKQIFETAEVPIEWDVHYFGKEIDPRTQSFLTWESLQSVRQNKVGLKGPMATPIGKGHRSLNLTLRKELNLYANVRPCYSLPDYKTRYDDVNLVTIRENTEGEYSGLEHQVVRGVVESLKIITRHASLRVAEYAFQYARAHGRERVSAIHKANIMQKTDGLFLKCCREVAEKYPDIKYEEVIIDNCCMMLVKNPSLFDVLVMPNLYGDIISDLCAGLIGGLGLTPSCNIGEGGIALAEAVHGSAPDIAGKVCLIYPEFCVISISLFFSLQNNILIQSSLLPSFLHYIFSLLWVTWDGERTASVISSCIKTVSLSAELQEAYWSPQASLAIL

Secondary structure (DSSP, 8-state):
-HHHHHHHHHHHHHHHTT-TT-----SSPEEEEEE--STTHHHHHHHHHHHHHHTT--EEEEE----SS-BTTTTBSS-HHHHHHHHHH-EEEE------SSS-PPPHHHHHHHHTT--EEEEEEE--TTS--S-S--EEEEEEE-SSBGGG--EEEEETTEEEEEEEEEHHHHHHHHHHHHHHHHHTT--EEEEEE-TTT-TTHHHHHHHHHHHHHTT-TTSEEEEEEHHHHHHHHHH-GGG-SEEEE-HHHHHHHHHHHHHHTT-GGG-EEEEE-GGG-EEEEE-S---GGGTT-GGG--HHHHHHHHHHHHHHHSS----TTHHHHHHHHHHHHHHGGGSSSTHHHHHHHHHHHS---TTHHHHTT-HHHHHHH-/-HHHHHHHHHHHHHHHTT-TT-----SSPEEEEEE--STTHHHHHHHHHHHHHHTT--EEEEE----SS-BTTTTBSS-HHHHHHHHHH-EEEE---PPPSSS-PPPHHHHHHHHTT--EEEEEEE--TTS--S-S--EEEEEEE-SSBGGG--EEEEETTEEEEEEEEEHHHHHHHHHHHHHHHHHTT--EEEEEE-TTT-TTHHHHHHHHHHHHHTT-TTSEEEEEEHHHHHHHHHH-GGG-SEEEE-HHHHHHHHHHHHHHTT-GGG-EEEEE-GGG-EEEEE-S---GGGTT-GGG--HHHHHHHHHHHHHHHSS----TTHHHHHHHHHHHHHHTTTSSSTHHHHHHHHHTTS---TTHHHHTT-HHHHHHH-

Foldseek 3Di:
DVVVVVVVVVVVVVVVVPPVVLPPPPPAAQEAEEEQAFFQSVVLSVLLVVVCVVVVPRYHYDYDYFAPDQAPVLRHSQHPVSLVSLVVRLHYEHEAHDDPPDDPDDDPVLSSCASQVLQKKKKWFAADCLQDDPDHGATAMEIEGAHFFQSPPDKDAPDVPRIDTDTDADLVSLQVSLLVLLVVCVVLVHAEEEEEFACVVVVPRRVSSVVNNVVNVVVPVRHHYYYDYLVVVLVCCVVPNVVHYYYYYYHVSSVVVSQSSQVRRPGQLQMWMWGARPPQRIYTYRRDHSPNVCGVVSPPRPSLSVNLNVLVRVCPRDPVPPPSVCNSVVNCVSVVLVSVCPDPDDNCVVCCVSCVVVPDDPPVVPPCPDPVNNVVVD/DVVVVVVVVVVVVVVVVPPVVLPPPPPAAQEAEEEQAFFQSVVLSVLLVVVCVVVVPRYHYDYDYFAPDQAPVLRHSQHPVSLVSLVVRLHYEHEAHDDPPDDPDDDPVLSSCASQVLQKKKKWFAAACLQDDPDHGATAMEIEGAHFFQSPPDKDAPDVPRIDTDTDADLVSLQVSLLVLLVVCVVLVHAEEEEEFACVVVVPRRVSSVVNNVVNVVVPVRHHYYYDYLVVVLVCCVVPNVVHYYYYYYHVSSVVVSQSSQVRRPGQLQMWMWGARPPQRIYTYRRDHSPNVCGVVSPPRPSLSVNLNVLVRVCPRDPVPPPSVCNSVVNCVSVVLVSVCPDPDPNCPVCCVSCVVVPDDPPVVPPCPDPVNVVVVD

InterPro domains:
  IPR019818 Isocitrate/isopropylmalate dehydrogenase, conserved site [PS00470] (251-270)
  IPR024084 Isopropylmalate dehydrogenase-like domain [PF00180] (33-299)
  IPR024084 Isopropylmalate dehydrogenase-like domain [SM01329] (31-355)